Protein AF-A0ABD3M3W9-F1 (afdb_monomer)

InterPro domains:
  IPR023214 HAD superfamily [G3DSA:3.40.50.1000] (293-506)
  IPR036412 HAD-like superfamily [SSF56784] (162-452)
  IPR051540 S-2-haloalkanoic acid dehalogenase [PTHR43316] (157-511)

Secondary structure (DSSP, 8-state):
--S-HHHHHHHHHHHHHHHHHHHHHIIIIISHHHHHHHTTT-HHHHHHHHHHHH-HHHHHHHHHHSSS-HHHHHHHHHH-TT--HHHHHHHHHHHHHHHHHHHHHHHHHHHHHHTT---TTTTTTTTTS-TTSTTSSS----------------PPPPEEEEEEEEE--BTTTB-HHHHHHHHHHHHHHHHHHTT-TT--TTHHHHHHHHHHTT--GGGTT-TT---TTS-SS--HHHHHHHHHHHHHHHHHHHHHHHHHHHHTTS-GGG--HHHHHHHHHHHHHHS-HHHHHHHHHHHHHHHHHHHHHT--TTHHHHHHHHHHHSTT-EEEEEESSS--GGG-TTTTGGG-SEEEETTTSHHHHTTTT----TTT--SGGGTHHHHHHHHHHHHHHHHHHHHHHHHH-TT-----SGGGEEEEEEEEES-IIIIIHHHHTTT-EEEEE---GGG---HHHHHTT---TT----HHHHHHHHHHHHTTGGG-SEEESSGGGHHHHHHHHHHTTSS--

Nearest PDB structures (foldseek):
  2gfh-assembly1_A  TM=6.102E-01  e=1.884E-04  Mus musculus
  4knv-assembly1_A  TM=6.022E-01  e=2.343E-04  Homo sapiens
  5ona-assembly1_A  TM=3.219E-01  e=3.804E+00  Homo sapiens

Solvent-accessible surface area (backbone atoms only — not comparable to full-atom values): 29134 Å² total; per-residue (Å²): 77,99,51,60,63,89,54,35,36,60,54,45,39,50,54,54,54,46,49,43,49,49,48,20,47,45,34,43,70,74,38,35,67,62,52,50,64,73,51,60,91,44,70,65,58,54,57,50,39,56,47,29,68,77,38,41,44,62,49,40,34,53,49,65,72,42,98,61,59,68,67,52,53,29,35,55,60,31,70,32,84,73,49,54,67,69,34,49,53,50,26,49,48,70,56,46,49,62,52,36,48,51,53,33,50,53,36,37,51,56,37,32,58,74,67,70,48,69,82,55,78,80,51,68,84,66,74,83,80,66,83,76,66,76,78,70,80,83,78,86,90,76,92,78,91,81,82,88,79,96,74,91,72,84,72,80,83,59,52,58,41,69,41,31,39,34,28,35,49,72,35,50,41,20,36,43,66,69,16,51,54,52,11,27,44,37,31,24,50,42,36,39,75,76,68,46,68,94,56,52,42,62,50,48,49,56,41,23,30,56,50,53,75,66,61,50,86,79,55,65,80,51,90,79,64,89,54,93,63,60,59,75,58,90,48,65,69,48,35,45,44,37,18,50,42,49,54,54,26,51,53,44,26,55,51,49,44,51,50,54,15,61,76,66,75,47,58,63,90,71,57,53,68,72,58,52,54,50,41,48,53,48,20,61,72,64,64,52,68,70,58,39,49,52,31,47,51,44,20,52,54,36,30,40,54,33,40,61,75,45,44,41,92,43,42,68,60,34,54,51,46,44,43,69,79,32,83,73,48,40,33,35,34,48,32,81,45,91,70,49,49,79,71,20,73,92,65,45,24,86,68,44,79,47,71,46,29,60,69,76,49,44,77,67,43,69,75,58,83,63,88,60,56,80,78,78,52,96,54,75,70,60,54,23,53,65,44,47,51,49,53,48,53,44,49,54,52,50,52,53,50,53,51,52,50,57,67,73,48,81,82,64,92,74,88,73,78,69,90,52,50,41,77,36,41,39,35,38,16,39,41,44,34,64,41,24,36,14,30,36,76,64,68,31,44,22,34,39,40,59,60,46,78,90,63,57,54,54,56,63,35,53,81,71,76,38,81,57,92,82,61,48,75,49,73,67,44,50,52,49,46,48,54,40,25,66,74,12,62,89,44,52,72,40,76,38,49,50,62,72,48,49,60,59,50,53,55,46,67,55,51,69,81,72,78,88,124

pLDDT: mean 82.97, std 19.7, range [27.81, 98.56]

Foldseek 3Di:
DPDDLVVQLVVLCCVQLVVLLVLLCCLQPVCLVVVCVVCPPPPVLVVLLVVCQVPVQVSLLVLLVDPDDSSCNSNVNSNRNSRDVVSNSVSCCVNVNVVSSVVSVVVNVVVCVVVVNDPCVVVVVPPPPPPPPVVPPPDDDDDDDDDDDDDDDPDDAFFAAALEEEEAQDLFFFDQVQLLLQLLVLLQVLCVVVVLPPDHSLQLLVQLLVLLVPDDPVCLPPPPDPQPLSQSANQPLSSSLSSSLVSQLVSQLVVQLVVVCVVVVHDSVPDDPVSSVVSSVVSNVVDDSVSSVVSSVSSLLSSLVSSLVGGDPCNQVLLVVLCVVRVNYAYEYEYAHSDDLCSNVPTRNVSHPYYFYVVPCVVVCVVVVDDDHPLRDPDLPNLQPSLVVSVVVSVVVSVVVVVVVCVVPVDDPPPDDPVSYHHAYAYEYQAQQRGQSHNLVVPHAYEHEPADVVSVRCNVCLLVVHDDSSDSDDSSSSVSSNVSSVVRPVSHNYYDHDSNCVSVSVVCVSVVVPPDD

Sequence (517 aa):
MAFPIHKSIPLSAIGKIGGAFFQYALAKYFFSEYARKKLKDNEWIDKINDSFQTNPYKVALIWRFSPLPEFVKNIGPALVPTLKTRYQVLATLTHGLPFTVLWSCIGNEAAMVARGVTSNAAAAVHRRDSSDLCQALYSTSTKGTEASTSSATTSKKKKKRLGLITFDLDDTLYPIAPVIDEANTAFSTAMSNFGYVDIQPSDIVETGKKIRAQISPKDVDSSSDSDPLKPKTVNHKEIRMAAIRKEMEQFILKTKLKQTAADWATEVESMSSPVLKSAEKWARTTVHSSVVQAVYNAWEMERHHAAERHLFPEAITTIKRIQEDHPNVIIGAVTDGSANPMLMVFSLMPLFDFSVSWEDDVDKVLQMEQFQELSAVDESDALSWIYRLAAERGREMSQLTDEIKKKSSSSDESLSEEDDVEWCWVHVGDDLAYDVGGAATTGAKTVLVELAPEYGQTARLRMEGKKPSWSTETDEQMANHQKMSMNALDKVDAKITHLSQLPEVINELLKGGDEEE

Organism: NCBI:txid259834

Radius of gyration: 30.3 Å; Cα contacts (8 Å, |Δi|>4): 615; chains: 1; bounding box: 72×60×104 Å

Mean predicted aligned error: 15.61 Å

Structure (mmCIF, N/CA/C/O backbone):
data_AF-A0ABD3M3W9-F1
#
_entry.id   AF-A0ABD3M3W9-F1
#
loop_
_atom_site.group_PDB
_atom_site.id
_atom_site.type_symbol
_atom_site.label_atom_id
_atom_site.label_alt_id
_atom_site.label_comp_id
_atom_site.label_asym_id
_atom_site.label_entity_id
_atom_site.label_seq_id
_atom_site.pdbx_PDB_ins_code
_atom_site.Cartn_x
_atom_site.Cartn_y
_atom_site.Cartn_z
_atom_site.occupancy
_atom_site.B_iso_or_equiv
_atom_site.auth_seq_id
_atom_site.auth_comp_id
_atom_site.auth_asym_id
_atom_site.auth_atom_id
_atom_site.pdbx_PDB_model_num
ATOM 1 N N . MET A 1 1 ? -1.552 26.800 -7.238 1.00 57.47 1 MET A N 1
ATOM 2 C CA . MET A 1 1 ? -1.374 27.797 -8.309 1.00 57.47 1 MET A CA 1
ATOM 3 C C . MET A 1 1 ? -0.899 29.134 -7.756 1.00 57.47 1 MET A C 1
ATOM 5 O O . MET A 1 1 ? -1.192 29.465 -6.616 1.00 57.47 1 MET A O 1
ATOM 9 N N . ALA A 1 2 ? -0.183 29.915 -8.570 1.00 65.00 2 ALA A N 1
ATOM 10 C CA . ALA A 1 2 ? 0.296 31.249 -8.195 1.00 65.00 2 ALA A CA 1
ATOM 11 C C . ALA A 1 2 ? -0.825 32.307 -8.091 1.00 65.00 2 ALA A C 1
ATOM 13 O O . ALA A 1 2 ? -0.630 33.329 -7.438 1.00 65.00 2 ALA A O 1
ATOM 14 N N . PHE A 1 3 ? -1.998 32.061 -8.690 1.00 79.94 3 PHE A N 1
ATOM 15 C CA . PHE A 1 3 ? -3.076 33.044 -8.831 1.00 79.94 3 PHE A CA 1
ATOM 16 C C . PHE A 1 3 ? -4.328 32.696 -8.008 1.00 79.94 3 PHE A C 1
ATOM 18 O O . PHE A 1 3 ? -4.649 31.515 -7.890 1.00 79.94 3 PHE A O 1
ATOM 25 N N . PRO A 1 4 ? -5.081 33.705 -7.521 1.00 87.88 4 PRO A N 1
ATOM 26 C CA . PRO A 1 4 ? -6.399 33.513 -6.910 1.00 87.88 4 PRO A CA 1
ATOM 27 C C . PRO A 1 4 ? -7.407 32.832 -7.843 1.00 87.88 4 PRO A C 1
ATOM 29 O O . PRO A 1 4 ? -7.334 33.001 -9.065 1.00 87.88 4 PRO A O 1
ATOM 32 N N . ILE A 1 5 ? -8.412 32.159 -7.269 1.00 90.44 5 ILE A N 1
ATOM 33 C CA . ILE A 1 5 ? -9.387 31.352 -8.022 1.00 90.44 5 ILE A CA 1
ATOM 34 C C . ILE A 1 5 ? -10.060 32.120 -9.174 1.00 90.44 5 ILE A C 1
ATOM 36 O O . ILE A 1 5 ? -10.073 31.636 -10.307 1.00 90.44 5 ILE A O 1
ATOM 40 N N . HIS A 1 6 ? -10.479 33.368 -8.928 1.00 91.12 6 HIS A N 1
ATOM 41 C CA . HIS A 1 6 ? -11.138 34.234 -9.914 1.00 91.12 6 HIS A CA 1
ATOM 42 C C . HIS A 1 6 ? -10.246 34.610 -11.112 1.00 91.12 6 HIS A C 1
ATOM 44 O O . HIS A 1 6 ? -10.764 34.955 -12.170 1.00 91.12 6 HIS A O 1
ATOM 50 N N . LYS A 1 7 ? -8.913 34.526 -10.975 1.00 92.44 7 LYS A N 1
ATOM 51 C CA . LYS A 1 7 ? -7.954 34.698 -12.083 1.00 92.44 7 LYS A CA 1
ATOM 52 C C . LYS A 1 7 ? -7.530 33.361 -12.683 1.00 92.44 7 LYS A C 1
ATOM 54 O O . LYS A 1 7 ? -7.314 33.272 -13.887 1.00 92.44 7 LYS A O 1
ATOM 59 N N . SER A 1 8 ? -7.432 32.320 -11.858 1.00 91.19 8 SER A N 1
ATOM 60 C CA . SER A 1 8 ? -6.981 30.994 -12.286 1.00 91.19 8 SER A CA 1
ATOM 61 C C . SER A 1 8 ? -7.933 30.339 -13.290 1.00 91.19 8 SER A C 1
ATOM 63 O O . SER A 1 8 ? -7.475 29.785 -14.285 1.00 91.19 8 SER A O 1
ATOM 65 N N . ILE A 1 9 ? -9.251 30.465 -13.092 1.00 93.94 9 ILE A N 1
ATOM 66 C CA . ILE A 1 9 ? -10.266 29.900 -13.988 1.00 93.94 9 ILE A CA 1
ATOM 67 C C . ILE A 1 9 ? -10.182 30.516 -15.394 1.00 93.94 9 ILE A C 1
ATOM 69 O O . ILE A 1 9 ? -10.014 29.746 -16.340 1.00 93.94 9 ILE A O 1
ATOM 73 N N . PRO A 1 10 ? -10.232 31.853 -15.586 1.00 95.56 10 PRO A N 1
ATOM 74 C CA . PRO A 1 10 ? -10.141 32.429 -16.926 1.00 95.56 10 PRO A CA 1
ATOM 75 C C . PRO A 1 10 ? -8.775 32.193 -17.584 1.00 95.56 10 PRO A C 1
ATOM 77 O O . PRO A 1 10 ? -8.732 31.886 -18.772 1.00 95.56 10 PRO A O 1
ATOM 80 N N . LEU A 1 11 ? -7.664 32.255 -16.839 1.00 93.44 11 LEU A N 1
ATOM 81 C CA . LEU A 1 11 ? -6.329 31.961 -17.386 1.00 93.44 11 LEU A CA 1
ATOM 82 C C . LEU A 1 11 ? -6.206 30.502 -17.852 1.00 93.44 11 LEU A C 1
ATOM 84 O O . LEU A 1 11 ? -5.743 30.240 -18.963 1.00 93.44 11 LEU A O 1
ATOM 88 N N . SER A 1 12 ? -6.669 29.558 -17.031 1.00 92.69 12 SER A N 1
ATOM 89 C CA . SER A 1 12 ? -6.694 28.129 -17.362 1.00 92.69 12 SER A CA 1
ATOM 90 C C . SER A 1 12 ? -7.622 27.843 -18.545 1.00 92.69 12 SER A C 1
ATOM 92 O O . SER A 1 12 ? -7.262 27.086 -19.448 1.00 92.69 12 SER A O 1
ATOM 94 N N . ALA A 1 13 ? -8.783 28.505 -18.602 1.00 94.94 13 ALA A N 1
ATOM 95 C CA . ALA A 1 13 ? -9.703 28.415 -19.732 1.00 94.94 13 ALA A CA 1
ATOM 96 C C . ALA A 1 13 ? -9.039 28.896 -21.030 1.00 94.94 13 ALA A C 1
ATOM 98 O O . ALA A 1 13 ? -9.065 28.170 -22.022 1.00 94.94 13 ALA A O 1
ATOM 99 N N . ILE A 1 14 ? -8.387 30.065 -21.019 1.00 95.56 14 ILE A N 1
ATOM 100 C CA . ILE A 1 14 ? -7.679 30.608 -22.189 1.00 95.56 14 ILE A CA 1
ATOM 101 C C . ILE A 1 14 ? -6.596 29.636 -22.664 1.00 95.56 14 ILE A C 1
ATOM 103 O O . ILE A 1 14 ? -6.545 29.322 -23.851 1.00 95.56 14 ILE A O 1
ATOM 107 N N . GLY A 1 15 ? -5.767 29.115 -21.755 1.00 94.38 15 GLY A N 1
ATOM 108 C CA . GLY A 1 15 ? -4.701 28.181 -22.117 1.00 94.38 15 GLY A CA 1
ATOM 109 C C . GLY A 1 15 ? -5.238 26.867 -22.687 1.00 94.38 15 GLY A C 1
ATOM 110 O O . GLY A 1 15 ? -4.882 26.469 -23.796 1.00 94.38 15 GLY A O 1
ATOM 111 N N . LYS A 1 16 ? -6.131 26.200 -21.951 1.00 92.88 16 LYS A N 1
ATOM 112 C CA . LYS A 1 16 ? -6.611 24.855 -22.295 1.00 92.88 16 LYS A CA 1
ATOM 113 C C . LYS A 1 16 ? -7.565 24.864 -23.487 1.00 92.88 16 LYS A C 1
ATOM 115 O O . LYS A 1 16 ? -7.362 24.125 -24.449 1.00 92.88 16 LYS A O 1
ATOM 120 N N . ILE A 1 17 ? -8.599 25.702 -23.438 1.00 95.69 17 ILE A N 1
ATOM 121 C CA . ILE A 1 17 ? -9.615 25.773 -24.496 1.00 95.69 17 ILE A CA 1
ATOM 122 C C . ILE A 1 17 ? -9.033 26.483 -25.721 1.00 95.69 17 ILE A C 1
ATOM 124 O O . ILE A 1 17 ? -9.212 26.004 -26.841 1.00 95.69 17 ILE A O 1
ATOM 128 N N . GLY A 1 18 ? -8.278 27.568 -25.521 1.00 96.31 18 GLY A N 1
ATOM 129 C CA . GLY A 1 18 ? -7.601 28.271 -26.613 1.00 96.31 18 GLY A CA 1
ATOM 130 C C . GLY A 1 18 ? -6.572 27.390 -27.320 1.00 96.31 18 GLY A C 1
ATOM 131 O O . GLY A 1 18 ? -6.581 27.323 -28.547 1.00 96.31 18 GLY A O 1
ATOM 132 N N . GLY A 1 19 ? -5.760 26.633 -26.574 1.00 95.62 19 GLY A N 1
ATOM 133 C CA . GLY A 1 19 ? -4.822 25.662 -27.142 1.00 95.62 19 GLY A CA 1
ATOM 134 C C . GLY A 1 19 ? -5.520 24.563 -27.950 1.00 95.62 19 GLY A C 1
ATOM 135 O O . GLY A 1 19 ? -5.117 24.275 -29.078 1.00 95.62 19 GLY A O 1
ATOM 136 N N . ALA A 1 20 ? -6.616 24.004 -27.426 1.00 95.69 20 ALA A N 1
ATOM 137 C CA . ALA A 1 20 ? -7.415 23.003 -28.134 1.00 95.69 20 ALA A CA 1
ATOM 138 C C . ALA A 1 20 ? -8.027 23.552 -29.437 1.00 95.69 20 ALA A C 1
ATOM 140 O O . ALA A 1 20 ? -8.009 22.873 -30.467 1.00 95.69 20 ALA A O 1
ATOM 141 N N . PHE A 1 21 ? -8.538 24.788 -29.420 1.00 96.25 21 PHE A N 1
ATOM 142 C CA . PHE A 1 21 ? -9.063 25.448 -30.619 1.00 96.25 21 PHE A CA 1
ATOM 143 C C . PHE A 1 21 ? -7.982 25.782 -31.629 1.00 96.25 21 PHE A C 1
ATOM 145 O O . PHE A 1 21 ? -8.198 25.571 -32.821 1.00 96.25 21 PHE A O 1
ATOM 152 N N . PHE A 1 22 ? -6.825 26.249 -31.170 1.00 96.31 22 PHE A N 1
ATOM 153 C CA . PHE A 1 22 ? -5.696 26.533 -32.040 1.00 96.31 22 PHE A CA 1
ATOM 154 C C . PHE A 1 22 ? -5.227 25.266 -32.761 1.00 96.31 22 PHE A C 1
ATOM 156 O O . PHE A 1 22 ? -5.143 25.263 -33.986 1.00 96.31 22 PHE A O 1
ATOM 163 N N . GLN A 1 23 ? -5.019 24.164 -32.031 1.00 95.75 23 GLN A N 1
ATOM 164 C CA . GLN A 1 23 ? -4.631 22.878 -32.620 1.00 95.75 23 GLN A CA 1
ATOM 165 C C . GLN A 1 23 ? -5.673 22.359 -33.618 1.00 95.75 23 GLN A C 1
ATOM 167 O O . GLN A 1 23 ? -5.317 21.960 -34.728 1.00 95.75 23 GLN A O 1
ATOM 172 N N . TYR A 1 24 ? -6.959 22.407 -33.254 1.00 96.25 24 TYR A N 1
ATOM 173 C CA . TYR A 1 24 ? -8.040 22.008 -34.153 1.00 96.25 24 TYR A CA 1
ATOM 174 C C . TYR A 1 24 ? -8.074 22.874 -35.420 1.00 96.25 24 TYR A C 1
ATOM 176 O O . TYR A 1 24 ? -8.150 22.338 -36.522 1.00 96.25 24 TYR A O 1
ATOM 184 N N . ALA A 1 25 ? -8.001 24.202 -35.292 1.00 95.94 25 ALA A N 1
ATOM 185 C CA . ALA A 1 25 ? -8.051 25.119 -36.428 1.00 95.94 25 ALA A CA 1
ATOM 186 C C . ALA A 1 25 ? -6.838 24.940 -37.350 1.00 95.94 25 ALA A C 1
ATOM 188 O O . ALA A 1 25 ? -6.991 24.887 -38.572 1.00 95.94 25 ALA A O 1
ATOM 189 N N . LEU A 1 26 ? -5.651 24.773 -36.767 1.00 96.12 26 LEU A N 1
ATOM 190 C CA . LEU A 1 26 ? -4.421 24.508 -37.498 1.00 96.12 26 LEU A CA 1
ATOM 191 C C . LEU A 1 26 ? -4.546 23.216 -38.325 1.00 96.12 26 LEU A C 1
ATOM 193 O O . LEU A 1 26 ? -4.298 23.220 -39.530 1.00 96.12 26 LEU A O 1
ATOM 197 N N . ALA A 1 27 ? -5.035 22.131 -37.721 1.00 94.31 27 ALA A N 1
ATOM 198 C CA . ALA A 1 27 ? -5.264 20.874 -38.429 1.00 94.31 27 ALA A CA 1
ATOM 199 C C . ALA A 1 27 ? -6.392 20.957 -39.476 1.00 94.31 27 ALA A C 1
ATOM 201 O O . ALA A 1 27 ? -6.240 20.451 -40.588 1.00 94.31 27 ALA A O 1
ATOM 202 N N . LYS A 1 28 ? -7.514 21.612 -39.149 1.00 94.81 28 LYS A N 1
ATOM 203 C CA . LYS A 1 28 ? -8.720 21.679 -39.996 1.00 94.81 28 LYS A CA 1
ATOM 204 C C . LYS A 1 28 ? -8.536 22.561 -41.225 1.00 94.81 28 LYS A C 1
ATOM 206 O O . LYS A 1 28 ? -9.100 22.256 -42.275 1.00 94.81 28 LYS A O 1
ATOM 211 N N . TYR A 1 29 ? -7.805 23.663 -41.088 1.00 95.44 29 TYR A N 1
ATOM 212 C CA . TYR A 1 29 ? -7.740 24.696 -42.120 1.00 95.44 29 TYR A CA 1
ATOM 213 C C . TYR A 1 29 ? -6.372 24.790 -42.788 1.00 95.44 29 TYR A C 1
ATOM 215 O O . TYR A 1 29 ? -6.328 24.982 -43.997 1.00 95.44 29 TYR A O 1
ATOM 223 N N . PHE A 1 30 ? -5.274 24.599 -42.051 1.00 95.06 30 PHE A N 1
ATOM 224 C CA . PHE A 1 30 ? -3.926 24.772 -42.605 1.00 95.06 30 PHE A CA 1
ATOM 225 C C . PHE A 1 30 ? -3.285 23.454 -43.052 1.00 95.06 30 PHE A C 1
ATOM 227 O O . PHE A 1 30 ? -2.590 23.430 -44.062 1.00 95.06 30 PHE A O 1
ATOM 234 N N . PHE A 1 31 ? -3.548 22.346 -42.352 1.00 94.44 31 PHE A N 1
ATOM 235 C CA . PHE A 1 31 ? -2.947 21.038 -42.664 1.00 94.44 31 PHE A CA 1
ATOM 236 C C . PHE A 1 31 ? -3.930 19.996 -43.206 1.00 94.44 31 PHE A C 1
ATOM 238 O O . PHE A 1 31 ? -3.583 18.818 -43.322 1.00 94.44 31 PHE A O 1
ATOM 245 N N . SER A 1 32 ? -5.148 20.402 -43.563 1.00 88.88 32 SER A N 1
ATOM 246 C CA . SER A 1 32 ? -6.196 19.458 -43.958 1.00 88.88 32 SER A CA 1
ATOM 247 C C . SER A 1 32 ? -5.860 18.684 -45.228 1.00 88.88 32 SER A C 1
ATOM 249 O O . SER A 1 32 ? -6.134 17.489 -45.293 1.00 88.88 32 SER A O 1
ATOM 251 N N . GLU A 1 33 ? -5.210 19.310 -46.210 1.00 90.81 33 GLU A N 1
ATOM 252 C CA . GLU A 1 33 ? -4.780 18.629 -47.436 1.00 90.81 33 GLU A CA 1
ATOM 253 C C . GLU A 1 33 ? -3.692 17.586 -47.168 1.00 90.81 33 GLU A C 1
ATOM 255 O O . GLU A 1 33 ? -3.791 16.448 -47.633 1.00 90.81 33 GLU A O 1
ATOM 260 N N . TYR A 1 34 ? -2.682 17.941 -46.367 1.00 91.31 34 TYR A N 1
ATOM 261 C CA . TYR A 1 34 ? -1.606 17.024 -45.993 1.00 91.31 34 TYR A CA 1
ATOM 262 C C . TYR A 1 34 ? -2.145 15.811 -45.227 1.00 91.31 34 TYR A C 1
ATOM 264 O O . TYR A 1 34 ? -1.823 14.665 -45.551 1.00 91.31 34 TYR A O 1
ATOM 272 N N . ALA A 1 35 ? -3.012 16.055 -44.245 1.00 85.06 35 ALA A N 1
ATOM 273 C CA . ALA A 1 35 ? -3.598 14.998 -43.437 1.00 85.06 35 ALA A CA 1
ATOM 274 C C . ALA A 1 35 ? -4.545 14.099 -44.249 1.00 85.06 35 ALA A C 1
ATOM 276 O O . ALA A 1 35 ? -4.454 12.878 -44.143 1.00 85.06 35 ALA A O 1
ATOM 277 N N . ARG A 1 36 ? -5.383 14.670 -45.130 1.00 83.00 36 ARG A N 1
ATOM 278 C CA . ARG A 1 36 ? -6.229 13.889 -46.053 1.00 83.00 36 ARG A CA 1
ATOM 279 C C . ARG A 1 36 ? -5.401 13.030 -46.999 1.00 83.00 36 ARG A C 1
ATOM 281 O O . ARG A 1 36 ? -5.766 11.890 -47.249 1.00 83.00 36 ARG A O 1
ATOM 288 N N . LYS A 1 37 ? -4.274 13.544 -47.498 1.00 90.44 37 LYS A N 1
ATOM 289 C CA . LYS A 1 37 ? -3.365 12.770 -48.352 1.00 90.44 37 LYS A CA 1
ATOM 290 C C . LYS A 1 37 ? -2.732 11.598 -47.598 1.00 90.44 37 LYS A C 1
ATOM 292 O O . LYS A 1 37 ? -2.594 10.526 -48.172 1.00 90.44 37 LYS A O 1
ATOM 2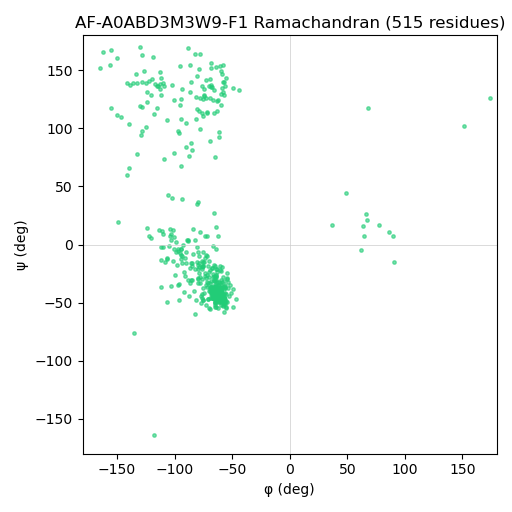97 N N . LYS A 1 38 ? -2.348 11.795 -46.332 1.00 86.50 38 LYS A N 1
ATOM 298 C CA . LYS A 1 38 ? -1.746 10.749 -45.485 1.00 86.50 38 LYS A CA 1
ATOM 299 C C . LYS A 1 38 ? -2.738 9.693 -45.004 1.00 86.50 38 LYS A C 1
ATOM 301 O O . LYS A 1 38 ? -2.319 8.576 -44.733 1.00 86.50 38 LYS A O 1
ATOM 306 N N . LEU A 1 39 ? -4.012 10.053 -44.891 1.00 83.50 39 LEU A N 1
ATOM 307 C CA . LEU A 1 39 ? -5.089 9.165 -44.445 1.00 83.50 39 LEU A CA 1
ATOM 308 C C . LEU A 1 39 ? -5.966 8.658 -45.588 1.00 83.50 39 LEU A C 1
ATOM 310 O O . LEU A 1 39 ? -7.008 8.054 -45.336 1.00 83.50 39 LEU A O 1
ATOM 314 N N . LYS A 1 40 ? -5.560 8.912 -46.834 1.00 81.44 40 LYS A N 1
ATOM 315 C CA . LYS A 1 40 ? -6.211 8.337 -48.002 1.00 81.44 40 LYS A CA 1
ATOM 316 C C . LYS A 1 40 ? -6.160 6.810 -47.857 1.00 81.44 40 LYS A C 1
ATOM 318 O O . LYS A 1 40 ? -5.108 6.275 -47.523 1.00 81.44 40 LYS A O 1
ATOM 323 N N . ASP A 1 41 ? -7.303 6.157 -48.051 1.00 86.25 41 ASP A N 1
ATOM 324 C CA . ASP A 1 41 ? -7.488 4.699 -47.970 1.00 86.25 41 ASP A CA 1
ATOM 325 C C . ASP A 1 41 ? -7.560 4.102 -46.542 1.00 86.25 41 ASP A C 1
ATOM 327 O O . ASP A 1 41 ? -7.448 2.889 -46.365 1.00 86.25 41 ASP A O 1
ATOM 331 N N . ASN A 1 42 ? -7.789 4.921 -45.505 1.00 87.75 42 ASN A N 1
ATOM 332 C CA . ASN A 1 42 ? -8.040 4.423 -44.147 1.00 87.75 42 ASN A CA 1
ATOM 333 C C . ASN A 1 42 ? -9.540 4.186 -43.882 1.00 87.75 42 ASN A C 1
ATOM 335 O O . ASN A 1 42 ? -10.278 5.127 -43.590 1.00 87.75 42 ASN A O 1
ATOM 339 N N . GLU A 1 43 ? -9.956 2.917 -43.880 1.00 90.38 43 GLU A N 1
ATOM 340 C CA . GLU A 1 43 ? -11.345 2.478 -43.648 1.00 90.38 43 GLU A CA 1
ATOM 341 C C . GLU A 1 43 ? -11.953 3.008 -42.331 1.00 90.38 43 GLU A C 1
ATOM 343 O O . GLU A 1 43 ? -13.158 3.253 -42.232 1.00 90.38 43 GLU A O 1
ATOM 348 N N . TRP A 1 44 ? -11.134 3.235 -41.298 1.00 86.88 44 TRP A N 1
ATOM 349 C CA . TRP A 1 44 ? -11.617 3.774 -40.025 1.00 86.88 44 TRP A CA 1
ATOM 350 C C . TRP A 1 44 ? -12.055 5.232 -40.133 1.00 86.88 44 TRP A C 1
ATOM 352 O O . TRP A 1 44 ? -12.999 5.632 -39.452 1.00 86.88 44 TRP A O 1
ATOM 362 N N . ILE A 1 45 ? -11.404 6.027 -40.985 1.00 86.44 45 ILE A N 1
ATOM 363 C CA . ILE A 1 45 ? -11.771 7.434 -41.183 1.00 86.44 45 ILE A CA 1
ATOM 364 C C . ILE A 1 45 ? -13.148 7.544 -41.836 1.00 86.44 45 ILE A C 1
ATO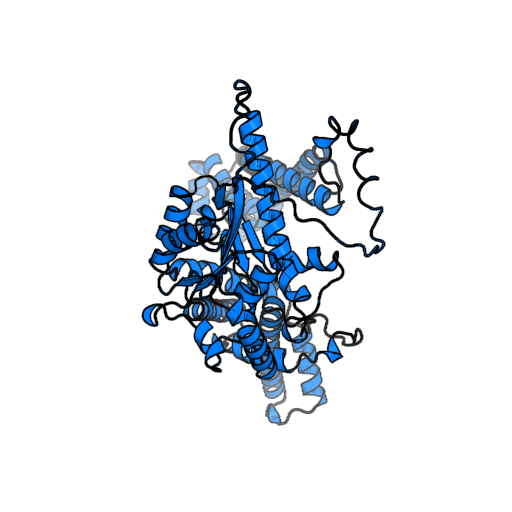M 366 O O . ILE A 1 45 ? -13.921 8.420 -41.447 1.00 86.44 45 ILE A O 1
ATOM 370 N N . ASP A 1 46 ? -13.488 6.623 -42.736 1.00 86.88 46 ASP A N 1
ATOM 371 C CA . ASP A 1 46 ? -14.804 6.583 -43.373 1.00 86.88 46 ASP A CA 1
ATOM 372 C C . ASP A 1 46 ? -15.901 6.224 -42.360 1.00 86.88 46 ASP A C 1
ATOM 374 O O . ASP A 1 46 ? -16.878 6.963 -42.220 1.00 86.88 46 ASP A O 1
ATOM 378 N N . LYS A 1 47 ? -15.683 5.195 -41.526 1.00 90.12 47 LYS A N 1
ATOM 379 C CA . LYS A 1 47 ? -16.613 4.826 -40.434 1.00 90.12 47 LYS A CA 1
ATOM 380 C C . LYS A 1 47 ? -16.819 5.959 -39.423 1.00 90.12 47 LYS A C 1
ATOM 382 O O . LYS A 1 47 ? -17.932 6.204 -38.942 1.00 90.12 47 LYS A O 1
ATOM 387 N N . ILE A 1 48 ? -15.740 6.669 -39.094 1.00 90.19 48 ILE A N 1
ATOM 388 C CA . ILE A 1 48 ? -15.795 7.840 -38.216 1.00 90.19 48 ILE A CA 1
ATOM 389 C C . ILE A 1 48 ? -16.596 8.959 -38.895 1.00 90.19 48 ILE A C 1
ATOM 391 O O . ILE A 1 48 ? -17.461 9.567 -38.261 1.00 90.19 48 ILE A O 1
ATOM 395 N N . ASN A 1 49 ? -16.358 9.214 -40.182 1.00 91.88 49 ASN A N 1
ATOM 396 C CA . ASN A 1 49 ? -17.066 10.237 -40.944 1.00 91.88 49 ASN A CA 1
ATOM 397 C C . ASN A 1 49 ? -18.580 9.979 -40.997 1.00 91.88 49 ASN A C 1
ATOM 399 O O . ASN A 1 49 ? -19.350 10.914 -40.769 1.00 91.88 49 ASN A O 1
ATOM 403 N N . ASP A 1 50 ? -19.011 8.736 -41.202 1.00 93.94 50 ASP A N 1
ATOM 404 C CA . ASP A 1 50 ? -20.434 8.360 -41.208 1.00 93.94 50 ASP A CA 1
ATOM 405 C C . ASP A 1 50 ? -21.103 8.602 -39.846 1.00 93.94 50 ASP A C 1
ATOM 407 O O . ASP A 1 50 ? -22.213 9.144 -39.747 1.00 93.94 50 ASP A O 1
ATOM 411 N N . SER A 1 51 ? -20.379 8.300 -38.765 1.00 94.25 51 SER A N 1
ATOM 412 C CA . SER A 1 51 ? -20.835 8.578 -37.400 1.00 94.25 51 SER A CA 1
ATOM 413 C C . SER A 1 51 ? -21.034 10.084 -37.170 1.00 94.25 51 SER A C 1
ATOM 415 O O . SER A 1 51 ? -22.042 10.512 -36.593 1.00 94.25 51 SER A O 1
ATOM 417 N N . PHE A 1 52 ? -20.109 10.910 -37.672 1.00 94.62 52 PHE A N 1
ATOM 418 C CA . PHE A 1 52 ? -20.197 12.369 -37.585 1.00 94.62 52 PHE A CA 1
ATOM 419 C C . PHE A 1 52 ? -21.297 12.976 -38.466 1.00 94.62 52 PHE A C 1
ATOM 421 O O . PHE A 1 52 ? -21.835 14.018 -38.092 1.00 94.62 52 PHE A O 1
ATOM 428 N N . GLN A 1 53 ? -21.676 12.350 -39.584 1.00 94.00 53 GLN A N 1
ATOM 429 C CA . GLN A 1 53 ? -22.823 12.805 -40.380 1.00 94.00 53 GLN A CA 1
ATOM 430 C C . GLN A 1 53 ? -24.140 12.637 -39.621 1.00 94.00 53 GLN A C 1
ATOM 432 O O . GLN A 1 53 ? -24.981 13.536 -39.634 1.00 94.00 53 GLN A O 1
ATOM 437 N N . THR A 1 54 ? -24.292 11.513 -38.919 1.00 94.69 54 THR A N 1
ATOM 438 C CA . THR A 1 54 ? -25.542 11.178 -38.227 1.00 94.69 54 THR A CA 1
ATOM 439 C C . THR A 1 54 ? -25.700 11.963 -36.922 1.00 94.69 54 THR A C 1
ATOM 441 O O . THR A 1 54 ? -26.774 12.486 -36.633 1.00 94.69 54 THR A O 1
ATOM 444 N N . ASN A 1 55 ? -24.635 12.071 -36.116 1.00 95.94 55 ASN A N 1
ATOM 445 C CA . ASN A 1 55 ? -24.692 12.681 -34.782 1.00 95.94 55 ASN A CA 1
ATOM 446 C C . ASN A 1 55 ? -23.453 13.553 -34.476 1.00 95.94 55 ASN A C 1
ATOM 448 O O . ASN A 1 55 ? -22.698 13.251 -33.546 1.00 95.94 55 ASN A O 1
ATOM 452 N N . PRO A 1 56 ? -23.240 14.676 -35.187 1.00 95.69 56 PRO A N 1
ATOM 453 C CA . PRO A 1 56 ? -21.966 15.400 -35.173 1.00 95.69 56 PRO A CA 1
ATOM 454 C C . PRO A 1 56 ? -21.537 15.896 -33.787 1.00 95.69 56 PRO A C 1
ATOM 456 O O . PRO A 1 56 ? -20.361 15.825 -33.441 1.00 95.69 56 PRO A O 1
ATOM 459 N N . TYR A 1 57 ? -22.479 16.387 -32.976 1.00 97.38 57 TYR A N 1
ATOM 460 C CA . TYR A 1 57 ? -22.176 16.867 -31.625 1.00 97.38 57 TYR A CA 1
ATOM 461 C C . TYR A 1 57 ? -21.927 15.727 -30.633 1.00 97.38 57 TYR A C 1
ATOM 463 O O . TYR A 1 57 ? -20.933 15.764 -29.915 1.00 97.38 57 TYR A O 1
ATOM 471 N N . LYS A 1 58 ? -22.798 14.707 -30.599 1.00 96.88 58 LYS A N 1
ATOM 472 C CA . LYS A 1 58 ? -22.661 13.587 -29.651 1.00 96.88 58 LYS A CA 1
ATOM 473 C C . LYS A 1 58 ? -21.352 12.839 -29.878 1.00 96.88 58 LYS A C 1
ATOM 475 O O . LYS A 1 58 ? -20.646 12.561 -28.919 1.00 96.88 58 LYS A O 1
ATOM 480 N N . VAL A 1 59 ? -20.999 12.583 -31.138 1.00 96.88 59 VAL A N 1
ATOM 481 C CA . VAL A 1 59 ? -19.736 11.917 -31.481 1.00 96.88 59 VAL A CA 1
ATOM 482 C C . VAL A 1 59 ? -18.541 12.802 -31.119 1.00 96.88 59 VAL A C 1
ATOM 484 O O . VAL A 1 59 ? -17.605 12.307 -30.501 1.00 96.88 59 VAL A O 1
ATOM 487 N N . ALA A 1 60 ? -18.590 14.117 -31.385 1.00 96.75 60 ALA A N 1
ATOM 488 C CA . ALA A 1 60 ? -17.535 15.044 -30.950 1.00 96.75 60 ALA A CA 1
ATOM 489 C C . ALA A 1 60 ? -17.368 15.072 -29.419 1.00 96.75 60 ALA A C 1
ATOM 491 O O . ALA A 1 60 ? -16.248 15.172 -28.917 1.00 96.75 60 ALA A O 1
ATOM 492 N N . LEU A 1 61 ? -18.472 14.980 -28.675 1.00 97.31 61 LEU A N 1
ATOM 493 C CA . LEU A 1 61 ? -18.464 14.954 -27.216 1.00 97.31 61 LEU A CA 1
ATOM 494 C C . LEU A 1 61 ? -17.899 13.631 -26.680 1.00 97.31 61 LEU A C 1
ATOM 496 O O . LEU A 1 61 ? -17.001 13.660 -25.845 1.00 97.31 61 LEU A O 1
ATOM 500 N N . ILE A 1 62 ? -18.341 12.484 -27.204 1.00 96.38 62 ILE A N 1
ATOM 501 C CA . ILE A 1 62 ? -17.779 11.165 -26.860 1.00 96.38 62 ILE A CA 1
ATOM 502 C C . ILE A 1 62 ? -16.277 11.134 -27.159 1.00 96.38 62 ILE A C 1
ATOM 504 O O . ILE A 1 62 ? -15.486 10.685 -26.333 1.00 96.38 62 ILE A O 1
ATOM 508 N N . TRP A 1 63 ? -15.861 11.694 -28.298 1.00 96.00 63 TRP A N 1
ATOM 509 C CA . TRP A 1 63 ? -14.450 11.801 -28.659 1.00 96.00 63 TRP A CA 1
ATOM 510 C C . TRP A 1 63 ? -13.639 12.579 -27.614 1.00 96.00 63 TRP A C 1
ATOM 512 O O . TRP A 1 63 ? -12.508 12.203 -27.307 1.00 96.00 63 TRP A O 1
ATOM 522 N N . ARG A 1 64 ? -14.216 13.627 -27.008 1.00 94.94 64 ARG A N 1
ATOM 523 C CA . ARG A 1 64 ? -13.573 14.387 -25.922 1.00 94.94 64 ARG A CA 1
ATOM 524 C C . ARG A 1 64 ? -13.407 13.571 -24.641 1.00 94.94 64 ARG A C 1
ATOM 526 O O . ARG A 1 64 ? -12.347 13.660 -24.025 1.00 94.94 64 ARG A O 1
ATOM 533 N N . PHE A 1 65 ? -14.403 12.756 -24.299 1.00 95.12 65 PHE A N 1
ATOM 534 C CA . PHE A 1 65 ? -14.371 11.872 -23.129 1.00 95.12 65 PHE A CA 1
ATOM 535 C C . PHE A 1 65 ? -13.561 10.582 -23.334 1.00 95.12 65 PHE A C 1
ATOM 537 O O . PHE A 1 65 ? -13.289 9.882 -22.365 1.00 95.12 65 PHE A O 1
ATOM 544 N N . SER A 1 66 ? -13.144 10.266 -24.563 1.00 94.19 66 SER A N 1
ATOM 545 C CA . SER A 1 66 ? -12.334 9.073 -24.840 1.00 94.19 66 SER A CA 1
ATOM 546 C C . SER A 1 66 ? -10.987 9.088 -24.091 1.00 94.19 66 SER A C 1
ATOM 548 O O . SER A 1 66 ? -10.442 10.160 -23.826 1.00 94.19 66 SER A O 1
ATOM 550 N N . PRO A 1 67 ? -10.370 7.935 -23.790 1.00 91.94 67 PRO A N 1
ATOM 551 C CA . PRO A 1 67 ? -9.043 7.867 -23.169 1.00 91.94 67 PRO A CA 1
ATOM 552 C C . PRO A 1 67 ? -7.901 8.058 -24.191 1.00 91.94 67 PRO A C 1
ATOM 554 O O . PRO A 1 67 ? -6.851 7.434 -24.096 1.00 91.94 67 PRO A O 1
ATOM 557 N N . LEU A 1 68 ? -8.100 8.898 -25.212 1.00 90.25 68 LEU A N 1
ATOM 558 C CA . LEU A 1 68 ? -7.091 9.172 -26.239 1.00 90.25 68 LEU A CA 1
ATOM 559 C C . LEU A 1 68 ? -6.130 10.298 -25.813 1.00 90.25 68 LEU A C 1
ATOM 561 O O . LEU A 1 68 ? -6.532 11.198 -25.067 1.00 90.25 68 LEU A O 1
ATOM 565 N N . PRO A 1 69 ? -4.889 10.327 -26.339 1.00 91.19 69 PRO A N 1
ATOM 566 C CA . PRO A 1 69 ? -3.993 11.466 -26.158 1.00 91.19 69 PRO A CA 1
ATOM 567 C C . PRO A 1 69 ? -4.638 12.780 -26.628 1.00 91.19 69 PRO A C 1
ATOM 569 O O . PRO A 1 69 ? -5.326 12.814 -27.651 1.00 91.19 69 PRO A O 1
ATOM 572 N N . GLU A 1 70 ? -4.384 13.890 -25.928 1.00 88.44 70 GLU A N 1
ATOM 573 C CA . GLU A 1 70 ? -5.054 15.179 -26.194 1.00 88.44 70 GLU A CA 1
ATOM 574 C C . GLU A 1 70 ? -4.819 15.691 -27.627 1.00 88.44 70 GLU A C 1
ATOM 576 O O . GLU A 1 70 ? -5.720 16.238 -28.264 1.00 88.44 70 GLU A O 1
ATOM 581 N N . PHE A 1 71 ? -3.637 15.420 -28.185 1.00 88.81 71 PHE A N 1
ATOM 582 C CA . PHE A 1 71 ? -3.324 15.698 -29.588 1.00 88.81 71 PHE A CA 1
ATOM 583 C C . PHE A 1 71 ? -4.293 14.988 -30.548 1.00 88.81 71 PHE A C 1
ATOM 585 O O . PHE A 1 71 ? -4.823 15.607 -31.470 1.00 88.81 71 PHE A O 1
ATOM 592 N N . VAL A 1 72 ? -4.599 13.712 -30.291 1.00 90.50 72 VAL A N 1
ATOM 593 C CA . VAL A 1 72 ? -5.554 12.918 -31.083 1.00 90.50 72 VAL A CA 1
ATOM 594 C C . VAL A 1 72 ? -6.982 13.437 -30.890 1.00 90.50 72 VAL A C 1
ATOM 596 O O . VAL A 1 72 ? -7.749 13.509 -31.851 1.00 90.50 72 VAL A O 1
ATOM 599 N N . LYS A 1 73 ? -7.340 13.875 -29.678 1.00 93.25 73 LYS A N 1
ATOM 600 C CA . LYS A 1 73 ? -8.651 14.485 -29.388 1.00 93.25 73 LYS A CA 1
ATOM 601 C C . LYS A 1 73 ? -8.881 15.798 -30.129 1.00 93.25 73 LYS A C 1
ATOM 603 O O . LYS A 1 73 ? -10.007 16.081 -30.531 1.00 93.25 73 LYS A O 1
ATOM 608 N N . ASN A 1 74 ? -7.830 16.596 -30.306 1.00 92.81 74 ASN A N 1
ATOM 609 C CA . ASN A 1 74 ? -7.903 17.883 -30.994 1.00 92.81 74 ASN A CA 1
ATOM 610 C C . ASN A 1 74 ? -7.825 17.740 -32.516 1.00 92.81 74 ASN A C 1
ATOM 612 O O . ASN A 1 74 ? -8.551 18.431 -33.230 1.00 92.81 74 ASN A O 1
ATOM 616 N N . ILE A 1 75 ? -6.974 16.841 -33.014 1.00 92.38 75 ILE A N 1
ATOM 617 C CA . ILE A 1 75 ? -6.698 16.717 -34.448 1.00 92.38 75 ILE A CA 1
ATOM 618 C C . ILE A 1 75 ? -7.615 15.709 -35.123 1.00 92.38 75 ILE A C 1
ATOM 620 O O . ILE A 1 75 ? -8.108 16.009 -36.201 1.00 92.38 75 ILE A O 1
ATOM 624 N N . GLY A 1 76 ? -7.913 14.566 -34.504 1.00 92.25 76 GLY A N 1
ATOM 625 C CA . GLY A 1 76 ? -8.760 13.525 -35.102 1.00 92.25 76 GLY A CA 1
ATOM 626 C C . GLY A 1 76 ? -10.074 14.071 -35.681 1.00 92.25 76 GLY A C 1
ATOM 627 O O . GLY A 1 76 ? -10.307 13.930 -36.882 1.00 92.25 76 GLY A O 1
ATOM 628 N N . PRO A 1 77 ? -10.886 14.808 -34.898 1.00 93.94 77 PRO A N 1
ATOM 629 C CA . PRO A 1 77 ? -12.125 15.409 -35.391 1.00 93.94 77 PRO A CA 1
ATOM 630 C C . PRO A 1 77 ? -11.897 16.476 -36.476 1.00 93.94 77 PRO A C 1
ATOM 632 O O . PRO A 1 77 ? -12.751 16.683 -37.338 1.00 93.94 77 PRO A O 1
ATOM 635 N N . ALA A 1 78 ? -10.740 17.149 -36.478 1.00 94.19 78 ALA A N 1
ATOM 636 C CA . ALA A 1 78 ? -10.385 18.126 -37.508 1.00 94.19 78 ALA A CA 1
ATOM 637 C C . ALA A 1 78 ? -10.234 17.479 -38.893 1.00 94.19 78 ALA A C 1
ATOM 639 O O . ALA A 1 78 ? -10.497 18.120 -39.911 1.00 94.19 78 ALA A O 1
ATOM 640 N N . LEU A 1 79 ? -9.864 16.200 -38.946 1.00 91.94 79 LEU A N 1
ATOM 641 C CA . LEU A 1 79 ? -9.653 15.483 -40.205 1.00 91.94 79 LEU A CA 1
ATOM 642 C C . LEU A 1 79 ? -10.964 15.038 -40.856 1.00 91.94 79 LEU A C 1
ATOM 644 O O . LEU A 1 79 ? -11.000 14.831 -42.066 1.00 91.94 79 LEU A O 1
ATOM 648 N N . VAL A 1 80 ? -12.052 14.983 -40.085 1.00 93.00 80 VAL A N 1
ATOM 649 C CA . VAL A 1 80 ? -13.378 14.586 -40.565 1.00 93.00 80 VAL A CA 1
ATOM 650 C C . VAL A 1 80 ? -14.004 15.730 -41.369 1.00 93.00 80 VAL A C 1
ATOM 652 O O . VAL A 1 80 ? -14.312 16.778 -40.792 1.00 93.00 80 VAL A O 1
ATOM 655 N N . PRO A 1 81 ? -14.223 15.597 -42.691 1.00 88.81 81 PRO A N 1
ATOM 656 C CA . PRO A 1 81 ? -14.697 16.707 -43.522 1.00 88.81 81 PRO A CA 1
ATOM 657 C C . PRO A 1 81 ? -16.088 17.208 -43.122 1.00 88.81 81 PRO A C 1
ATOM 659 O O . PRO A 1 81 ? -16.339 18.413 -43.143 1.00 88.81 81 PRO A O 1
ATOM 662 N N . THR A 1 82 ? -16.963 16.293 -42.706 1.00 91.81 82 THR A N 1
ATOM 663 C CA . THR A 1 82 ? -18.376 16.558 -42.392 1.00 91.81 82 THR A CA 1
ATOM 664 C C . THR A 1 82 ? -18.582 17.249 -41.043 1.00 91.81 82 THR A C 1
ATOM 666 O O . THR A 1 82 ? -19.604 17.912 -40.836 1.00 91.81 82 THR A O 1
ATOM 669 N N . LEU A 1 83 ? -17.598 17.181 -40.136 1.00 95.06 83 LEU A N 1
ATOM 670 C CA . LEU A 1 83 ? -17.679 17.846 -38.840 1.00 95.06 83 LEU A CA 1
ATOM 671 C C . LEU A 1 83 ? -17.536 19.366 -38.993 1.00 95.06 83 LEU A C 1
ATOM 673 O O . LEU A 1 83 ? -16.467 19.891 -39.326 1.00 95.06 83 LEU A O 1
ATOM 677 N N . LYS A 1 84 ? -18.621 20.085 -38.688 1.00 95.88 84 LYS A N 1
ATOM 678 C CA . LYS A 1 84 ? -18.638 21.552 -38.620 1.00 95.88 84 LYS A CA 1
ATOM 679 C C . LYS A 1 84 ? -17.973 22.037 -37.331 1.00 95.88 84 LYS A C 1
ATOM 681 O O . LYS A 1 84 ? -18.314 21.572 -36.245 1.00 95.88 84 LYS A O 1
ATOM 686 N N . THR A 1 85 ? -17.132 23.065 -37.440 1.00 97.12 85 THR A N 1
ATOM 687 C CA . THR A 1 85 ? -16.366 23.652 -36.322 1.00 97.12 85 THR A CA 1
ATOM 688 C C . THR A 1 85 ? -17.221 24.024 -35.113 1.00 97.12 85 THR A C 1
ATOM 690 O O . THR A 1 85 ? -16.797 23.799 -33.987 1.00 97.12 85 THR A O 1
ATOM 693 N N . ARG A 1 86 ? -18.464 24.487 -35.312 1.00 97.31 86 ARG A N 1
ATOM 694 C CA . ARG A 1 86 ? -19.385 24.801 -34.204 1.00 97.31 86 ARG A CA 1
ATOM 695 C C . ARG A 1 86 ? -19.641 23.621 -33.255 1.00 97.31 86 ARG A C 1
ATOM 697 O O . ARG A 1 86 ? -19.767 23.834 -32.057 1.00 97.31 86 ARG A O 1
ATOM 704 N N . TYR A 1 87 ? -19.694 22.391 -33.771 1.00 97.56 87 TYR A N 1
ATOM 705 C CA . TYR A 1 87 ? -19.932 21.202 -32.948 1.00 97.56 87 TYR A CA 1
ATOM 706 C C . TYR A 1 87 ? -18.693 20.824 -32.146 1.00 97.56 87 TYR A C 1
ATOM 708 O O . TYR A 1 87 ? -18.816 20.463 -30.980 1.00 97.56 87 TYR A O 1
ATOM 716 N N . GLN A 1 88 ? -17.508 20.984 -32.739 1.00 96.56 88 GLN A N 1
ATOM 717 C CA . GLN A 1 88 ? -16.254 20.803 -32.022 1.00 96.56 88 GLN A CA 1
ATOM 718 C C . GLN A 1 88 ? -16.077 21.861 -30.930 1.00 96.56 88 GLN A C 1
ATOM 720 O O . GLN A 1 88 ? -15.692 21.517 -29.818 1.00 96.56 88 GLN A O 1
ATOM 725 N N . VAL A 1 89 ? -16.385 23.128 -31.230 1.00 96.81 89 VAL A N 1
ATOM 726 C CA . VAL A 1 89 ? -16.353 24.226 -30.254 1.00 96.81 89 VAL A CA 1
ATOM 727 C C . VAL A 1 89 ? -17.271 23.915 -29.082 1.00 96.81 89 VAL A C 1
ATOM 729 O O . VAL A 1 89 ? -16.824 23.938 -27.938 1.00 96.81 89 VAL A O 1
ATOM 732 N N . LEU A 1 90 ? -18.521 23.540 -29.363 1.00 97.69 90 LEU A N 1
ATOM 733 C CA . LEU A 1 90 ? -19.484 23.197 -28.325 1.00 97.69 90 LEU A CA 1
ATOM 734 C C . LEU A 1 90 ? -19.017 21.998 -27.488 1.00 97.69 90 LEU A C 1
ATOM 736 O O . LEU A 1 90 ? -19.027 22.082 -26.267 1.00 97.69 90 LEU A O 1
ATOM 740 N N . ALA A 1 91 ? -18.540 20.918 -28.116 1.00 97.50 91 ALA A N 1
ATOM 741 C CA . ALA A 1 91 ? -18.053 19.733 -27.404 1.00 97.50 91 ALA A CA 1
ATOM 742 C C . ALA A 1 91 ? -16.837 20.042 -26.515 1.00 97.50 91 ALA A C 1
ATOM 744 O O . ALA A 1 91 ? -16.774 19.594 -25.370 1.00 97.50 91 ALA A O 1
ATOM 745 N N . THR A 1 92 ? -15.891 20.846 -27.009 1.00 96.69 92 THR A N 1
ATOM 746 C CA . THR A 1 92 ? -14.730 21.291 -26.229 1.00 96.69 92 THR A CA 1
ATOM 747 C C . THR A 1 92 ? -15.141 22.173 -25.054 1.00 96.69 92 THR A C 1
ATOM 749 O O . THR A 1 92 ? -14.527 22.057 -24.002 1.00 96.69 92 THR A O 1
ATOM 752 N N . LEU A 1 93 ? -16.166 23.021 -25.186 1.00 97.12 93 LEU A N 1
ATOM 753 C CA . LEU A 1 93 ? -16.668 23.828 -24.068 1.00 97.12 93 LEU A CA 1
ATOM 754 C C . LEU A 1 93 ? -17.404 22.967 -23.034 1.00 97.12 93 LEU A C 1
ATOM 756 O O . LEU A 1 93 ? -17.101 23.073 -21.849 1.00 97.12 93 LEU A O 1
ATOM 760 N N . THR A 1 94 ? -18.306 22.080 -23.475 1.00 97.12 94 THR A N 1
ATOM 761 C CA . THR A 1 94 ? -19.064 21.171 -22.596 1.00 97.12 94 THR A CA 1
ATOM 762 C C . THR A 1 94 ? -18.139 20.285 -21.763 1.00 97.12 94 THR A C 1
ATOM 764 O O . THR A 1 94 ? -18.372 20.109 -20.574 1.00 97.12 94 THR A O 1
ATOM 767 N N . HIS A 1 95 ? -17.076 19.754 -22.368 1.00 96.19 95 HIS A N 1
ATOM 768 C CA . HIS A 1 95 ? -16.085 18.945 -21.662 1.00 96.19 95 HIS A CA 1
ATOM 769 C C . HIS A 1 95 ? -15.056 19.808 -20.914 1.00 96.19 95 HIS A C 1
ATOM 771 O O . HIS A 1 95 ? -14.746 19.574 -19.752 1.00 96.19 95 HIS A O 1
ATOM 777 N N . GLY A 1 96 ? -14.489 20.815 -21.576 1.00 93.94 96 GLY A N 1
ATOM 778 C CA . GLY A 1 96 ? -13.336 21.564 -21.084 1.00 93.94 96 GLY A CA 1
ATOM 779 C C . GLY A 1 96 ? -13.639 22.454 -19.885 1.00 93.94 96 GLY A C 1
ATOM 780 O O . GLY A 1 96 ? -12.818 22.500 -18.973 1.00 93.94 96 GLY A O 1
ATOM 781 N N . LEU A 1 97 ? -14.797 23.125 -19.856 1.00 94.50 97 LEU A N 1
ATOM 782 C CA . LEU A 1 97 ? -15.128 24.086 -18.798 1.00 94.50 97 LEU A CA 1
ATOM 783 C C . LEU A 1 97 ? -15.266 23.434 -17.410 1.00 94.50 97 LEU A C 1
ATOM 785 O O . LEU A 1 97 ? -14.588 23.917 -16.501 1.00 94.50 97 LEU A O 1
ATOM 789 N N . PRO A 1 98 ? -16.037 22.340 -17.218 1.00 96.06 98 PRO A N 1
ATOM 790 C CA . PRO A 1 98 ? -16.129 21.682 -15.912 1.00 96.06 98 PRO A CA 1
ATOM 791 C C . PRO A 1 98 ? -14.764 21.243 -15.378 1.00 96.06 98 PRO A C 1
ATOM 793 O O . PRO A 1 98 ? -14.425 21.533 -14.234 1.00 96.06 98 PRO A O 1
ATOM 796 N N . PHE A 1 99 ? -13.931 20.632 -16.228 1.00 92.56 99 PHE A N 1
ATOM 797 C CA . PHE A 1 99 ? -12.583 20.231 -15.826 1.00 92.56 99 PHE A CA 1
ATOM 798 C C . PHE A 1 99 ? -11.676 21.430 -15.546 1.00 92.56 99 PHE A C 1
ATOM 800 O O . PHE A 1 99 ? -10.871 21.372 -14.625 1.00 92.56 99 PHE A O 1
ATOM 807 N N . THR A 1 100 ? -11.771 22.518 -16.312 1.00 94.31 100 THR A N 1
ATOM 808 C CA . THR A 1 100 ? -11.014 23.745 -16.026 1.00 94.31 100 THR A CA 1
ATOM 809 C C . THR A 1 100 ? -11.378 24.316 -14.659 1.00 94.31 100 THR A C 1
ATOM 811 O O . THR A 1 100 ? -10.477 24.721 -13.931 1.00 94.31 100 THR A O 1
ATOM 814 N N . VAL A 1 101 ? -12.660 24.322 -14.288 1.00 94.38 101 VAL A N 1
ATOM 815 C CA . VAL A 1 101 ? -13.094 24.755 -12.953 1.00 94.38 101 VAL A CA 1
ATOM 816 C C . VAL A 1 101 ? -12.550 23.806 -11.887 1.00 94.38 101 VAL A C 1
ATOM 818 O O . VAL A 1 101 ? -11.865 24.266 -10.978 1.00 94.38 101 VAL A O 1
ATOM 821 N N . LEU A 1 102 ? -12.766 22.497 -12.045 1.00 92.88 102 LEU A N 1
ATOM 822 C CA . LEU A 1 102 ? -12.320 21.475 -11.095 1.00 92.88 102 LEU A CA 1
ATOM 823 C C . LEU A 1 102 ? -10.810 21.553 -10.824 1.00 92.88 102 LEU A C 1
ATOM 825 O O . LEU A 1 102 ? -10.394 21.702 -9.678 1.00 92.88 102 LEU A O 1
ATOM 829 N N . TRP A 1 103 ? -9.985 21.524 -11.875 1.00 89.62 103 TRP A N 1
ATOM 830 C CA . TRP A 1 103 ? -8.528 21.591 -11.735 1.00 89.62 103 TRP A CA 1
ATOM 831 C C . TRP A 1 103 ? -8.055 22.928 -11.167 1.00 89.62 103 TRP A C 1
ATOM 833 O O . TRP A 1 103 ? -7.053 22.970 -10.453 1.00 89.62 103 TRP A O 1
ATOM 843 N N . SER A 1 104 ? -8.770 24.019 -11.452 1.00 93.06 104 SER A N 1
ATOM 844 C CA . SER A 1 104 ? -8.462 25.313 -10.852 1.00 93.06 104 SER A CA 1
ATOM 845 C C . SER A 1 104 ? -8.765 25.359 -9.357 1.00 93.06 104 SER A C 1
ATOM 847 O O . SER A 1 104 ? -7.963 25.923 -8.612 1.00 93.06 104 SER A O 1
ATOM 849 N N . CYS A 1 105 ? -9.856 24.732 -8.908 1.00 91.00 105 CYS A N 1
ATOM 850 C CA . CYS A 1 105 ? -10.179 24.589 -7.488 1.00 91.00 105 CYS A CA 1
ATOM 851 C C . CYS A 1 105 ? -9.139 23.726 -6.764 1.00 91.00 105 CYS A C 1
ATOM 853 O O . CYS A 1 105 ? -8.503 24.213 -5.830 1.00 91.00 105 CYS A O 1
ATOM 855 N N . ILE A 1 106 ? -8.877 22.512 -7.267 1.00 89.25 106 ILE A N 1
ATOM 856 C CA . ILE A 1 106 ? -7.882 21.587 -6.694 1.00 89.25 106 ILE A CA 1
ATOM 857 C C . ILE A 1 106 ? -6.505 22.260 -6.630 1.00 89.25 106 ILE A C 1
ATOM 859 O O . ILE A 1 106 ? -5.830 22.253 -5.604 1.00 89.25 106 ILE A O 1
ATOM 863 N N . GLY A 1 107 ? -6.088 22.913 -7.718 1.00 88.25 107 GLY A N 1
ATOM 864 C CA . GLY A 1 107 ? -4.809 23.615 -7.771 1.00 88.25 107 GLY A CA 1
ATOM 865 C C . GLY A 1 107 ? -4.733 24.838 -6.850 1.00 88.25 107 GLY A C 1
ATOM 866 O O . GLY A 1 107 ? -3.626 25.241 -6.476 1.00 88.25 107 GLY A O 1
ATOM 867 N N . ASN A 1 108 ? -5.862 25.464 -6.509 1.00 87.06 108 ASN A N 1
ATOM 868 C CA . ASN A 1 108 ? -5.922 26.548 -5.529 1.00 87.06 108 ASN A CA 1
ATOM 869 C C . ASN A 1 108 ? -5.786 25.997 -4.104 1.00 87.06 108 ASN A C 1
ATOM 871 O O . ASN A 1 108 ? -4.939 26.488 -3.361 1.00 87.06 108 ASN A O 1
ATOM 875 N N . GLU A 1 109 ? -6.530 24.944 -3.763 1.00 85.62 109 GLU A N 1
ATOM 876 C CA . GLU A 1 109 ? -6.451 24.274 -2.457 1.00 85.62 109 GLU A CA 1
ATOM 877 C C . GLU A 1 109 ? -5.055 23.715 -2.189 1.00 85.62 109 GLU A C 1
ATOM 879 O O . GLU A 1 109 ? -4.443 24.063 -1.182 1.00 85.62 109 GLU A O 1
ATOM 884 N N . ALA A 1 110 ? -4.483 22.971 -3.140 1.00 82.56 110 ALA A N 1
ATOM 885 C CA . ALA A 1 110 ? -3.128 22.436 -3.017 1.00 82.56 110 ALA A CA 1
ATOM 886 C C . ALA A 1 110 ? -2.081 23.538 -2.761 1.00 82.56 110 ALA A C 1
ATOM 888 O O . ALA A 1 110 ? -1.132 23.338 -2.008 1.00 82.56 110 ALA A O 1
ATOM 889 N N . ALA A 1 111 ? -2.254 24.732 -3.343 1.00 81.06 111 ALA A N 1
ATOM 890 C CA . ALA A 1 111 ? -1.361 25.857 -3.061 1.00 81.06 111 ALA A CA 1
ATOM 891 C C . ALA A 1 111 ? -1.625 26.555 -1.729 1.00 81.06 111 ALA A C 1
ATOM 893 O O . ALA A 1 111 ? -0.693 27.141 -1.185 1.00 81.06 111 ALA A O 1
ATOM 894 N N . MET A 1 112 ? -2.854 26.539 -1.217 1.00 79.56 112 MET A N 1
ATOM 895 C CA . MET A 1 112 ? -3.130 27.026 0.135 1.00 79.56 112 MET A CA 1
ATOM 896 C C . MET A 1 112 ? -2.474 26.114 1.170 1.00 79.56 112 MET A C 1
ATOM 898 O O . MET A 1 112 ? -1.749 26.612 2.030 1.00 79.56 112 MET A O 1
ATOM 902 N N . VAL A 1 113 ? -2.626 24.797 0.995 1.00 78.06 113 VAL A N 1
ATOM 903 C CA . VAL A 1 113 ? -1.962 23.770 1.810 1.00 78.06 113 VAL A CA 1
ATOM 904 C C . VAL A 1 113 ? -0.443 23.943 1.759 1.00 78.06 113 VAL A C 1
ATOM 906 O O . VAL A 1 113 ? 0.190 24.103 2.797 1.00 78.06 113 VAL A O 1
ATOM 909 N N . ALA A 1 114 ? 0.145 24.040 0.562 1.00 73.88 114 ALA A N 1
ATOM 910 C CA . ALA A 1 114 ? 1.593 24.209 0.402 1.00 73.88 114 ALA A CA 1
ATOM 911 C C . ALA A 1 114 ? 2.147 25.523 0.990 1.00 73.88 114 ALA A C 1
ATOM 913 O O . ALA A 1 114 ? 3.332 25.611 1.293 1.00 73.88 114 ALA A O 1
ATOM 914 N N . ARG A 1 115 ? 1.317 26.563 1.140 1.00 80.25 115 ARG A N 1
ATOM 915 C CA . ARG A 1 115 ? 1.712 27.839 1.765 1.00 80.25 115 ARG A CA 1
ATOM 916 C C . ARG A 1 115 ? 1.526 27.845 3.283 1.00 80.25 115 ARG A C 1
ATOM 918 O O . ARG A 1 115 ? 1.716 28.895 3.891 1.00 80.25 115 ARG A O 1
ATOM 925 N N . GLY A 1 116 ? 1.101 26.731 3.883 1.00 75.81 116 GLY A N 1
ATOM 926 C CA . GLY A 1 116 ? 0.766 26.671 5.306 1.00 75.81 116 GLY A CA 1
ATOM 927 C C . GLY A 1 116 ? -0.426 27.556 5.682 1.00 75.81 116 GLY A C 1
ATOM 928 O O . GLY A 1 116 ? -0.631 27.855 6.855 1.00 75.81 116 GLY A O 1
ATOM 929 N N . VAL A 1 117 ? -1.219 28.001 4.699 1.00 68.56 117 VAL A N 1
ATOM 930 C CA . VAL A 1 117 ? -2.441 28.766 4.952 1.00 68.56 117 VAL A CA 1
ATOM 931 C C . VAL A 1 117 ? -3.543 27.749 5.210 1.00 68.56 117 VAL A C 1
ATOM 933 O O . VAL A 1 117 ? -4.318 27.407 4.316 1.00 68.56 117 VAL A O 1
ATOM 936 N N . THR A 1 118 ? -3.600 27.243 6.440 1.00 57.56 118 THR A N 1
ATOM 937 C CA . THR A 1 118 ? -4.813 26.597 6.938 1.00 57.56 118 THR A CA 1
ATOM 938 C C . THR A 1 118 ? -5.939 27.626 6.870 1.00 57.56 118 THR A C 1
ATOM 940 O O . THR A 1 118 ? -5.746 28.805 7.185 1.00 57.56 118 THR A O 1
ATOM 943 N N . SER A 1 119 ? -7.104 27.221 6.365 1.00 47.50 119 SER A N 1
ATOM 944 C CA . SER A 1 119 ? -8.277 28.081 6.186 1.00 47.50 119 SER A CA 1
ATOM 945 C C . SER A 1 119 ? -8.823 28.565 7.539 1.00 47.50 119 SER A C 1
ATOM 947 O O . SER A 1 119 ? -9.873 28.135 7.996 1.00 47.50 119 SER A O 1
ATOM 949 N N . ASN A 1 120 ? -8.140 29.523 8.168 1.00 45.91 120 ASN A N 1
ATOM 950 C CA . ASN A 1 120 ? -8.519 30.182 9.423 1.00 45.91 120 ASN A CA 1
ATOM 951 C C . ASN A 1 120 ? -9.717 31.144 9.267 1.00 45.91 120 ASN A C 1
ATOM 953 O O . ASN A 1 120 ? -10.065 31.862 10.203 1.00 45.91 120 ASN A O 1
ATOM 957 N N . ALA A 1 121 ? -10.377 31.171 8.105 1.00 41.03 121 ALA A N 1
ATOM 958 C CA . ALA A 1 121 ? -11.513 32.056 7.853 1.00 41.03 121 ALA A CA 1
ATOM 959 C C . ALA A 1 121 ? -12.775 31.664 8.649 1.00 41.03 121 ALA A C 1
ATOM 961 O O . ALA A 1 121 ? -13.587 32.535 8.939 1.00 41.03 121 ALA A O 1
ATOM 962 N N . ALA A 1 122 ? -12.913 30.402 9.074 1.00 39.22 122 ALA A N 1
ATOM 963 C CA . ALA A 1 122 ? -13.982 29.994 9.992 1.00 39.22 122 ALA A CA 1
ATOM 964 C C . ALA A 1 122 ? -13.650 30.277 11.475 1.00 39.22 122 ALA A C 1
ATOM 966 O O . ALA A 1 122 ? -14.554 30.422 12.290 1.00 39.22 122 ALA A O 1
ATOM 967 N N . ALA A 1 123 ? -12.367 30.429 11.829 1.00 41.56 123 ALA A N 1
ATOM 968 C CA . ALA A 1 123 ? -11.918 30.634 13.211 1.00 41.56 123 ALA A CA 1
ATOM 969 C C . ALA A 1 123 ? -11.833 32.118 13.629 1.00 41.56 123 ALA A C 1
ATOM 971 O O . ALA A 1 123 ? -11.780 32.435 14.817 1.00 41.56 123 ALA A O 1
ATOM 972 N N . ALA A 1 124 ? -11.841 33.055 12.674 1.00 36.47 124 ALA A N 1
ATOM 973 C CA . ALA A 1 124 ? -11.642 34.482 12.950 1.00 36.47 124 ALA A CA 1
ATOM 974 C C . ALA A 1 124 ? -12.841 35.187 13.623 1.00 36.47 124 ALA A C 1
ATOM 976 O O . ALA A 1 124 ? -12.675 36.297 14.124 1.00 36.47 124 ALA A O 1
ATOM 977 N N . VAL A 1 125 ? -14.018 34.553 13.695 1.00 42.38 125 VAL A N 1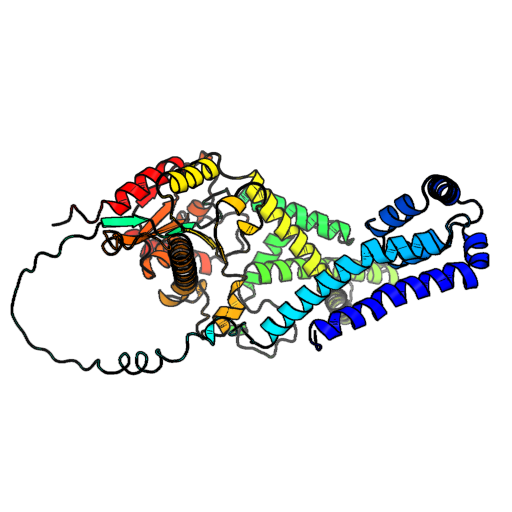
ATOM 978 C CA . VAL A 1 125 ? -15.159 35.065 14.484 1.00 42.38 125 VAL A CA 1
ATOM 979 C C . VAL A 1 125 ? -15.076 34.640 15.959 1.00 42.38 125 VAL A C 1
ATOM 981 O O . VAL A 1 125 ? -15.656 35.303 16.810 1.00 42.38 125 VAL A O 1
ATOM 984 N N . HIS A 1 126 ? -14.283 33.617 16.300 1.00 46.09 126 HIS A N 1
ATOM 985 C CA . HIS A 1 126 ? -14.235 33.060 17.661 1.00 46.09 126 HIS A CA 1
ATOM 986 C C . HIS A 1 126 ? -12.988 33.430 18.480 1.00 46.09 126 HIS A C 1
ATOM 988 O O . HIS A 1 126 ? -12.874 33.065 19.646 1.00 46.09 126 HIS A O 1
ATOM 994 N N . ARG A 1 127 ? -12.048 34.190 17.909 1.00 36.41 127 ARG A N 1
ATOM 995 C CA . ARG A 1 127 ? -10.722 34.443 18.503 1.00 36.41 127 ARG A CA 1
ATOM 996 C C . ARG A 1 127 ? -10.630 35.720 19.353 1.00 36.41 127 ARG A C 1
ATOM 998 O O . ARG A 1 127 ? -9.624 36.423 19.279 1.00 36.41 127 ARG A O 1
ATOM 1005 N N . ARG A 1 128 ? -11.667 36.044 20.137 1.00 34.47 128 ARG A N 1
ATOM 1006 C CA . ARG A 1 128 ? -11.595 37.133 21.136 1.00 34.47 128 ARG A CA 1
ATOM 1007 C C . ARG A 1 128 ? -11.527 36.692 22.601 1.00 34.47 128 ARG A C 1
ATOM 1009 O O . ARG A 1 128 ? -11.096 37.519 23.386 1.00 34.47 128 ARG A O 1
ATOM 1016 N N . ASP A 1 129 ? -11.787 35.425 22.938 1.00 43.47 129 ASP A N 1
ATOM 1017 C CA . ASP A 1 129 ? -11.889 35.011 24.356 1.00 43.47 129 ASP A CA 1
ATOM 1018 C C . ASP A 1 129 ? -10.895 33.929 24.826 1.00 43.47 129 ASP A C 1
ATOM 1020 O O . ASP A 1 129 ? -10.971 33.483 25.964 1.00 43.47 129 ASP A O 1
ATOM 1024 N N . SER A 1 130 ? -9.929 33.493 24.008 1.00 44.75 130 SER A N 1
ATOM 1025 C CA . SER A 1 130 ? -9.055 32.354 24.375 1.00 44.75 130 SER A CA 1
ATOM 1026 C C . SER A 1 130 ? -7.592 32.699 24.686 1.00 44.75 130 SER A C 1
ATOM 1028 O O . SER A 1 130 ? -6.786 31.784 24.836 1.00 44.75 130 SER A O 1
ATOM 1030 N N . SER A 1 131 ? -7.209 33.978 24.800 1.00 38.16 131 SER A N 1
ATOM 1031 C CA . SER A 1 131 ? -5.816 34.337 25.133 1.00 38.16 131 SER A CA 1
ATOM 1032 C C . SER A 1 131 ? -5.440 34.121 26.600 1.00 38.16 131 SER A C 1
ATOM 1034 O O . SER A 1 131 ? -4.251 34.057 26.899 1.00 38.16 131 SER A O 1
ATOM 1036 N N . ASP A 1 132 ? -6.413 33.945 27.496 1.00 36.25 132 ASP A N 1
ATOM 1037 C CA . ASP A 1 132 ? -6.146 33.900 28.941 1.00 36.25 132 ASP A CA 1
ATOM 1038 C C . ASP A 1 132 ? -5.969 32.471 29.490 1.00 36.25 132 ASP A C 1
ATOM 1040 O O . ASP A 1 132 ? -5.522 32.293 30.621 1.00 36.25 132 ASP A O 1
ATOM 1044 N N . LEU A 1 133 ? -6.245 31.429 28.692 1.00 41.62 133 LEU A N 1
ATOM 1045 C CA . LEU A 1 133 ? -6.216 30.039 29.172 1.00 41.62 133 LEU A CA 1
ATOM 1046 C C . LEU A 1 133 ? -4.855 29.336 28.992 1.00 41.62 133 LEU A C 1
ATOM 1048 O O . LEU A 1 133 ? -4.532 28.413 29.736 1.00 41.62 133 LEU A O 1
ATOM 1052 N N . CYS A 1 134 ? -4.017 29.778 28.047 1.00 34.12 134 CYS A N 1
ATOM 1053 C CA . CYS A 1 134 ? -2.743 29.103 27.748 1.00 34.12 134 CYS A CA 1
ATOM 1054 C C . CYS A 1 134 ? -1.568 29.510 28.654 1.00 34.12 134 CYS A C 1
ATOM 1056 O O . CYS A 1 134 ? -0.527 28.859 28.608 1.00 34.12 134 CYS A O 1
ATOM 1058 N N . GLN A 1 135 ? -1.712 30.531 29.504 1.00 33.09 135 GLN A N 1
ATOM 1059 C CA . GLN A 1 135 ? -0.635 30.962 30.409 1.00 33.09 135 GLN A CA 1
ATOM 1060 C C . GLN A 1 135 ? -0.720 30.333 31.816 1.00 33.09 135 GLN A C 1
ATOM 1062 O O . GLN A 1 135 ? 0.194 30.508 32.619 1.00 33.09 135 GLN A O 1
ATOM 1067 N N . ALA A 1 136 ? -1.767 29.546 32.103 1.00 33.28 136 ALA A N 1
ATOM 1068 C CA . ALA A 1 136 ? -1.986 28.917 33.410 1.00 33.28 136 ALA A CA 1
ATOM 1069 C C . ALA A 1 136 ? -1.436 27.478 33.544 1.00 33.28 136 ALA A C 1
ATOM 1071 O O . ALA A 1 136 ? -1.391 26.958 34.654 1.00 33.28 136 ALA A O 1
ATOM 1072 N N . LEU A 1 137 ? -0.987 26.829 32.460 1.00 37.59 137 LEU A N 1
ATOM 1073 C CA . LEU A 1 137 ? -0.621 25.397 32.477 1.00 37.59 137 LEU A CA 1
ATOM 1074 C C . LEU A 1 137 ? 0.889 25.093 32.505 1.00 37.59 137 LEU A C 1
ATOM 1076 O O . LEU A 1 137 ? 1.264 23.926 32.505 1.00 37.59 137 LEU A O 1
ATOM 1080 N N . TYR A 1 138 ? 1.762 26.105 32.594 1.00 33.00 138 TYR A N 1
ATOM 1081 C CA . TYR A 1 138 ? 3.225 25.905 32.597 1.00 33.00 138 TYR A CA 1
ATOM 1082 C C . TYR A 1 138 ? 3.960 26.262 33.900 1.00 33.00 138 TYR A C 1
ATOM 1084 O O . TYR A 1 138 ? 5.189 26.273 33.921 1.00 33.00 138 TYR A O 1
ATOM 1092 N N . SER A 1 139 ? 3.257 26.473 35.015 1.00 30.05 139 SER A N 1
ATOM 1093 C CA . SER A 1 139 ? 3.904 26.719 36.313 1.00 30.05 139 SER A CA 1
ATOM 1094 C C . SER A 1 139 ? 3.364 25.792 37.391 1.00 30.05 139 SER A C 1
ATOM 1096 O O . SER A 1 139 ? 2.329 26.079 37.978 1.00 30.05 139 SER A O 1
ATOM 1098 N N . THR A 1 140 ? 4.087 24.701 37.658 1.00 31.50 140 THR A N 1
ATOM 1099 C CA . THR A 1 140 ? 4.605 24.269 38.979 1.00 31.50 140 THR A CA 1
ATOM 1100 C C . THR A 1 140 ? 4.753 22.744 39.049 1.00 31.50 140 THR A C 1
ATOM 1102 O O . THR A 1 140 ? 3.806 22.008 39.289 1.00 31.50 140 THR A O 1
ATOM 1105 N N . SER A 1 141 ? 5.990 22.265 38.900 1.00 29.69 141 SER A N 1
ATOM 1106 C CA . SER A 1 141 ? 6.427 20.996 39.486 1.00 29.69 141 SER A CA 1
ATOM 1107 C C . SER A 1 141 ? 7.717 21.257 40.252 1.00 29.69 141 SER A C 1
ATOM 1109 O O . SER A 1 141 ? 8.812 21.285 39.694 1.00 29.69 141 SER A O 1
ATOM 1111 N N . THR A 1 142 ? 7.573 21.511 41.549 1.00 29.47 142 THR A N 1
ATOM 1112 C CA . THR A 1 142 ? 8.667 21.429 42.518 1.00 29.47 142 THR A CA 1
ATOM 1113 C C . THR A 1 142 ? 8.193 20.585 43.687 1.00 29.47 142 THR A C 1
ATOM 1115 O O . THR A 1 142 ? 7.209 20.909 44.346 1.00 29.47 142 THR A O 1
ATOM 1118 N N . LYS A 1 143 ? 8.917 19.481 43.886 1.00 38.69 143 LYS A N 1
ATOM 1119 C CA . LYS A 1 143 ? 8.796 18.487 44.954 1.00 38.69 143 LYS A CA 1
ATOM 1120 C C . LYS A 1 143 ? 8.610 19.120 46.337 1.00 38.69 143 LYS A C 1
ATOM 1122 O O . LYS A 1 143 ? 9.417 19.950 46.745 1.00 38.69 143 LYS A O 1
ATOM 1127 N N . GLY A 1 144 ? 7.636 18.608 47.082 1.00 27.81 144 GLY A N 1
ATOM 1128 C CA . GLY A 1 144 ? 7.491 18.802 48.520 1.00 27.81 144 GLY A CA 1
ATOM 1129 C C . GLY A 1 144 ? 6.883 17.550 49.142 1.00 27.81 144 GLY A C 1
ATOM 1130 O O . GLY A 1 144 ? 5.730 17.225 48.891 1.00 27.81 144 GLY A O 1
ATOM 1131 N N . THR A 1 145 ? 7.703 16.826 49.895 1.00 38.09 145 THR A N 1
ATOM 1132 C CA . THR A 1 145 ? 7.333 15.699 50.753 1.00 38.09 145 THR A CA 1
ATOM 1133 C C . THR A 1 145 ? 6.514 16.213 51.931 1.00 38.09 145 THR A C 1
ATOM 1135 O O . THR A 1 145 ? 7.031 17.057 52.650 1.00 38.09 145 THR A O 1
ATOM 1138 N N . GLU A 1 146 ? 5.316 15.679 52.184 1.00 29.62 146 GLU A N 1
ATOM 1139 C CA . GLU A 1 146 ? 4.741 15.606 53.535 1.00 29.62 146 GLU A CA 1
ATOM 1140 C C . GLU A 1 146 ? 3.548 14.639 53.605 1.00 29.62 146 GLU A C 1
ATOM 1142 O O . GLU A 1 146 ? 2.895 14.330 52.611 1.00 29.62 146 GLU A O 1
ATOM 1147 N N . ALA A 1 147 ? 3.363 14.083 54.797 1.00 31.12 147 ALA A N 1
ATOM 1148 C CA . ALA A 1 147 ? 2.557 12.914 55.099 1.00 31.12 147 ALA A CA 1
ATOM 1149 C C . ALA A 1 147 ? 1.082 13.231 55.409 1.00 31.12 147 ALA A C 1
ATOM 1151 O O . ALA A 1 147 ? 0.721 14.353 55.753 1.00 31.12 147 ALA A O 1
ATOM 1152 N N . SER A 1 148 ? 0.290 12.150 55.452 1.00 28.98 148 SER A N 1
ATOM 1153 C CA . SER A 1 148 ? -1.018 11.984 56.112 1.00 28.98 148 SER A CA 1
ATOM 1154 C C . SER A 1 148 ? -2.211 12.766 55.547 1.00 28.98 148 SER A C 1
ATOM 1156 O O . SER A 1 148 ? -2.313 13.976 55.687 1.00 28.98 148 SER A O 1
ATOM 1158 N N . THR A 1 149 ? -3.241 12.063 55.067 1.00 28.91 149 THR A N 1
ATOM 1159 C CA . THR A 1 149 ? -4.399 11.616 55.877 1.00 28.91 149 THR A CA 1
ATOM 1160 C C . THR A 1 149 ? -5.420 10.973 54.933 1.00 28.91 149 THR A C 1
ATOM 1162 O O . THR A 1 149 ? -5.836 11.570 53.945 1.00 28.91 149 THR A O 1
ATOM 1165 N N . SER A 1 150 ? -5.815 9.739 55.233 1.00 40.34 150 SER A N 1
ATOM 1166 C CA . SER A 1 150 ? -6.847 8.990 54.521 1.00 40.34 150 SER A CA 1
ATOM 1167 C C . SER A 1 150 ? -8.209 9.677 54.648 1.00 40.34 150 SER A C 1
ATOM 1169 O O . SER A 1 150 ? -8.780 9.720 55.739 1.00 40.34 150 SER A O 1
ATOM 1171 N N . SER A 1 151 ? -8.751 10.157 53.533 1.00 32.78 151 SER A N 1
ATOM 1172 C CA . SER A 1 151 ? -10.168 10.486 53.395 1.00 32.78 151 SER A CA 1
ATOM 1173 C C . SER A 1 151 ? -10.697 9.710 52.199 1.00 32.78 151 SER A C 1
ATOM 1175 O O . SER A 1 151 ? -10.430 10.060 51.052 1.00 32.78 151 SER A O 1
ATOM 1177 N N . ALA A 1 152 ? -11.386 8.607 52.484 1.00 39.94 152 ALA A N 1
ATOM 1178 C CA . ALA A 1 152 ? -12.071 7.795 51.494 1.00 39.94 152 ALA A CA 1
ATOM 1179 C C . ALA A 1 152 ? -13.278 8.577 50.956 1.00 39.94 152 ALA A C 1
ATOM 1181 O O . ALA A 1 152 ? -14.381 8.507 51.495 1.00 39.94 152 ALA A O 1
ATOM 1182 N N . THR A 1 153 ? -13.060 9.365 49.909 1.00 35.41 153 THR A N 1
ATOM 1183 C CA . THR A 1 153 ? -14.133 9.828 49.028 1.00 35.41 153 THR A CA 1
ATOM 1184 C C . THR A 1 153 ? -14.429 8.716 48.038 1.00 35.41 153 THR A C 1
ATOM 1186 O O . THR A 1 153 ? -13.622 8.450 47.152 1.00 35.41 153 THR A O 1
ATOM 1189 N N . THR A 1 154 ? -15.576 8.066 48.203 1.00 39.97 154 THR A N 1
ATOM 1190 C CA . THR A 1 154 ? -16.136 7.124 47.236 1.00 39.97 154 THR A CA 1
ATOM 1191 C C . THR A 1 154 ? -16.413 7.859 45.921 1.00 39.97 154 THR A C 1
ATOM 1193 O O . THR A 1 154 ? -17.423 8.551 45.771 1.00 39.97 154 THR A O 1
ATOM 1196 N N . SER A 1 155 ? -15.484 7.765 44.970 1.00 48.84 155 SER A N 1
ATOM 1197 C CA . SER A 1 155 ? -15.686 8.233 43.602 1.00 48.84 155 SER A CA 1
ATOM 1198 C C . SER A 1 155 ? -16.757 7.360 42.948 1.00 48.84 155 SER A C 1
ATOM 1200 O O . SER A 1 155 ? -16.653 6.137 42.910 1.00 48.84 155 SER A O 1
ATOM 1202 N N . LYS A 1 156 ? -17.829 7.974 42.439 1.00 58.81 156 LYS A N 1
ATOM 1203 C CA . LYS A 1 156 ? -18.771 7.260 41.569 1.00 58.81 156 LYS A CA 1
ATOM 1204 C C . LYS A 1 156 ? -17.995 6.768 40.342 1.00 58.81 156 LYS A C 1
ATOM 1206 O O . LYS A 1 156 ? -17.414 7.591 39.635 1.00 58.81 156 LYS A O 1
ATOM 1211 N N . LYS A 1 157 ? -17.963 5.450 40.111 1.00 63.34 157 LYS A N 1
ATOM 1212 C CA . LYS A 1 157 ? -17.342 4.853 38.920 1.00 63.34 157 LYS A CA 1
ATOM 1213 C C . LYS A 1 157 ? -18.078 5.356 37.674 1.00 63.34 157 LYS A C 1
ATOM 1215 O O . LYS A 1 157 ? -19.303 5.256 37.586 1.00 63.34 157 LYS A O 1
ATOM 1220 N N . LYS A 1 158 ? -17.328 5.952 36.749 1.00 73.94 158 LYS A N 1
ATOM 1221 C CA . LYS A 1 158 ? -17.844 6.443 35.468 1.00 73.94 158 LYS A CA 1
ATOM 1222 C C . LYS A 1 158 ? -18.147 5.263 34.554 1.00 73.94 158 LYS A C 1
ATOM 1224 O O . LYS A 1 158 ? -17.407 4.284 34.530 1.00 73.94 158 LYS A O 1
ATOM 1229 N N . LYS A 1 159 ? -19.237 5.348 33.794 1.00 81.81 159 LYS A N 1
ATOM 1230 C CA . LYS A 1 159 ? -19.612 4.300 32.838 1.00 81.81 159 LYS A CA 1
ATOM 1231 C C . LYS A 1 159 ? -18.648 4.354 31.651 1.00 81.81 159 LYS A C 1
ATOM 1233 O O . LYS A 1 159 ? -18.510 5.411 31.049 1.00 81.81 159 LYS A O 1
ATOM 1238 N N . LYS A 1 160 ? -17.994 3.253 31.281 1.00 88.00 160 LYS A N 1
ATOM 1239 C CA . LYS A 1 160 ? -17.103 3.226 30.105 1.00 88.00 160 LYS A CA 1
ATOM 1240 C C . LYS A 1 160 ? -17.896 3.059 28.805 1.00 88.00 160 LYS A C 1
ATOM 1242 O O . LYS A 1 160 ? -18.900 2.346 28.768 1.00 88.00 160 LYS A O 1
ATOM 1247 N N . ARG A 1 161 ? -17.435 3.695 27.725 1.00 91.50 161 ARG A N 1
ATOM 1248 C CA . ARG A 1 161 ? -17.946 3.528 26.350 1.00 91.50 161 ARG A CA 1
ATOM 1249 C C . ARG A 1 161 ? -16.776 3.344 25.394 1.00 91.50 161 ARG A C 1
ATOM 1251 O O . ARG A 1 161 ? -15.793 4.073 25.492 1.00 91.50 161 ARG A O 1
ATOM 1258 N N . LEU A 1 162 ? -16.913 2.430 24.433 1.00 94.94 162 LEU A N 1
ATOM 1259 C CA . LEU A 1 162 ? -15.964 2.327 23.328 1.00 94.94 162 LEU A CA 1
ATOM 1260 C C . LEU A 1 162 ? -16.042 3.592 22.468 1.00 94.94 162 LEU A C 1
ATOM 1262 O O . LEU A 1 162 ? -17.071 3.876 21.853 1.00 94.94 162 LEU A O 1
ATOM 1266 N N . GLY A 1 163 ? -14.969 4.373 22.485 1.00 94.31 163 GLY A N 1
ATOM 1267 C CA . GLY A 1 163 ? -14.855 5.625 21.747 1.00 94.31 163 GLY A CA 1
ATOM 1268 C C . GLY A 1 163 ? -14.006 5.504 20.486 1.00 94.31 163 GLY A C 1
ATOM 1269 O O . GLY A 1 163 ? -14.330 6.113 19.470 1.00 94.31 163 GLY A O 1
ATOM 1270 N N . LEU A 1 164 ? -12.956 4.685 20.539 1.00 97.19 164 LEU A N 1
ATOM 1271 C CA . LEU A 1 164 ? -12.078 4.386 19.413 1.00 97.19 164 LEU A CA 1
ATOM 1272 C C . LEU A 1 164 ? -11.754 2.899 19.410 1.00 97.19 164 LEU A C 1
ATOM 1274 O O . LEU A 1 164 ? -11.423 2.325 20.448 1.00 97.19 164 LEU A O 1
ATOM 1278 N N . ILE A 1 165 ? -11.787 2.300 18.231 1.00 98.31 165 ILE A N 1
ATOM 1279 C CA . ILE A 1 165 ? -11.144 1.024 17.968 1.00 98.31 165 ILE A CA 1
ATOM 1280 C C . ILE A 1 165 ? -10.185 1.183 16.795 1.00 98.31 165 ILE A C 1
ATOM 1282 O O . ILE A 1 165 ? -10.538 1.765 15.771 1.00 98.31 165 ILE A O 1
ATOM 1286 N N . THR A 1 166 ? -8.956 0.706 16.955 1.00 98.19 166 THR A N 1
ATOM 1287 C CA . THR A 1 166 ? -7.963 0.697 15.880 1.00 98.19 166 THR A CA 1
ATOM 1288 C C . THR A 1 166 ? -7.520 -0.716 15.562 1.00 98.19 166 THR A C 1
ATOM 1290 O O . THR A 1 166 ? -7.328 -1.517 16.472 1.00 98.19 166 THR A O 1
ATOM 1293 N N . PHE A 1 167 ? -7.304 -1.002 14.287 1.00 98.38 167 PHE A N 1
ATOM 1294 C CA . PHE A 1 167 ? -6.857 -2.304 13.805 1.00 98.38 167 PHE A CA 1
ATOM 1295 C C . PHE A 1 167 ? -5.474 -2.192 13.169 1.00 98.38 167 PHE A C 1
ATOM 1297 O O . PHE A 1 167 ? -5.261 -1.273 12.374 1.00 98.38 167 PHE A O 1
ATOM 1304 N N . ASP A 1 168 ? -4.576 -3.128 13.471 1.00 96.31 168 ASP A N 1
ATOM 1305 C CA . ASP A 1 168 ? -3.615 -3.536 12.448 1.00 96.31 168 ASP A CA 1
ATOM 1306 C C . ASP A 1 168 ? -4.358 -4.292 11.331 1.00 96.31 168 ASP A C 1
ATOM 1308 O O . ASP A 1 168 ? -5.487 -4.767 11.511 1.00 96.31 168 ASP A O 1
ATOM 1312 N N . LEU A 1 169 ? -3.788 -4.319 10.129 1.00 96.38 169 LEU A N 1
ATOM 1313 C CA . LEU A 1 169 ? -4.429 -4.922 8.966 1.00 96.38 169 LEU A CA 1
ATOM 1314 C C . LEU A 1 169 ? -3.810 -6.260 8.562 1.00 96.38 169 LEU A C 1
ATOM 1316 O O . LEU A 1 169 ? -4.553 -7.218 8.321 1.00 96.38 169 LEU A O 1
ATOM 1320 N N . ASP A 1 170 ? -2.486 -6.314 8.441 1.00 94.50 170 ASP A N 1
ATOM 1321 C CA . ASP A 1 170 ? -1.786 -7.459 7.864 1.00 94.50 170 ASP A CA 1
ATOM 1322 C C . ASP A 1 170 ? -1.805 -8.607 8.878 1.00 94.50 170 ASP A C 1
ATOM 1324 O O . ASP A 1 170 ? -1.471 -8.409 10.023 1.00 94.50 170 ASP A O 1
ATOM 1328 N N . ASP A 1 171 ? -2.227 -9.817 8.504 1.00 95.25 171 ASP A N 1
ATOM 1329 C CA . ASP A 1 171 ? -2.408 -10.943 9.444 1.00 95.25 171 ASP A CA 1
ATOM 1330 C C . ASP A 1 171 ? -3.461 -10.725 10.562 1.00 95.25 171 ASP A C 1
ATOM 1332 O O . ASP A 1 171 ? -3.820 -11.687 11.248 1.00 95.25 171 ASP A O 1
ATOM 1336 N N . THR A 1 172 ? -4.061 -9.537 10.674 1.00 96.81 172 THR A N 1
ATOM 1337 C CA . THR A 1 172 ? -5.193 -9.243 11.571 1.00 96.81 172 THR A CA 1
ATOM 1338 C C . THR A 1 172 ? -6.553 -9.347 10.871 1.00 96.81 172 THR A C 1
ATOM 1340 O O . THR A 1 172 ? -7.462 -10.012 11.377 1.00 96.81 172 THR A O 1
ATOM 1343 N N . LEU A 1 173 ? -6.719 -8.739 9.687 1.00 97.75 173 LEU A N 1
ATOM 1344 C CA . LEU A 1 173 ? -7.983 -8.770 8.921 1.00 97.75 173 LEU A CA 1
ATOM 1345 C C . LEU A 1 173 ? -7.924 -9.636 7.655 1.00 97.75 173 LEU A C 1
ATOM 1347 O O . LEU A 1 173 ? -8.970 -9.980 7.096 1.00 97.75 173 LEU A O 1
ATOM 1351 N N . TYR A 1 174 ? -6.724 -9.998 7.212 1.00 97.38 174 TYR A N 1
ATOM 1352 C CA . TYR A 1 174 ? -6.463 -10.890 6.082 1.00 97.38 174 TYR A CA 1
ATOM 1353 C C . TYR A 1 174 ? -5.078 -11.535 6.239 1.00 97.38 174 TYR A C 1
ATOM 1355 O O . TYR A 1 174 ? -4.201 -10.937 6.858 1.00 97.38 174 TYR A O 1
ATOM 1363 N N . PRO A 1 175 ? -4.820 -12.716 5.653 1.00 96.25 175 PRO A N 1
ATOM 1364 C CA . PRO A 1 175 ? -3.504 -13.334 5.709 1.00 96.25 175 PRO A CA 1
ATOM 1365 C C . PRO A 1 175 ? -2.554 -12.611 4.749 1.00 96.25 175 PRO A C 1
ATOM 1367 O O . PRO A 1 175 ? -2.825 -12.497 3.549 1.00 96.25 175 PRO A O 1
ATOM 1370 N N . ILE A 1 176 ? -1.415 -12.135 5.249 1.00 95.25 176 ILE A N 1
ATOM 1371 C CA . ILE A 1 176 ? -0.506 -11.294 4.449 1.00 95.25 176 ILE A CA 1
ATOM 1372 C C . ILE A 1 176 ? 0.247 -12.078 3.365 1.00 95.25 176 ILE A C 1
ATOM 1374 O O . ILE A 1 176 ? 0.579 -11.531 2.314 1.00 95.25 176 ILE A O 1
ATOM 1378 N N . ALA A 1 177 ? 0.496 -13.372 3.579 1.00 95.12 177 ALA A N 1
ATOM 1379 C CA . ALA A 1 177 ? 1.257 -14.199 2.642 1.00 95.12 177 ALA A CA 1
ATOM 1380 C C . ALA A 1 177 ? 0.655 -14.238 1.216 1.00 95.12 177 ALA A C 1
ATOM 1382 O O . ALA A 1 177 ? 1.345 -13.808 0.288 1.00 95.12 177 ALA A O 1
ATOM 1383 N N . PRO A 1 178 ? -0.611 -14.662 1.003 1.00 97.06 178 PRO A N 1
ATOM 1384 C CA . PRO A 1 178 ? -1.202 -14.668 -0.340 1.00 97.06 178 PRO A CA 1
ATOM 1385 C C . PRO A 1 178 ? -1.339 -13.259 -0.938 1.00 97.06 178 PRO A C 1
ATOM 1387 O O . PRO A 1 178 ? -1.213 -13.084 -2.150 1.00 97.06 178 PRO A O 1
ATOM 1390 N N . VAL A 1 179 ? -1.537 -12.242 -0.096 1.00 97.31 179 VAL A N 1
ATOM 1391 C CA . VAL A 1 179 ? -1.613 -10.837 -0.514 1.00 97.31 179 VAL A CA 1
ATOM 1392 C C . VAL A 1 179 ? -0.290 -10.364 -1.126 1.00 97.31 179 VAL A C 1
ATOM 1394 O O . VAL A 1 179 ? -0.275 -9.759 -2.201 1.00 97.31 179 VAL A O 1
ATOM 1397 N N . ILE A 1 180 ? 0.835 -10.667 -0.474 1.00 96.56 180 ILE A N 1
ATOM 1398 C CA . ILE A 1 180 ? 2.167 -10.317 -0.979 1.00 96.56 180 ILE A CA 1
ATOM 1399 C C . ILE A 1 180 ? 2.528 -11.138 -2.220 1.00 96.56 180 ILE A C 1
ATOM 1401 O O . ILE A 1 180 ? 3.139 -10.590 -3.138 1.00 96.56 180 ILE A O 1
ATOM 1405 N N . ASP A 1 181 ? 2.135 -12.409 -2.297 1.00 97.44 181 ASP A N 1
ATOM 1406 C CA . ASP A 1 181 ? 2.400 -13.253 -3.469 1.00 97.44 181 ASP A CA 1
ATOM 1407 C C . ASP A 1 181 ? 1.716 -12.713 -4.742 1.00 97.44 181 ASP A C 1
ATOM 1409 O O . ASP A 1 181 ? 2.336 -12.634 -5.813 1.00 97.44 181 ASP A O 1
ATOM 1413 N N . GLU A 1 182 ? 0.465 -12.260 -4.632 1.00 98.44 182 GLU A N 1
ATOM 1414 C CA . GLU A 1 182 ? -0.258 -11.625 -5.742 1.00 98.44 182 GLU A CA 1
ATOM 1415 C C . GLU A 1 182 ? 0.344 -10.260 -6.109 1.00 98.44 182 GLU A C 1
ATOM 1417 O O . GLU A 1 182 ? 0.587 -9.987 -7.290 1.00 98.44 182 GLU A O 1
ATOM 1422 N N . ALA A 1 183 ? 0.702 -9.439 -5.116 1.00 98.06 183 ALA A N 1
ATOM 1423 C CA . ALA A 1 183 ? 1.383 -8.167 -5.357 1.00 98.06 183 ALA A CA 1
ATOM 1424 C C . ALA A 1 183 ? 2.734 -8.365 -6.073 1.00 98.06 183 ALA A C 1
ATOM 1426 O O . ALA A 1 183 ? 3.042 -7.687 -7.058 1.00 98.06 183 ALA A O 1
ATOM 1427 N N . ASN A 1 184 ? 3.526 -9.353 -5.650 1.00 98.19 184 ASN A N 1
ATOM 1428 C CA . ASN A 1 184 ? 4.792 -9.726 -6.287 1.00 98.19 184 ASN A CA 1
ATOM 1429 C C . ASN A 1 184 ? 4.588 -10.206 -7.734 1.00 98.19 184 ASN A C 1
ATOM 1431 O O . ASN A 1 184 ? 5.396 -9.913 -8.622 1.00 98.19 184 ASN A O 1
ATOM 1435 N N . THR A 1 185 ? 3.473 -10.886 -8.005 1.00 98.50 185 THR A N 1
ATOM 1436 C CA . THR A 1 185 ? 3.078 -11.256 -9.370 1.00 98.50 185 THR A CA 1
ATOM 1437 C C . THR A 1 185 ? 2.784 -10.014 -10.217 1.00 98.50 185 THR A C 1
ATOM 1439 O O . THR A 1 185 ? 3.286 -9.909 -11.344 1.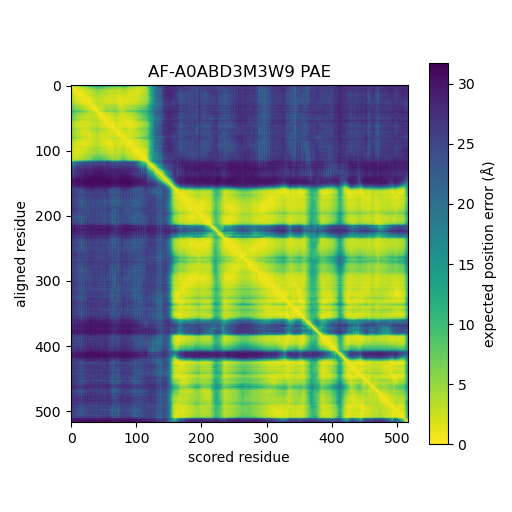00 98.50 185 THR A O 1
ATOM 1442 N N . ALA A 1 186 ? 2.069 -9.021 -9.676 1.00 98.56 186 ALA A N 1
ATOM 1443 C CA . ALA A 1 186 ? 1.853 -7.741 -10.355 1.00 98.56 186 ALA A CA 1
ATOM 1444 C C . ALA A 1 186 ? 3.155 -6.962 -10.595 1.00 98.56 186 ALA A C 1
ATOM 1446 O O . ALA A 1 186 ? 3.319 -6.394 -11.676 1.00 98.56 186 ALA A O 1
ATOM 1447 N N . PHE A 1 187 ? 4.113 -7.000 -9.662 1.00 98.50 187 PHE A N 1
ATOM 1448 C CA . PHE A 1 187 ? 5.462 -6.458 -9.872 1.00 98.50 187 PHE A CA 1
ATOM 1449 C C . PHE A 1 187 ? 6.128 -7.070 -11.112 1.00 98.50 187 PHE A C 1
ATOM 1451 O O . PHE A 1 187 ? 6.523 -6.333 -12.019 1.00 98.50 187 PHE A O 1
ATOM 1458 N N . SER A 1 188 ? 6.215 -8.402 -11.187 1.00 98.38 188 SER A N 1
ATOM 1459 C CA . SER A 1 188 ? 6.869 -9.084 -12.316 1.00 98.38 188 SER A CA 1
ATOM 1460 C C . SER A 1 188 ? 6.161 -8.796 -13.648 1.00 98.38 188 SER A C 1
ATOM 1462 O O . SER A 1 188 ? 6.801 -8.528 -14.668 1.00 98.38 188 SER A O 1
ATOM 1464 N N . THR A 1 189 ? 4.827 -8.726 -13.623 1.00 98.50 189 THR A N 1
ATOM 1465 C CA . THR A 1 189 ? 4.003 -8.374 -14.786 1.00 98.50 189 THR A CA 1
ATOM 1466 C C . THR A 1 189 ? 4.269 -6.937 -15.242 1.00 98.50 189 THR A C 1
ATOM 1468 O O . THR A 1 189 ? 4.465 -6.682 -16.432 1.00 98.50 189 THR A O 1
ATOM 1471 N N . ALA A 1 190 ? 4.321 -5.984 -14.308 1.00 98.38 190 ALA A N 1
ATOM 1472 C CA . ALA A 1 190 ? 4.613 -4.587 -14.605 1.00 98.38 190 ALA A CA 1
ATOM 1473 C C . ALA A 1 190 ? 6.033 -4.412 -15.169 1.00 98.38 190 ALA A C 1
ATOM 1475 O O . ALA A 1 190 ? 6.205 -3.706 -16.163 1.00 98.38 190 ALA A O 1
ATOM 1476 N N . MET A 1 191 ? 7.029 -5.104 -14.607 1.00 98.31 191 MET A N 1
ATOM 1477 C CA . MET A 1 191 ? 8.398 -5.154 -15.139 1.00 98.31 191 MET A CA 1
ATOM 1478 C C . MET A 1 191 ? 8.412 -5.639 -16.597 1.00 98.31 191 MET A C 1
ATOM 1480 O O . MET A 1 191 ? 8.956 -4.954 -17.470 1.00 98.31 191 MET A O 1
ATOM 1484 N N . SER A 1 192 ? 7.725 -6.748 -16.889 1.00 98.00 192 SER A N 1
ATOM 1485 C CA . SER A 1 192 ? 7.611 -7.284 -18.251 1.00 98.00 192 SER A CA 1
ATOM 1486 C C . SER A 1 192 ? 6.939 -6.299 -19.215 1.00 98.00 192 SER A C 1
ATOM 1488 O O . SER A 1 192 ? 7.386 -6.154 -20.354 1.00 98.00 192 SER A O 1
ATOM 1490 N N . ASN A 1 193 ? 5.911 -5.567 -18.773 1.00 97.31 193 ASN A N 1
ATOM 1491 C CA . ASN A 1 193 ? 5.232 -4.552 -19.592 1.00 97.31 193 ASN A CA 1
ATOM 1492 C C . ASN A 1 193 ? 6.144 -3.371 -19.973 1.00 97.31 193 ASN A C 1
ATOM 1494 O O . ASN A 1 193 ? 5.940 -2.750 -21.016 1.00 97.31 193 ASN A O 1
ATOM 1498 N N . PHE A 1 194 ? 7.168 -3.082 -19.166 1.00 96.94 194 PHE A N 1
ATOM 1499 C CA . PHE A 1 194 ? 8.213 -2.104 -19.487 1.00 96.94 194 PHE A CA 1
ATOM 1500 C C . PHE A 1 194 ? 9.397 -2.702 -20.271 1.00 96.94 194 PHE A C 1
ATOM 1502 O O . PHE A 1 194 ? 10.354 -1.988 -20.571 1.00 96.94 194 PHE A O 1
ATOM 1509 N N . GLY A 1 195 ? 9.332 -3.983 -20.646 1.00 96.88 195 GLY A N 1
ATOM 1510 C CA . GLY A 1 195 ? 10.362 -4.674 -21.426 1.00 96.88 195 GLY A CA 1
ATOM 1511 C C . GLY A 1 195 ? 11.460 -5.341 -20.592 1.00 96.88 195 GLY A C 1
ATOM 1512 O O . GLY A 1 195 ? 12.424 -5.847 -21.168 1.00 96.88 195 GLY A O 1
ATOM 1513 N N . TYR A 1 196 ? 11.326 -5.372 -19.263 1.00 96.62 196 TYR A N 1
ATOM 1514 C CA . TYR A 1 196 ? 12.210 -6.127 -18.373 1.00 96.62 196 TYR A CA 1
ATOM 1515 C C . TYR A 1 196 ? 11.704 -7.571 -18.271 1.00 96.62 196 TYR A C 1
ATOM 1517 O O . TYR A 1 196 ? 10.876 -7.896 -17.422 1.00 96.62 196 TYR A O 1
ATOM 1525 N N . VAL A 1 197 ? 12.152 -8.420 -19.197 1.00 95.50 197 VAL A N 1
ATOM 1526 C CA . VAL A 1 197 ? 11.742 -9.833 -19.275 1.00 95.50 197 VAL A CA 1
ATOM 1527 C C . VAL A 1 197 ? 12.535 -10.717 -18.307 1.00 95.50 197 VAL A C 1
ATOM 1529 O O . VAL A 1 197 ? 13.586 -10.319 -17.810 1.00 95.50 197 VAL A O 1
ATOM 1532 N N . ASP A 1 198 ? 12.029 -11.927 -18.065 1.00 95.31 198 ASP A N 1
ATOM 1533 C CA . ASP A 1 198 ? 12.614 -12.957 -17.190 1.00 95.31 198 ASP A CA 1
ATOM 1534 C C . ASP A 1 198 ? 12.704 -12.598 -15.690 1.00 95.31 198 ASP A C 1
ATOM 1536 O O . ASP A 1 198 ? 13.256 -13.381 -14.919 1.00 95.31 198 ASP A O 1
ATOM 1540 N N . ILE A 1 199 ? 12.122 -11.473 -15.260 1.00 96.75 199 ILE A N 1
ATOM 1541 C CA . ILE A 1 199 ? 11.989 -11.100 -13.843 1.00 96.75 199 ILE A CA 1
ATOM 1542 C C . ILE A 1 199 ? 10.903 -11.956 -13.185 1.00 96.75 199 ILE A C 1
ATOM 1544 O O . ILE A 1 199 ? 9.776 -12.027 -13.681 1.00 96.75 199 ILE A O 1
ATOM 1548 N N . GLN A 1 200 ? 11.232 -12.596 -12.067 1.00 98.00 200 GLN A N 1
ATOM 1549 C CA . GLN A 1 200 ? 10.329 -13.447 -11.301 1.00 98.00 200 GLN A CA 1
ATOM 1550 C C . GLN A 1 200 ? 9.670 -12.677 -10.146 1.00 98.00 200 GLN A C 1
ATOM 1552 O O . GLN A 1 200 ? 10.257 -11.735 -9.609 1.00 98.00 200 GLN A O 1
ATOM 1557 N N . PRO A 1 201 ? 8.475 -13.099 -9.690 1.00 97.62 201 PRO A N 1
ATOM 1558 C CA . PRO A 1 201 ? 7.827 -12.509 -8.518 1.00 97.62 201 PRO A CA 1
ATOM 1559 C C . PRO A 1 201 ? 8.715 -12.482 -7.263 1.00 97.62 201 PRO A C 1
ATOM 1561 O O . PRO A 1 201 ? 8.687 -11.512 -6.513 1.00 97.62 201 PRO A O 1
ATOM 1564 N N . SER A 1 202 ? 9.535 -13.513 -7.037 1.00 96.88 202 SER A N 1
ATOM 1565 C CA . SER A 1 202 ? 10.413 -13.618 -5.862 1.00 96.88 202 SER A CA 1
ATOM 1566 C C . SER A 1 202 ? 11.566 -12.611 -5.848 1.00 96.88 202 SER A C 1
ATOM 1568 O O . SER A 1 202 ? 12.084 -12.303 -4.771 1.00 96.88 202 SER A O 1
ATOM 1570 N N . ASP A 1 203 ? 11.956 -12.070 -7.006 1.00 97.50 203 ASP A N 1
ATOM 1571 C CA . ASP A 1 203 ? 13.163 -11.246 -7.144 1.00 97.50 203 ASP A CA 1
ATOM 1572 C C . ASP A 1 203 ? 13.082 -9.967 -6.299 1.00 97.50 203 ASP A C 1
ATOM 1574 O O . ASP A 1 203 ? 14.063 -9.579 -5.662 1.00 97.50 203 ASP A O 1
ATOM 1578 N N . ILE A 1 204 ? 11.898 -9.348 -6.193 1.00 96.56 204 ILE A N 1
ATOM 1579 C CA . ILE A 1 204 ? 11.700 -8.150 -5.359 1.00 96.56 204 ILE A CA 1
ATOM 1580 C C . ILE A 1 204 ? 11.975 -8.430 -3.874 1.00 96.56 204 ILE A C 1
ATOM 1582 O O . ILE A 1 204 ? 12.571 -7.599 -3.184 1.00 96.56 204 ILE A O 1
ATOM 1586 N N . VAL A 1 205 ? 11.600 -9.614 -3.380 1.00 95.19 205 VAL A N 1
ATOM 1587 C CA . VAL A 1 205 ? 11.801 -10.013 -1.980 1.00 95.19 205 VAL A CA 1
ATOM 1588 C C . VAL A 1 205 ? 13.261 -10.380 -1.735 1.00 95.19 205 VAL A C 1
ATOM 1590 O O . VAL A 1 205 ? 13.854 -9.940 -0.748 1.00 95.19 205 VAL A O 1
ATOM 1593 N N . GLU A 1 206 ? 13.868 -11.166 -2.624 1.00 96.06 206 GLU A N 1
ATOM 1594 C CA . GLU A 1 206 ? 15.273 -11.567 -2.503 1.00 96.06 206 GLU A CA 1
ATOM 1595 C C . GLU A 1 206 ? 16.220 -10.372 -2.569 1.00 96.06 206 GLU A C 1
ATOM 1597 O O . GLU A 1 206 ? 17.152 -10.257 -1.766 1.00 96.06 206 GLU A O 1
ATOM 1602 N N . THR A 1 207 ? 15.970 -9.457 -3.497 1.00 95.56 207 THR A N 1
ATOM 1603 C CA . THR A 1 207 ? 16.765 -8.240 -3.621 1.00 95.56 207 THR A CA 1
ATOM 1604 C C . THR A 1 207 ? 16.474 -7.267 -2.489 1.00 95.56 207 THR A C 1
ATOM 1606 O O . THR A 1 207 ? 17.417 -6.680 -1.960 1.00 95.56 207 THR A O 1
ATOM 1609 N N . GLY A 1 208 ? 15.233 -7.194 -2.001 1.00 93.88 208 GLY A N 1
ATOM 1610 C CA . GLY A 1 208 ? 14.901 -6.479 -0.767 1.00 93.88 208 GLY A CA 1
ATOM 1611 C C . GLY A 1 208 ? 15.693 -6.984 0.446 1.00 93.88 208 GLY A C 1
ATOM 1612 O O . GLY A 1 208 ? 16.281 -6.179 1.166 1.00 93.88 208 GLY A O 1
ATOM 1613 N N . LYS A 1 209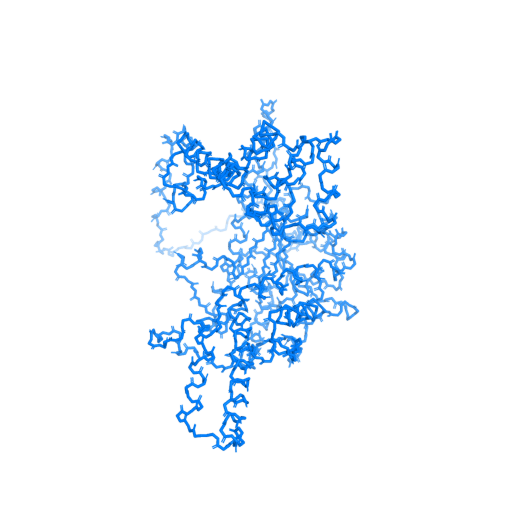 ? 15.804 -8.310 0.631 1.00 92.00 209 LYS A N 1
ATOM 1614 C CA . LYS A 1 209 ? 16.631 -8.933 1.688 1.00 92.00 209 LYS A CA 1
ATOM 1615 C C . LYS A 1 209 ? 18.107 -8.541 1.558 1.00 92.00 209 LYS A C 1
ATOM 1617 O O . LYS A 1 209 ? 18.730 -8.160 2.546 1.00 92.00 209 LYS A O 1
ATOM 1622 N N . LYS A 1 210 ? 18.662 -8.595 0.339 1.00 91.94 210 LYS A N 1
ATOM 1623 C CA . LYS A 1 210 ? 20.061 -8.204 0.067 1.00 91.94 210 LYS A CA 1
ATOM 1624 C C . LYS A 1 210 ? 20.309 -6.728 0.374 1.00 91.94 210 LYS A C 1
ATOM 1626 O O . LYS A 1 210 ? 21.337 -6.406 0.957 1.00 91.94 210 LYS A O 1
ATOM 1631 N N . ILE A 1 211 ? 19.383 -5.853 -0.018 1.00 89.50 211 ILE A N 1
ATOM 1632 C CA . ILE A 1 211 ? 19.468 -4.412 0.240 1.00 89.50 211 ILE A CA 1
ATOM 1633 C C . ILE A 1 211 ? 19.407 -4.149 1.742 1.00 89.50 211 ILE A C 1
ATOM 1635 O O . ILE A 1 211 ? 20.291 -3.480 2.262 1.00 89.50 211 ILE A O 1
ATOM 1639 N N . ARG A 1 212 ? 18.431 -4.728 2.452 1.00 86.25 212 ARG A N 1
ATOM 1640 C CA . ARG A 1 212 ? 18.272 -4.526 3.898 1.00 86.2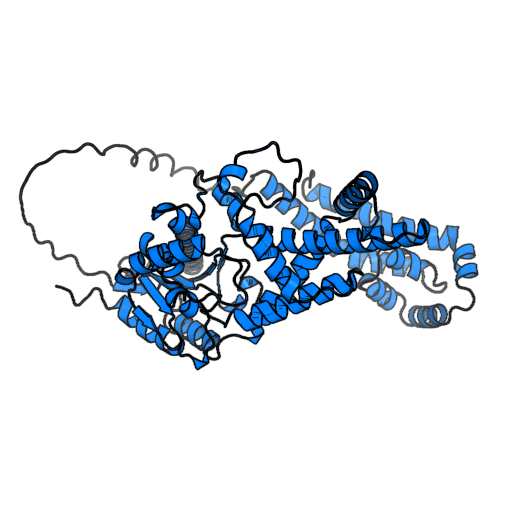5 212 ARG A CA 1
ATOM 1641 C C . ARG A 1 212 ? 19.504 -4.982 4.685 1.00 86.25 212 ARG A C 1
ATOM 1643 O O . ARG A 1 212 ? 19.948 -4.261 5.564 1.00 86.25 212 ARG A O 1
ATOM 1650 N N . ALA A 1 213 ? 20.125 -6.101 4.303 1.00 84.69 213 ALA A N 1
ATOM 1651 C CA . ALA A 1 213 ? 21.371 -6.575 4.917 1.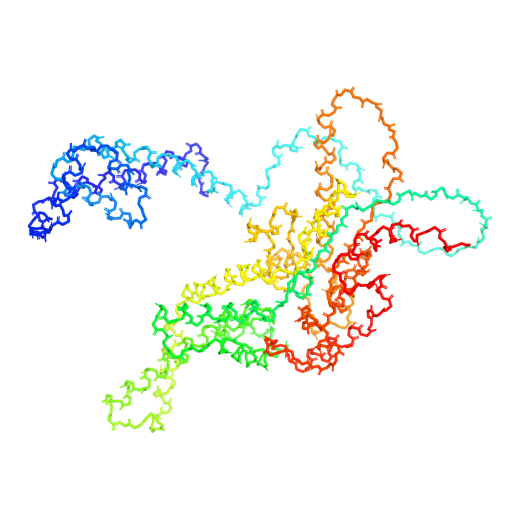00 84.69 213 ALA A CA 1
ATOM 1652 C C . ALA A 1 213 ? 22.592 -5.659 4.673 1.00 84.69 213 ALA A C 1
ATOM 1654 O O . ALA A 1 213 ? 23.602 -5.791 5.361 1.00 84.69 213 ALA A O 1
ATOM 1655 N N . GLN A 1 214 ? 22.532 -4.765 3.682 1.00 82.75 214 GLN A N 1
ATOM 1656 C CA . GLN A 1 214 ? 23.596 -3.803 3.368 1.00 82.75 214 GLN A CA 1
ATOM 1657 C C . GLN A 1 214 ? 23.383 -2.439 4.033 1.00 82.75 214 GLN A C 1
ATOM 1659 O O . GLN A 1 214 ? 24.304 -1.623 4.030 1.00 82.75 214 GLN A O 1
ATOM 1664 N N . ILE A 1 215 ? 22.198 -2.178 4.589 1.00 76.62 215 ILE A N 1
ATOM 1665 C CA . ILE A 1 215 ? 21.921 -0.958 5.347 1.00 76.62 215 ILE A CA 1
ATOM 1666 C C . ILE A 1 215 ? 22.551 -1.142 6.730 1.00 76.62 215 ILE A C 1
ATOM 1668 O O . ILE A 1 215 ? 22.012 -1.839 7.584 1.00 76.62 215 ILE A O 1
ATOM 1672 N N . SER A 1 216 ? 23.734 -0.563 6.936 1.00 59.69 216 SER A N 1
ATOM 1673 C CA . SER A 1 216 ? 24.346 -0.480 8.264 1.00 59.69 216 SER A CA 1
ATOM 1674 C C . SER A 1 216 ? 23.819 0.761 8.992 1.00 59.69 216 SER A C 1
ATOM 1676 O O . SER A 1 216 ? 23.774 1.825 8.370 1.00 59.69 216 SER A O 1
ATOM 1678 N N . PRO A 1 217 ? 23.523 0.705 10.306 1.00 55.62 217 PRO A N 1
ATOM 1679 C CA . PRO A 1 217 ? 23.128 1.885 11.087 1.00 55.62 217 PRO A CA 1
ATOM 1680 C C . PRO A 1 217 ? 24.143 3.038 11.000 1.00 55.62 217 PRO A C 1
ATOM 1682 O O . PRO A 1 217 ? 23.795 4.205 11.143 1.00 55.62 217 PRO A O 1
ATOM 1685 N N . LYS A 1 218 ? 25.415 2.722 10.713 1.00 49.22 218 LYS A N 1
ATOM 1686 C CA . LYS A 1 218 ? 26.498 3.707 10.554 1.00 49.22 218 LYS A CA 1
ATOM 1687 C C . LYS A 1 218 ? 26.471 4.470 9.225 1.00 49.22 218 LYS A C 1
ATOM 1689 O O . LYS A 1 218 ? 27.158 5.482 9.114 1.00 49.22 218 LYS A O 1
ATOM 1694 N N . ASP A 1 219 ? 25.704 4.009 8.237 1.00 51.22 219 ASP A N 1
ATOM 1695 C CA . ASP A 1 219 ? 25.627 4.641 6.915 1.00 51.22 219 ASP A CA 1
ATOM 1696 C C . ASP A 1 219 ? 24.597 5.785 6.864 1.00 51.22 219 ASP A C 1
ATOM 1698 O O . ASP A 1 219 ? 24.674 6.617 5.957 1.00 51.22 219 ASP A O 1
ATOM 1702 N N . VAL A 1 220 ? 23.683 5.871 7.844 1.00 52.16 220 VAL A N 1
ATOM 1703 C CA . VAL A 1 220 ? 22.576 6.851 7.890 1.00 52.16 220 VAL A CA 1
ATOM 1704 C C . VAL A 1 220 ? 23.080 8.299 8.043 1.00 52.16 220 VAL A C 1
ATOM 1706 O O . VAL A 1 220 ? 22.495 9.215 7.468 1.00 52.16 220 VAL A O 1
ATOM 1709 N N . ASP A 1 221 ? 24.225 8.506 8.707 1.00 47.06 221 ASP A N 1
ATOM 1710 C CA . ASP A 1 221 ? 24.842 9.832 8.913 1.00 47.06 221 ASP A CA 1
ATOM 1711 C C . ASP A 1 221 ? 25.833 10.252 7.807 1.00 47.06 221 ASP A C 1
ATOM 1713 O O . ASP A 1 221 ? 26.322 11.389 7.775 1.00 47.06 221 ASP A O 1
ATOM 1717 N N . SER A 1 222 ? 26.150 9.364 6.859 1.00 46.31 222 SER A N 1
ATOM 1718 C CA . SER A 1 222 ? 27.129 9.652 5.806 1.00 46.31 222 SER A CA 1
ATOM 1719 C C . SER A 1 222 ? 26.469 10.282 4.572 1.00 46.31 222 SER A C 1
ATOM 1721 O O . SER A 1 222 ? 26.176 9.642 3.568 1.00 46.31 222 SER A O 1
ATOM 1723 N N . SER A 1 223 ? 26.284 11.602 4.614 1.00 47.88 223 SER A N 1
ATOM 1724 C CA . SER A 1 223 ? 25.800 12.423 3.481 1.00 47.88 223 SER A CA 1
ATOM 1725 C C . SER A 1 223 ? 26.710 12.434 2.232 1.00 47.88 223 SER A C 1
ATOM 1727 O O . SER A 1 223 ? 26.473 13.203 1.300 1.00 47.88 223 SER A O 1
ATOM 1729 N N . SER A 1 224 ? 27.762 11.611 2.195 1.00 43.91 224 SER A N 1
ATOM 1730 C CA . SER A 1 224 ? 28.761 11.575 1.123 1.00 43.91 224 SER A CA 1
ATOM 1731 C C . SER A 1 224 ? 28.545 10.469 0.085 1.00 43.91 224 SER A C 1
ATOM 1733 O O . SER A 1 224 ? 29.256 10.468 -0.924 1.00 43.91 224 SER A O 1
ATOM 1735 N N . ASP A 1 225 ? 27.586 9.554 0.279 1.00 47.47 225 ASP A N 1
ATOM 1736 C CA . ASP A 1 225 ? 27.327 8.496 -0.701 1.00 47.47 225 ASP A CA 1
ATOM 1737 C C . ASP A 1 225 ? 26.472 9.034 -1.864 1.00 47.47 225 ASP A C 1
ATOM 1739 O O . ASP A 1 225 ? 25.348 9.505 -1.701 1.00 47.47 225 ASP A O 1
ATOM 1743 N N . SER A 1 226 ? 27.050 9.022 -3.066 1.00 50.06 226 SER A N 1
ATOM 1744 C CA . SER A 1 226 ? 26.534 9.697 -4.272 1.00 50.06 226 SER A CA 1
ATOM 1745 C C . SER A 1 226 ? 25.314 9.035 -4.928 1.00 50.06 226 SER A C 1
ATOM 1747 O O . SER A 1 226 ? 24.931 9.430 -6.031 1.00 50.06 226 SER A O 1
ATOM 1749 N N . ASP A 1 227 ? 24.733 8.014 -4.295 1.00 56.47 227 ASP A N 1
ATOM 1750 C CA . ASP A 1 227 ? 23.558 7.313 -4.803 1.00 56.47 227 ASP A CA 1
ATOM 1751 C C . ASP A 1 227 ? 22.284 7.868 -4.140 1.00 56.47 227 ASP A C 1
ATOM 1753 O O . ASP A 1 227 ? 21.947 7.469 -3.023 1.00 56.47 227 ASP A O 1
ATOM 1757 N N . PRO A 1 228 ? 21.552 8.793 -4.794 1.00 51.38 228 PRO A N 1
ATOM 1758 C CA . PRO A 1 228 ? 20.367 9.432 -4.220 1.00 51.38 228 PRO A CA 1
ATOM 1759 C C . PRO A 1 228 ? 19.206 8.461 -3.951 1.00 51.38 228 PRO A C 1
ATOM 1761 O O . PRO A 1 228 ? 18.174 8.894 -3.443 1.00 51.38 228 PRO A O 1
ATOM 1764 N N . LEU A 1 229 ? 19.347 7.185 -4.327 1.00 51.81 229 LEU A N 1
ATOM 1765 C CA . LEU A 1 229 ? 18.321 6.151 -4.221 1.00 51.81 229 LEU A CA 1
ATOM 1766 C C . LEU A 1 229 ? 18.776 4.942 -3.390 1.00 51.81 229 LEU A C 1
ATOM 1768 O O . LEU A 1 229 ? 18.035 3.960 -3.310 1.00 51.81 229 LEU A O 1
ATOM 1772 N N . LYS A 1 230 ? 19.952 5.004 -2.744 1.00 62.91 230 LYS A N 1
ATOM 1773 C CA . LYS A 1 230 ? 20.268 4.087 -1.642 1.00 62.91 230 LYS A CA 1
ATOM 1774 C C . LYS A 1 230 ? 19.251 4.371 -0.525 1.00 62.91 230 LYS A C 1
ATOM 1776 O O . LYS A 1 230 ? 19.134 5.534 -0.127 1.00 62.91 230 LYS A O 1
ATOM 1781 N N . PRO A 1 231 ? 18.482 3.368 -0.064 1.00 58.16 231 PRO A N 1
ATOM 1782 C CA . PRO A 1 231 ? 17.502 3.583 0.992 1.00 58.16 231 PRO A CA 1
ATOM 1783 C C . PRO A 1 231 ? 18.216 4.150 2.216 1.00 58.16 231 PRO A C 1
ATOM 1785 O O . PRO A 1 231 ? 19.264 3.645 2.627 1.00 58.16 231 PRO A O 1
ATOM 1788 N N . LYS A 1 232 ? 17.676 5.252 2.734 1.00 59.97 232 LYS A N 1
ATOM 1789 C CA . LYS A 1 232 ? 18.234 5.958 3.893 1.00 59.97 232 LYS A CA 1
ATOM 1790 C C . LYS A 1 232 ? 17.714 5.370 5.194 1.00 59.97 232 LYS A C 1
ATOM 1792 O O . LYS A 1 232 ? 18.324 5.564 6.239 1.00 59.97 232 LYS A O 1
ATOM 1797 N N . THR A 1 233 ? 16.593 4.661 5.112 1.00 63.31 233 THR A N 1
ATOM 1798 C CA . THR A 1 233 ? 15.938 4.006 6.234 1.00 63.31 233 THR A CA 1
ATOM 1799 C C . THR A 1 233 ? 15.632 2.547 5.892 1.00 63.31 233 THR A C 1
ATOM 1801 O O . THR A 1 233 ? 15.737 2.112 4.744 1.00 63.31 233 THR A O 1
ATOM 1804 N N . VAL A 1 234 ? 15.221 1.775 6.895 1.00 67.19 234 VAL A N 1
ATOM 1805 C CA . VAL A 1 234 ? 14.748 0.391 6.725 1.00 67.19 234 VAL A CA 1
ATOM 1806 C C . VAL A 1 234 ? 13.258 0.295 6.341 1.00 67.19 234 VAL A C 1
ATOM 1808 O O . VAL A 1 234 ? 12.692 -0.800 6.383 1.00 67.19 234 VAL A O 1
ATOM 1811 N N . ASN A 1 235 ? 12.628 1.406 5.940 1.00 78.50 235 ASN A N 1
ATOM 1812 C CA . ASN A 1 235 ? 11.223 1.493 5.516 1.00 78.50 235 ASN A CA 1
ATOM 1813 C C . ASN A 1 235 ? 10.909 0.515 4.355 1.00 78.50 235 ASN A C 1
ATOM 1815 O O . ASN A 1 235 ? 11.700 0.385 3.411 1.00 78.50 235 ASN A O 1
ATOM 1819 N N . HIS A 1 236 ? 9.770 -0.195 4.411 1.00 85.56 236 HIS A N 1
ATOM 1820 C CA . HIS A 1 236 ? 9.444 -1.229 3.422 1.00 85.56 236 HIS A CA 1
ATOM 1821 C C . HIS A 1 236 ? 9.249 -0.651 2.016 1.00 85.56 236 HIS A C 1
ATOM 1823 O O . HIS A 1 236 ? 9.740 -1.245 1.053 1.00 85.56 236 HIS A O 1
ATOM 1829 N N . LYS A 1 237 ? 8.611 0.512 1.878 1.00 88.75 237 LYS A N 1
ATOM 1830 C CA . LYS A 1 237 ? 8.446 1.240 0.613 1.00 88.75 237 LYS A CA 1
ATOM 1831 C C . LYS A 1 237 ? 9.781 1.613 -0.013 1.00 88.75 237 LYS A C 1
ATOM 1833 O O . LYS A 1 237 ? 10.003 1.305 -1.185 1.00 88.75 237 LYS A O 1
ATOM 1838 N N . GLU A 1 238 ? 10.697 2.199 0.760 1.00 86.81 238 GLU A N 1
ATOM 1839 C CA . GLU A 1 238 ? 12.033 2.560 0.260 1.00 86.81 238 GLU A CA 1
ATOM 1840 C C . GLU A 1 238 ? 12.805 1.321 -0.210 1.00 86.81 238 GLU A C 1
ATOM 1842 O O . GLU A 1 238 ? 13.366 1.313 -1.309 1.00 86.81 238 GLU A O 1
ATOM 1847 N N . ILE A 1 239 ? 12.774 0.243 0.580 1.00 89.75 239 ILE A N 1
ATOM 1848 C CA . ILE A 1 239 ? 13.428 -1.023 0.230 1.00 89.75 239 ILE A CA 1
ATOM 1849 C C . ILE A 1 239 ? 12.810 -1.633 -1.030 1.00 89.75 239 ILE A C 1
ATOM 1851 O O . ILE A 1 239 ? 13.550 -2.086 -1.903 1.00 89.75 239 ILE A O 1
ATOM 1855 N N . ARG A 1 240 ? 11.478 -1.634 -1.165 1.00 93.69 240 ARG A N 1
ATOM 1856 C CA . ARG A 1 240 ? 10.789 -2.160 -2.356 1.00 93.69 240 ARG A CA 1
ATOM 1857 C C . ARG A 1 240 ? 11.130 -1.347 -3.599 1.00 93.69 240 ARG A C 1
ATOM 1859 O O . ARG A 1 240 ? 11.481 -1.929 -4.623 1.00 93.69 240 ARG A O 1
ATOM 1866 N N . MET A 1 241 ? 11.094 -0.017 -3.520 1.00 93.81 241 MET A N 1
ATOM 1867 C CA . MET A 1 241 ? 11.484 0.848 -4.638 1.00 93.81 241 MET A CA 1
ATOM 1868 C C . MET A 1 241 ? 12.954 0.648 -5.030 1.00 93.81 241 MET A C 1
ATOM 1870 O O . MET A 1 241 ? 13.269 0.555 -6.221 1.00 93.81 241 MET A O 1
ATOM 1874 N N . ALA A 1 242 ? 13.849 0.526 -4.046 1.00 92.50 242 ALA A N 1
ATOM 1875 C CA . ALA A 1 242 ? 15.257 0.231 -4.281 1.00 92.50 242 ALA A CA 1
ATOM 1876 C C . ALA A 1 242 ? 15.451 -1.160 -4.911 1.00 92.50 242 ALA A C 1
ATOM 1878 O O . ALA A 1 242 ? 16.249 -1.299 -5.839 1.00 92.50 242 ALA A O 1
ATOM 1879 N N . ALA A 1 243 ? 14.688 -2.169 -4.478 1.00 95.81 243 ALA A N 1
ATOM 1880 C CA . ALA A 1 243 ? 14.720 -3.511 -5.053 1.00 95.81 243 ALA A CA 1
ATOM 1881 C C . ALA A 1 243 ? 14.261 -3.514 -6.516 1.00 95.81 243 ALA A C 1
ATOM 1883 O O . ALA A 1 243 ? 14.992 -4.000 -7.377 1.00 95.81 243 ALA A O 1
ATOM 1884 N N . ILE A 1 244 ? 13.126 -2.877 -6.822 1.00 97.62 244 ILE A N 1
ATOM 1885 C CA . ILE A 1 244 ? 12.621 -2.712 -8.196 1.00 97.62 244 ILE A CA 1
ATOM 1886 C C . ILE A 1 244 ? 13.685 -2.061 -9.084 1.00 97.62 244 ILE A C 1
ATOM 1888 O O . ILE A 1 244 ? 13.999 -2.559 -10.168 1.00 97.62 244 ILE A O 1
ATOM 1892 N N . ARG A 1 245 ? 14.279 -0.955 -8.620 1.00 96.31 245 ARG A N 1
ATOM 1893 C CA . ARG A 1 245 ? 15.345 -0.267 -9.353 1.00 96.31 245 ARG A CA 1
ATOM 1894 C C . ARG A 1 245 ? 16.537 -1.188 -9.592 1.00 96.31 245 ARG A C 1
ATOM 1896 O O . ARG A 1 245 ? 17.053 -1.235 -10.707 1.00 96.31 245 ARG A O 1
ATOM 1903 N N . LYS A 1 246 ? 16.974 -1.905 -8.559 1.00 96.06 246 LYS A N 1
ATOM 1904 C CA . LYS A 1 246 ? 18.132 -2.792 -8.628 1.00 96.06 246 LYS A CA 1
ATOM 1905 C C . LYS A 1 246 ? 17.922 -3.916 -9.642 1.00 96.06 246 LYS A C 1
ATOM 1907 O O . LYS A 1 246 ? 18.851 -4.202 -10.396 1.00 96.06 246 LYS A O 1
ATOM 1912 N N . GLU A 1 247 ? 16.721 -4.482 -9.722 1.00 98.12 247 GLU A N 1
ATOM 1913 C CA . GLU A 1 247 ? 16.364 -5.470 -10.747 1.00 98.12 247 GLU A CA 1
ATOM 1914 C C . GLU A 1 247 ? 16.427 -4.880 -12.163 1.00 98.12 247 GLU A C 1
ATOM 1916 O O . GLU A 1 247 ? 17.045 -5.461 -13.059 1.00 98.12 247 GLU A O 1
ATOM 1921 N N . MET A 1 248 ? 15.890 -3.669 -12.364 1.00 98.00 248 MET A N 1
ATOM 1922 C CA . MET A 1 248 ? 16.001 -2.970 -13.653 1.00 98.00 248 MET A CA 1
ATOM 1923 C C . MET A 1 248 ? 17.467 -2.713 -14.038 1.00 98.00 248 MET A C 1
ATOM 1925 O O . MET A 1 248 ? 17.858 -2.926 -15.187 1.00 98.00 248 MET A O 1
ATOM 1929 N N . GLU A 1 249 ? 18.299 -2.273 -13.090 1.00 96.62 249 GLU A N 1
ATOM 1930 C CA . GLU A 1 249 ? 19.727 -2.026 -13.318 1.00 96.62 249 GLU A CA 1
ATOM 1931 C C . GLU A 1 249 ? 20.477 -3.313 -13.683 1.00 96.62 249 GLU A C 1
ATOM 1933 O O . GLU A 1 249 ? 21.271 -3.308 -14.626 1.00 96.62 249 GLU A O 1
ATOM 1938 N N . GLN A 1 250 ? 20.211 -4.421 -12.983 1.00 97.19 250 GLN A N 1
ATOM 1939 C CA . GLN A 1 250 ? 20.825 -5.719 -13.275 1.00 97.19 250 GLN A CA 1
ATOM 1940 C C . GLN A 1 250 ? 20.435 -6.232 -14.664 1.00 97.19 250 GLN A C 1
ATOM 1942 O O . GLN A 1 250 ? 21.302 -6.681 -15.421 1.00 97.19 250 GLN A O 1
ATOM 1947 N N . PHE A 1 251 ? 19.159 -6.104 -15.037 1.00 97.69 251 PHE A N 1
ATOM 1948 C CA . PHE A 1 251 ? 18.681 -6.472 -16.367 1.00 97.69 251 PHE A CA 1
ATOM 1949 C C . PHE A 1 251 ? 19.383 -5.662 -17.468 1.00 97.69 251 PHE A C 1
ATOM 1951 O O . PHE A 1 251 ? 19.903 -6.226 -18.440 1.00 97.69 251 PHE A O 1
ATOM 1958 N N . ILE A 1 252 ? 19.444 -4.337 -17.303 1.00 97.25 252 ILE A N 1
ATOM 1959 C CA . ILE A 1 252 ? 20.081 -3.426 -18.262 1.00 97.25 252 ILE A CA 1
ATOM 1960 C C . ILE A 1 252 ? 21.582 -3.716 -18.371 1.00 97.25 252 ILE A C 1
ATOM 1962 O O . ILE A 1 252 ? 22.111 -3.787 -19.482 1.00 97.25 252 ILE A O 1
ATOM 1966 N N . LEU A 1 253 ? 22.260 -3.941 -17.242 1.00 97.06 253 LEU A N 1
ATOM 1967 C CA . LEU A 1 253 ? 23.676 -4.298 -17.202 1.00 97.06 253 LEU A CA 1
ATOM 1968 C C . LEU A 1 253 ? 23.944 -5.604 -17.956 1.00 97.06 253 LEU A C 1
ATOM 1970 O O . LEU A 1 253 ? 24.777 -5.628 -18.863 1.00 97.06 253 LEU A O 1
ATOM 1974 N N . LYS A 1 254 ? 23.206 -6.673 -17.635 1.00 97.00 254 LYS A N 1
ATOM 1975 C CA . LYS A 1 254 ? 23.337 -7.982 -18.291 1.00 97.00 254 LYS A CA 1
ATOM 1976 C C . LYS A 1 254 ? 23.108 -7.870 -19.797 1.00 97.00 254 LYS A C 1
ATOM 1978 O O . LYS A 1 254 ? 23.871 -8.434 -20.581 1.00 97.00 254 LYS A O 1
ATOM 1983 N N . THR A 1 255 ? 22.094 -7.110 -20.205 1.00 96.56 255 THR A N 1
ATOM 1984 C CA . THR A 1 255 ? 21.786 -6.863 -21.619 1.00 96.56 255 THR A CA 1
ATOM 1985 C C . THR A 1 255 ? 22.918 -6.108 -22.309 1.00 96.56 255 THR A C 1
ATOM 1987 O O . THR A 1 255 ? 23.367 -6.519 -23.380 1.00 96.56 255 THR A O 1
ATOM 1990 N N . LYS A 1 256 ? 23.440 -5.050 -21.678 1.00 96.88 256 LYS A N 1
ATOM 1991 C CA . LYS A 1 256 ? 24.530 -4.248 -22.238 1.00 96.88 256 LYS A CA 1
ATOM 1992 C C . LYS A 1 256 ? 25.811 -5.052 -22.401 1.00 96.88 256 LYS A C 1
ATOM 1994 O O . LYS A 1 256 ? 26.441 -4.970 -23.451 1.00 96.88 256 LYS A O 1
ATOM 1999 N N . LEU A 1 257 ? 26.175 -5.838 -21.389 1.00 97.31 257 LEU A N 1
ATOM 2000 C CA . LEU A 1 257 ? 27.368 -6.678 -21.429 1.00 97.31 257 LEU A CA 1
ATOM 2001 C C . LEU A 1 257 ? 27.270 -7.739 -22.522 1.00 97.31 257 LEU A C 1
ATOM 2003 O O . LEU A 1 257 ? 28.219 -7.891 -23.283 1.00 97.31 257 LEU A O 1
ATOM 2007 N N . LYS A 1 258 ? 26.114 -8.399 -22.669 1.00 97.06 258 LYS A N 1
ATOM 2008 C CA . LYS A 1 258 ? 25.875 -9.347 -23.770 1.00 97.06 258 LYS A CA 1
ATOM 2009 C C . LYS A 1 258 ? 26.005 -8.689 -25.145 1.00 97.06 258 LYS A C 1
ATOM 2011 O O . LYS A 1 258 ? 26.634 -9.260 -26.028 1.00 97.06 258 LYS A O 1
ATOM 2016 N N . GLN A 1 259 ? 25.444 -7.492 -25.322 1.00 96.19 259 GLN A N 1
ATOM 2017 C CA . GLN A 1 259 ? 25.568 -6.744 -26.577 1.00 96.19 259 GLN A CA 1
ATOM 2018 C C . GLN A 1 259 ? 27.027 -6.378 -26.872 1.00 96.19 259 GLN A C 1
ATOM 2020 O O . GLN A 1 259 ? 27.517 -6.648 -27.959 1.00 96.19 259 GLN A O 1
ATOM 2025 N N . THR A 1 260 ? 27.751 -5.831 -25.891 1.00 95.81 260 THR A N 1
ATOM 2026 C CA . THR A 1 260 ? 29.169 -5.469 -26.059 1.00 95.81 260 THR A CA 1
ATOM 2027 C C . THR A 1 260 ? 30.056 -6.692 -26.313 1.00 95.81 260 THR A C 1
ATOM 2029 O O . THR A 1 260 ? 30.976 -6.613 -27.119 1.00 95.81 260 THR A O 1
ATOM 2032 N N . ALA A 1 261 ? 29.763 -7.826 -25.675 1.00 96.56 261 ALA A N 1
ATOM 2033 C CA . ALA A 1 261 ? 30.435 -9.104 -25.909 1.00 96.56 261 ALA A CA 1
ATOM 2034 C C . ALA A 1 261 ? 30.253 -9.589 -27.346 1.00 96.56 261 ALA A C 1
ATOM 2036 O O . ALA A 1 261 ? 31.237 -9.895 -28.021 1.00 96.56 261 ALA A O 1
ATOM 2037 N N . ALA A 1 262 ? 29.017 -9.543 -27.848 1.00 96.38 262 ALA A N 1
ATOM 2038 C CA . ALA A 1 262 ? 28.716 -9.871 -29.234 1.00 96.38 262 ALA A CA 1
ATOM 2039 C C . ALA A 1 262 ? 29.422 -8.926 -30.222 1.00 96.38 262 ALA A C 1
ATOM 2041 O O . ALA A 1 262 ? 30.055 -9.399 -31.165 1.00 96.38 262 ALA A O 1
ATOM 2042 N N . ASP A 1 263 ? 29.379 -7.611 -29.979 1.00 96.06 263 ASP A N 1
ATOM 2043 C CA . ASP A 1 263 ? 30.012 -6.606 -30.845 1.00 96.06 263 ASP A CA 1
ATOM 2044 C C . ASP A 1 263 ? 31.536 -6.791 -30.939 1.00 96.06 263 ASP A C 1
ATOM 2046 O O . ASP A 1 263 ? 32.145 -6.480 -31.963 1.00 96.06 263 ASP A O 1
ATOM 2050 N N . TRP A 1 264 ? 32.166 -7.271 -29.863 1.00 95.56 264 TRP A N 1
ATOM 2051 C CA . TRP A 1 264 ? 33.618 -7.457 -29.771 1.00 95.56 264 TRP A CA 1
ATOM 2052 C C . TRP A 1 264 ? 34.057 -8.901 -30.038 1.00 95.56 264 TRP A C 1
ATOM 2054 O O . TRP A 1 264 ? 35.250 -9.189 -29.954 1.00 95.56 264 TRP A O 1
ATOM 2064 N N . ALA A 1 265 ? 33.113 -9.797 -30.355 1.00 95.81 265 ALA A N 1
ATOM 2065 C CA . ALA A 1 265 ? 33.344 -11.230 -30.526 1.00 95.81 265 ALA A CA 1
ATOM 2066 C C . ALA A 1 265 ? 34.138 -11.859 -29.358 1.00 95.81 265 ALA A C 1
ATOM 2068 O O . ALA A 1 265 ? 35.079 -12.625 -29.568 1.00 95.81 265 ALA A O 1
ATOM 2069 N N . THR A 1 266 ? 33.768 -11.510 -28.124 1.00 95.38 266 THR A N 1
ATOM 2070 C CA . THR A 1 266 ? 34.373 -12.025 -26.886 1.00 95.38 266 THR A CA 1
ATOM 2071 C C . THR A 1 266 ? 33.291 -12.543 -25.939 1.00 95.38 266 THR A C 1
ATOM 2073 O O . THR A 1 266 ? 32.122 -12.199 -26.092 1.00 95.38 266 THR A O 1
ATOM 2076 N N . GLU A 1 267 ? 33.666 -13.340 -24.941 1.00 95.19 267 GLU A N 1
ATOM 2077 C CA . GLU A 1 267 ? 32.751 -13.784 -23.882 1.00 95.19 267 GLU A CA 1
ATOM 2078 C C . GLU A 1 267 ? 32.542 -12.681 -22.832 1.00 95.19 267 GLU A C 1
ATOM 2080 O O . GLU A 1 267 ? 33.440 -11.869 -22.575 1.00 95.19 267 GLU A O 1
ATOM 2085 N N . VAL A 1 268 ? 31.372 -12.656 -22.182 1.00 93.50 268 VAL A N 1
ATOM 2086 C CA . VAL A 1 268 ? 31.039 -11.645 -21.155 1.00 93.50 268 VAL A CA 1
ATOM 2087 C C . VAL A 1 268 ? 32.025 -11.702 -19.985 1.00 93.50 268 VAL A C 1
ATOM 2089 O O . VAL A 1 268 ? 32.462 -10.666 -19.486 1.00 93.50 268 VAL A O 1
ATOM 2092 N N . GLU A 1 269 ? 32.431 -12.905 -19.589 1.00 95.19 269 GLU A N 1
ATOM 2093 C CA . GLU A 1 269 ? 33.372 -13.174 -18.499 1.00 95.19 269 GLU A CA 1
ATOM 2094 C C . GLU A 1 269 ? 34.795 -12.698 -18.824 1.00 95.19 269 GLU A C 1
ATOM 2096 O O . GLU A 1 269 ? 35.595 -12.472 -17.919 1.00 95.19 269 GLU A O 1
ATOM 2101 N N . SER A 1 270 ? 35.109 -12.509 -20.110 1.00 95.62 270 SER A N 1
ATOM 2102 C CA . SER A 1 270 ? 36.414 -12.023 -20.577 1.00 95.62 270 SER A CA 1
ATOM 2103 C C . SER A 1 270 ? 36.483 -10.493 -20.676 1.00 95.62 270 SER A C 1
ATOM 2105 O O . SER A 1 270 ? 37.489 -9.939 -21.128 1.00 95.62 270 SER A O 1
ATOM 2107 N N . MET A 1 271 ? 35.426 -9.783 -20.271 1.00 94.31 271 MET A N 1
ATOM 2108 C CA . MET A 1 271 ? 35.389 -8.324 -20.316 1.00 94.31 271 MET A CA 1
ATOM 2109 C C . MET A 1 271 ? 36.354 -7.684 -19.323 1.00 94.31 271 MET A C 1
ATOM 2111 O O . MET A 1 271 ? 36.413 -8.026 -18.144 1.00 94.31 271 MET A O 1
ATOM 2115 N N . SER A 1 272 ? 37.078 -6.670 -19.796 1.00 94.81 272 SER A N 1
ATOM 2116 C CA . SER A 1 272 ? 37.973 -5.892 -18.941 1.00 94.81 272 SER A CA 1
ATOM 2117 C C . SER A 1 272 ? 37.204 -5.039 -17.923 1.00 94.81 272 SER A C 1
ATOM 2119 O O . SER A 1 272 ? 36.095 -4.559 -18.177 1.00 94.81 272 SER A O 1
ATOM 2121 N N . SER A 1 273 ? 37.829 -4.767 -16.776 1.00 95.50 273 SER A N 1
ATOM 2122 C CA . SER A 1 273 ? 37.221 -3.970 -15.703 1.00 95.50 273 SER A CA 1
ATOM 2123 C C . SER A 1 273 ? 36.753 -2.567 -16.128 1.00 95.50 273 SER A C 1
ATOM 2125 O O . SER A 1 273 ? 35.702 -2.143 -15.647 1.00 95.50 273 SER A O 1
ATOM 2127 N N . PRO A 1 274 ? 37.454 -1.820 -17.011 1.00 96.06 274 PRO A N 1
ATOM 2128 C CA . PRO A 1 274 ? 36.945 -0.541 -17.513 1.00 96.06 274 PRO A CA 1
ATOM 2129 C C . PRO A 1 274 ? 35.605 -0.662 -18.254 1.00 96.06 274 PRO A C 1
ATOM 2131 O O . PRO A 1 274 ? 34.741 0.199 -18.088 1.00 96.06 274 PRO A O 1
ATOM 2134 N N . VAL A 1 275 ? 35.407 -1.738 -19.025 1.00 92.94 275 VAL A N 1
ATOM 2135 C CA . VAL A 1 275 ? 34.155 -1.993 -19.756 1.00 92.94 275 VAL A CA 1
ATOM 2136 C C . VAL A 1 275 ? 33.030 -2.331 -18.784 1.00 92.94 275 VAL A C 1
ATOM 2138 O O . VAL A 1 275 ? 31.963 -1.724 -18.864 1.00 92.94 275 VAL A O 1
ATOM 2141 N N . LEU A 1 276 ? 33.293 -3.218 -17.817 1.00 93.44 276 LEU A N 1
ATOM 2142 C CA . LEU A 1 276 ? 32.335 -3.576 -16.766 1.00 93.44 276 LEU A CA 1
ATOM 2143 C C . LEU A 1 276 ? 31.863 -2.332 -15.995 1.00 93.44 276 LEU A C 1
ATOM 2145 O O . LEU A 1 276 ? 30.666 -2.056 -15.941 1.00 93.44 276 LEU A O 1
ATOM 2149 N N . LYS A 1 277 ? 32.798 -1.502 -15.512 1.00 94.25 277 LYS A N 1
ATOM 2150 C CA . LYS A 1 277 ? 32.482 -0.251 -14.795 1.00 94.25 277 LYS A CA 1
ATOM 2151 C C . LYS A 1 277 ? 31.702 0.747 -15.654 1.00 94.25 277 LYS A C 1
ATOM 2153 O O . LYS A 1 277 ? 30.828 1.454 -15.152 1.00 94.25 277 LYS A O 1
ATOM 2158 N N . SER A 1 278 ? 32.016 0.833 -16.948 1.00 95.06 278 SER A N 1
ATOM 2159 C CA . SER A 1 278 ? 31.286 1.704 -17.873 1.00 95.06 278 SER A CA 1
ATOM 2160 C C . SER A 1 278 ? 29.848 1.224 -18.086 1.00 95.06 278 SER A C 1
ATOM 2162 O O . SER A 1 278 ? 28.935 2.052 -18.067 1.00 95.06 278 SER A O 1
ATOM 2164 N N . ALA A 1 279 ? 29.638 -0.088 -18.230 1.00 94.56 279 ALA A N 1
ATOM 2165 C CA . ALA A 1 279 ? 28.314 -0.687 -18.367 1.00 94.56 279 ALA A CA 1
ATOM 2166 C C . ALA A 1 279 ? 27.480 -0.546 -17.083 1.00 94.56 279 ALA A C 1
ATOM 2168 O O . ALA A 1 279 ? 26.307 -0.190 -17.163 1.00 94.56 279 ALA A O 1
ATOM 2169 N N . GLU A 1 280 ? 28.085 -0.733 -15.905 1.00 94.00 280 GLU A N 1
ATOM 2170 C CA . GLU A 1 280 ? 27.436 -0.501 -14.606 1.00 94.00 280 GLU A CA 1
ATOM 2171 C C . GLU A 1 280 ? 26.973 0.949 -14.460 1.00 94.00 280 GLU A C 1
ATOM 2173 O O . GLU A 1 280 ? 25.817 1.207 -14.121 1.00 94.00 280 GLU A O 1
ATOM 2178 N N . LYS A 1 281 ? 27.856 1.910 -14.766 1.00 93.56 281 LYS A N 1
ATOM 2179 C CA . LYS A 1 281 ? 27.508 3.335 -14.739 1.00 93.56 281 LYS A CA 1
ATOM 2180 C C . LYS A 1 281 ? 26.356 3.636 -15.697 1.00 93.56 281 LYS A C 1
ATOM 2182 O O . LYS A 1 281 ? 25.429 4.350 -15.325 1.00 93.56 281 LYS A O 1
ATOM 2187 N N . TRP A 1 282 ? 26.406 3.080 -16.907 1.00 93.19 282 TRP A N 1
ATOM 2188 C CA . TRP A 1 282 ? 25.349 3.250 -17.899 1.00 93.19 282 TRP A CA 1
ATOM 2189 C C . TRP A 1 282 ? 24.009 2.695 -17.405 1.00 93.19 282 TRP A C 1
ATOM 2191 O O . TRP A 1 282 ? 23.003 3.404 -17.476 1.00 93.19 282 TRP A O 1
ATOM 2201 N N . ALA A 1 283 ? 24.000 1.483 -16.841 1.00 94.06 283 ALA A N 1
ATOM 2202 C CA . ALA A 1 283 ? 22.798 0.856 -16.301 1.00 94.06 283 ALA A CA 1
ATOM 2203 C C . ALA A 1 283 ? 22.140 1.722 -15.217 1.00 94.06 283 ALA A C 1
ATOM 2205 O O . ALA A 1 283 ? 20.955 2.040 -15.331 1.00 94.06 283 ALA A O 1
ATOM 2206 N N . ARG A 1 284 ? 22.928 2.217 -14.250 1.00 91.38 284 ARG A N 1
ATOM 2207 C CA . ARG A 1 284 ? 22.442 3.129 -13.197 1.00 91.38 284 ARG A CA 1
ATOM 2208 C C . ARG A 1 284 ? 21.821 4.405 -13.765 1.00 91.38 284 ARG A C 1
ATOM 2210 O O . ARG A 1 284 ? 20.765 4.831 -13.313 1.00 91.38 284 ARG A O 1
ATOM 2217 N N . THR A 1 285 ? 22.440 5.019 -14.773 1.00 92.31 285 THR A N 1
ATOM 2218 C CA . THR A 1 285 ? 21.915 6.265 -15.368 1.00 92.31 285 THR A CA 1
ATOM 2219 C C . THR A 1 285 ? 20.707 6.060 -16.283 1.00 92.31 285 THR A C 1
ATOM 2221 O O . THR A 1 285 ? 19.999 7.020 -16.571 1.00 92.31 285 THR A O 1
ATOM 2224 N N . THR A 1 286 ? 20.474 4.833 -16.753 1.00 94.31 286 THR A N 1
ATOM 2225 C CA . THR A 1 286 ? 19.403 4.530 -17.715 1.00 94.31 286 THR A CA 1
ATOM 2226 C C . THR A 1 286 ? 18.060 4.294 -17.023 1.00 94.31 286 THR A C 1
ATOM 2228 O O . THR A 1 286 ? 17.017 4.615 -17.592 1.00 94.31 286 THR A O 1
ATOM 2231 N N . VAL A 1 287 ? 18.055 3.769 -15.791 1.00 93.12 287 VAL A N 1
ATOM 2232 C CA . VAL A 1 287 ? 16.809 3.521 -15.047 1.00 93.12 287 VAL A CA 1
ATOM 2233 C C . VAL A 1 287 ? 16.182 4.834 -14.578 1.00 93.12 287 VAL A C 1
ATOM 2235 O O . VAL A 1 287 ? 16.707 5.523 -13.696 1.00 93.12 287 VAL A O 1
ATOM 2238 N N . HIS A 1 288 ? 15.018 5.155 -15.142 1.00 93.12 288 HIS A N 1
ATOM 2239 C CA . HIS A 1 288 ? 14.276 6.370 -14.825 1.00 93.12 288 HIS A CA 1
ATOM 2240 C C . HIS A 1 288 ? 13.360 6.176 -13.607 1.00 93.12 288 HIS A C 1
ATOM 2242 O O . HIS A 1 288 ? 12.570 5.231 -13.559 1.00 93.12 288 HIS A O 1
ATOM 2248 N N . SER A 1 289 ? 13.400 7.103 -12.643 1.00 91.31 289 SER A N 1
ATOM 2249 C CA . SER A 1 289 ? 12.649 6.986 -11.380 1.00 91.31 289 SER A CA 1
ATOM 2250 C C . SER A 1 289 ? 11.133 6.890 -11.570 1.00 91.31 289 SER A C 1
ATOM 2252 O O . SER A 1 289 ? 10.466 6.209 -10.801 1.00 91.31 289 SER A O 1
ATOM 2254 N N . SER A 1 290 ? 10.573 7.503 -12.619 1.00 92.44 290 SER A N 1
ATOM 2255 C CA . SER A 1 290 ? 9.134 7.385 -12.900 1.00 92.44 290 SER A CA 1
ATOM 2256 C C . SER A 1 290 ? 8.707 5.969 -13.297 1.00 92.44 290 SER A C 1
ATOM 2258 O O . SER A 1 290 ? 7.558 5.609 -13.075 1.00 92.44 290 SER A O 1
ATOM 2260 N N . VAL A 1 291 ? 9.604 5.174 -13.895 1.00 94.75 291 VAL A N 1
ATOM 2261 C CA . VAL A 1 291 ? 9.316 3.779 -14.267 1.00 94.75 291 VAL A CA 1
ATOM 2262 C C . VAL A 1 291 ? 9.346 2.905 -13.018 1.00 94.75 291 VAL A C 1
ATOM 2264 O O . VAL A 1 291 ? 8.426 2.123 -12.807 1.00 94.75 291 VAL A O 1
ATOM 2267 N N . VAL A 1 292 ? 10.334 3.117 -12.142 1.00 96.38 292 VAL A N 1
ATOM 2268 C CA . VAL A 1 292 ? 10.392 2.479 -10.815 1.00 96.38 292 VAL A CA 1
ATOM 2269 C C . VAL A 1 292 ? 9.116 2.772 -10.024 1.00 96.38 292 VAL A C 1
ATOM 2271 O O . VAL A 1 292 ? 8.478 1.846 -9.534 1.00 96.38 292 VAL A O 1
ATOM 2274 N N . GLN A 1 293 ? 8.695 4.041 -9.970 1.00 94.50 293 GLN A N 1
ATOM 2275 C CA . GLN A 1 293 ? 7.454 4.438 -9.301 1.00 94.50 293 GLN A CA 1
ATOM 2276 C C . GLN A 1 293 ? 6.221 3.785 -9.932 1.00 94.50 293 GLN A C 1
ATOM 2278 O O . GLN A 1 293 ? 5.341 3.335 -9.213 1.00 94.50 293 GLN A O 1
ATOM 2283 N N . ALA A 1 294 ? 6.137 3.711 -11.264 1.00 95.62 294 ALA A N 1
ATOM 2284 C CA . ALA A 1 294 ? 5.000 3.084 -11.934 1.00 95.62 294 ALA A CA 1
ATOM 2285 C C . ALA A 1 294 ? 4.890 1.583 -11.616 1.00 95.62 294 ALA A C 1
ATOM 2287 O O . ALA A 1 294 ? 3.786 1.092 -11.387 1.00 95.62 294 ALA A O 1
ATOM 2288 N N . VAL A 1 295 ? 6.020 0.868 -11.567 1.00 98.00 295 VAL A N 1
ATOM 2289 C CA . VAL A 1 295 ? 6.059 -0.547 -11.164 1.00 98.00 295 VAL A CA 1
ATOM 2290 C C . VAL A 1 295 ? 5.696 -0.708 -9.687 1.00 98.00 295 VAL A C 1
ATOM 2292 O O . VAL A 1 295 ? 4.897 -1.581 -9.358 1.00 98.00 295 VAL A O 1
ATOM 2295 N N . TYR A 1 296 ? 6.214 0.158 -8.810 1.00 96.94 296 TYR A N 1
ATOM 2296 C CA . TYR A 1 296 ? 5.845 0.158 -7.392 1.00 96.94 296 TYR A CA 1
ATOM 2297 C C . TYR A 1 296 ? 4.343 0.401 -7.199 1.00 96.94 296 TYR A C 1
ATOM 2299 O O . TYR A 1 296 ? 3.698 -0.358 -6.491 1.00 96.94 296 TYR A O 1
ATOM 2307 N N . ASN A 1 297 ? 3.762 1.387 -7.887 1.00 95.62 297 ASN A N 1
ATOM 2308 C CA . ASN A 1 297 ? 2.328 1.670 -7.801 1.00 95.62 297 ASN A CA 1
ATOM 2309 C C . ASN A 1 297 ? 1.482 0.475 -8.263 1.00 95.62 297 ASN A C 1
ATOM 2311 O O . ASN A 1 297 ? 0.427 0.222 -7.695 1.00 95.62 297 ASN A O 1
ATOM 2315 N N . ALA A 1 298 ? 1.925 -0.265 -9.287 1.00 97.62 298 ALA A N 1
ATOM 2316 C CA . ALA A 1 298 ? 1.232 -1.476 -9.722 1.00 97.62 298 ALA A CA 1
ATOM 2317 C C . ALA A 1 298 ? 1.259 -2.567 -8.638 1.00 97.62 298 ALA A C 1
ATOM 2319 O O . ALA A 1 298 ? 0.234 -3.190 -8.382 1.00 97.62 298 ALA A O 1
ATOM 2320 N N . TRP A 1 299 ? 2.408 -2.758 -7.984 1.00 98.00 299 TRP A N 1
ATOM 2321 C CA . TRP A 1 299 ? 2.552 -3.670 -6.847 1.00 98.00 299 TRP A CA 1
ATOM 2322 C C . TRP A 1 299 ? 1.680 -3.238 -5.656 1.00 98.00 299 TRP A C 1
ATOM 2324 O O . TRP A 1 299 ? 0.958 -4.055 -5.093 1.00 98.00 299 TRP A O 1
ATOM 2334 N N . GLU A 1 300 ? 1.705 -1.951 -5.303 1.00 95.62 300 GLU A N 1
ATOM 2335 C CA . GLU A 1 300 ? 0.973 -1.388 -4.164 1.00 95.62 300 GLU A CA 1
ATOM 2336 C C . GLU A 1 300 ? -0.540 -1.494 -4.365 1.00 95.62 300 GLU A C 1
ATOM 2338 O O . GLU A 1 300 ? -1.220 -2.049 -3.510 1.00 95.62 300 GLU A O 1
ATOM 2343 N N . MET A 1 301 ? -1.062 -1.077 -5.525 1.00 95.12 301 MET A N 1
ATOM 2344 C CA . MET A 1 301 ? -2.492 -1.226 -5.815 1.00 95.12 301 MET A CA 1
ATOM 2345 C C . MET A 1 301 ? -2.935 -2.690 -5.799 1.00 95.12 301 MET A C 1
ATOM 2347 O O . MET A 1 301 ? -4.011 -2.998 -5.287 1.00 95.12 301 MET A O 1
ATOM 2351 N N . GLU A 1 302 ? -2.127 -3.599 -6.356 1.00 97.75 302 GLU A N 1
ATOM 2352 C CA . GLU A 1 302 ? -2.476 -5.018 -6.335 1.00 97.75 302 GLU A CA 1
ATOM 2353 C C . GLU A 1 302 ? -2.488 -5.572 -4.914 1.00 97.75 302 GLU A C 1
ATOM 2355 O O . GLU A 1 302 ? -3.372 -6.356 -4.586 1.00 97.75 302 GLU A O 1
ATOM 2360 N N . ARG A 1 303 ? -1.578 -5.119 -4.045 1.00 96.38 303 ARG A N 1
ATOM 2361 C CA . ARG A 1 303 ? -1.602 -5.475 -2.626 1.00 96.38 303 ARG A CA 1
ATOM 2362 C C . ARG A 1 303 ? -2.932 -5.098 -1.970 1.00 96.38 303 ARG A C 1
ATOM 2364 O O . ARG A 1 303 ? -3.503 -5.933 -1.273 1.00 96.38 303 ARG A O 1
ATOM 2371 N N . HIS A 1 304 ? -3.456 -3.889 -2.197 1.00 96.12 304 HIS A N 1
ATOM 2372 C CA . HIS A 1 304 ? -4.766 -3.498 -1.649 1.00 96.12 304 HIS A CA 1
ATOM 2373 C C . HIS A 1 304 ? -5.903 -4.344 -2.228 1.00 96.12 304 HIS A C 1
ATOM 2375 O O . HIS A 1 304 ? -6.751 -4.812 -1.474 1.00 96.12 304 HIS A O 1
ATOM 2381 N N . HIS A 1 305 ? -5.906 -4.605 -3.539 1.00 96.88 305 HIS A N 1
ATOM 2382 C CA . HIS A 1 305 ? -6.930 -5.456 -4.150 1.00 96.88 305 HIS A CA 1
ATOM 2383 C C . HIS A 1 305 ? -6.858 -6.916 -3.673 1.00 96.88 305 HIS A C 1
ATOM 2385 O O . HIS A 1 305 ? -7.892 -7.563 -3.512 1.00 96.88 305 HIS A O 1
ATOM 2391 N N . ALA A 1 306 ? -5.656 -7.454 -3.469 1.00 97.94 306 ALA A N 1
ATOM 2392 C CA . ALA A 1 306 ? -5.457 -8.803 -2.957 1.00 97.94 306 ALA A CA 1
ATOM 2393 C C . ALA A 1 306 ? -5.919 -8.902 -1.502 1.00 97.94 306 ALA A C 1
ATOM 2395 O O . ALA A 1 306 ? -6.610 -9.857 -1.154 1.00 97.94 306 ALA A O 1
ATOM 2396 N N . ALA A 1 307 ? -5.631 -7.890 -0.680 1.00 97.31 307 ALA A N 1
ATOM 2397 C CA . ALA A 1 307 ? -6.153 -7.805 0.680 1.00 97.31 307 ALA A CA 1
ATOM 2398 C C . ALA A 1 307 ? -7.690 -7.852 0.708 1.00 97.31 307 ALA A C 1
ATOM 2400 O O . ALA A 1 307 ? -8.250 -8.603 1.500 1.00 97.31 307 ALA A O 1
ATOM 2401 N N . GLU A 1 308 ? -8.382 -7.157 -0.208 1.00 95.75 308 GLU A N 1
ATOM 2402 C CA . GLU A 1 308 ? -9.847 -7.265 -0.314 1.00 95.75 308 GLU A CA 1
ATOM 2403 C C . GLU A 1 308 ? -10.323 -8.687 -0.630 1.00 95.75 308 GLU A C 1
ATOM 2405 O O . GLU A 1 308 ? -11.318 -9.146 -0.068 1.00 95.75 308 GLU A O 1
ATOM 2410 N N . ARG A 1 309 ? -9.635 -9.378 -1.548 1.00 97.12 309 ARG A N 1
ATOM 2411 C CA . ARG A 1 309 ? -9.991 -10.746 -1.956 1.00 97.12 309 ARG A CA 1
ATOM 2412 C C . ARG A 1 309 ? -9.758 -11.765 -0.848 1.00 97.12 309 ARG A C 1
ATOM 2414 O O . ARG A 1 309 ? -10.482 -12.756 -0.794 1.00 97.12 309 ARG A O 1
ATOM 2421 N N . HIS A 1 310 ? -8.761 -11.519 -0.001 1.00 97.75 310 HIS A N 1
ATOM 2422 C CA . HIS A 1 310 ? -8.314 -12.433 1.050 1.00 97.75 310 HIS A CA 1
ATOM 2423 C C . HIS A 1 310 ? -8.772 -12.030 2.451 1.00 97.75 310 HIS A C 1
ATOM 2425 O O . HIS A 1 310 ? -8.281 -12.596 3.425 1.00 97.75 310 HIS A O 1
ATOM 2431 N N . LEU A 1 311 ? -9.722 -11.096 2.579 1.00 98.00 311 LEU A N 1
ATOM 2432 C CA . LEU A 1 311 ? -10.336 -10.791 3.870 1.00 98.00 311 LEU A CA 1
ATOM 2433 C C . LEU A 1 311 ? -10.786 -12.066 4.573 1.00 98.00 311 LEU A C 1
ATOM 2435 O O . LEU A 1 311 ? -11.430 -12.937 3.977 1.00 98.00 311 LEU A O 1
ATOM 2439 N N . PHE A 1 312 ? -10.484 -12.147 5.865 1.00 97.31 312 PHE A N 1
ATOM 2440 C CA . PHE A 1 312 ? -10.983 -13.237 6.679 1.00 97.31 312 PHE A CA 1
ATOM 2441 C C . PHE A 1 312 ? -12.518 -13.253 6.636 1.00 97.31 312 PHE A C 1
ATOM 2443 O O . PHE A 1 312 ? -13.135 -12.183 6.698 1.00 97.31 312 PHE A O 1
ATOM 2450 N N . PRO A 1 313 ? -13.158 -14.438 6.552 1.00 94.75 313 PRO A N 1
ATOM 2451 C CA . PRO A 1 313 ? -14.601 -14.537 6.314 1.00 94.75 313 PRO A CA 1
ATOM 2452 C C . PRO A 1 313 ? -15.456 -13.725 7.294 1.00 94.75 313 PRO A C 1
ATOM 2454 O O . PRO A 1 313 ? -16.510 -13.210 6.924 1.00 94.75 313 PRO A O 1
ATOM 2457 N N . GLU A 1 314 ? -14.987 -13.593 8.535 1.00 95.94 314 GLU A N 1
ATOM 2458 C CA . GLU A 1 314 ? -15.695 -12.928 9.628 1.00 95.94 314 GLU A CA 1
ATOM 2459 C C . GLU A 1 314 ? -15.377 -11.425 9.750 1.00 95.94 314 GLU A C 1
ATOM 2461 O O . GLU A 1 314 ? -16.098 -10.716 10.450 1.00 95.94 314 GLU A O 1
ATOM 2466 N N . ALA A 1 315 ? -14.351 -10.903 9.063 1.00 97.12 315 ALA A N 1
ATOM 2467 C CA . ALA A 1 315 ? -13.831 -9.548 9.288 1.00 97.12 315 ALA A CA 1
ATOM 2468 C C . ALA A 1 315 ? -14.902 -8.458 9.106 1.00 97.12 315 ALA A C 1
ATOM 2470 O O . ALA A 1 315 ? -15.157 -7.660 10.010 1.00 97.12 315 ALA A O 1
ATOM 2471 N N . ILE A 1 316 ? -15.594 -8.463 7.961 1.00 98.00 316 ILE A N 1
ATOM 2472 C CA . ILE A 1 316 ? -16.636 -7.470 7.650 1.00 98.00 316 ILE A CA 1
ATOM 2473 C C . ILE A 1 316 ? -17.812 -7.584 8.625 1.00 98.00 316 ILE A C 1
ATOM 2475 O O . ILE A 1 316 ? -18.337 -6.571 9.087 1.00 98.00 316 ILE A O 1
ATOM 2479 N N . THR A 1 317 ? -18.256 -8.809 8.920 1.00 98.12 317 THR A N 1
ATOM 2480 C CA . THR A 1 317 ? -19.401 -9.041 9.810 1.00 98.12 317 THR A CA 1
ATOM 2481 C C . THR A 1 317 ? -19.097 -8.625 11.243 1.00 98.12 317 THR A C 1
ATOM 2483 O O . THR A 1 317 ? -19.940 -7.991 11.872 1.00 98.12 317 THR A O 1
ATOM 2486 N N . THR A 1 318 ? -17.885 -8.899 11.730 1.00 98.19 318 THR A N 1
ATOM 2487 C CA . THR A 1 318 ? -17.423 -8.482 13.055 1.00 98.19 318 THR A CA 1
ATOM 2488 C C . THR A 1 318 ? -17.368 -6.964 13.171 1.00 98.19 318 THR A C 1
ATOM 2490 O O . THR A 1 318 ? -17.926 -6.410 14.115 1.00 98.19 318 THR A O 1
ATOM 2493 N N . ILE A 1 319 ? -16.756 -6.269 12.206 1.00 98.25 319 ILE A N 1
ATOM 2494 C CA . ILE A 1 319 ? -16.636 -4.804 12.264 1.00 98.25 319 ILE A CA 1
ATOM 2495 C C . ILE A 1 319 ? -18.020 -4.140 12.236 1.00 98.25 319 ILE A C 1
ATOM 2497 O O . ILE A 1 319 ? -18.301 -3.258 13.047 1.00 98.25 319 ILE A O 1
ATOM 2501 N N . LYS A 1 320 ? -18.928 -4.612 11.371 1.00 98.19 320 LYS A N 1
ATOM 2502 C CA . LYS A 1 320 ? -20.316 -4.124 11.353 1.00 98.19 320 LYS A CA 1
ATOM 2503 C C . LYS A 1 320 ? -21.025 -4.360 12.679 1.00 98.19 320 LYS A C 1
ATOM 2505 O O . LYS A 1 320 ? -21.731 -3.476 13.151 1.00 98.19 320 LYS A O 1
ATOM 2510 N N . ARG A 1 321 ? -20.810 -5.522 13.300 1.00 98.06 321 ARG A N 1
ATOM 2511 C CA . ARG A 1 321 ? -21.396 -5.823 14.605 1.00 98.06 321 ARG A CA 1
ATOM 2512 C C . ARG A 1 321 ? -20.911 -4.854 15.684 1.00 98.06 321 ARG A C 1
ATOM 2514 O O . ARG A 1 321 ? -21.718 -4.386 16.478 1.00 98.06 321 ARG A O 1
ATOM 2521 N N . ILE A 1 322 ? -19.629 -4.495 15.666 1.00 97.88 322 ILE A N 1
ATOM 2522 C CA . ILE A 1 322 ? -19.058 -3.488 16.572 1.00 97.88 322 ILE A CA 1
ATOM 2523 C C . ILE A 1 322 ? -19.718 -2.120 16.352 1.00 97.88 322 ILE A C 1
ATOM 2525 O O . ILE A 1 322 ? -20.066 -1.460 17.326 1.00 97.88 322 ILE A O 1
ATOM 2529 N N . GLN A 1 323 ? -19.948 -1.707 15.100 1.00 96.94 323 GLN A N 1
ATOM 2530 C CA . GLN A 1 323 ? -20.663 -0.458 14.794 1.00 96.94 323 GLN A CA 1
ATOM 2531 C C . GLN A 1 323 ? -22.125 -0.485 15.272 1.00 96.94 323 GLN A C 1
ATOM 2533 O O . GLN A 1 323 ? -22.630 0.526 15.753 1.00 96.94 323 GLN A O 1
ATOM 2538 N N . GLU A 1 324 ? -22.806 -1.629 15.158 1.00 97.06 324 GLU A N 1
ATOM 2539 C CA . GLU A 1 324 ? -24.176 -1.811 15.659 1.00 97.06 324 GLU A CA 1
ATOM 2540 C C . GLU A 1 324 ? -24.243 -1.730 17.190 1.00 97.06 324 GLU A C 1
ATOM 2542 O O . GLU A 1 324 ? -25.097 -1.027 17.735 1.00 97.06 324 GLU A O 1
ATOM 2547 N N . ASP A 1 325 ? -23.337 -2.427 17.880 1.00 95.94 325 ASP A N 1
ATOM 2548 C CA . ASP A 1 325 ? -23.284 -2.475 19.345 1.00 95.94 325 ASP A CA 1
ATOM 2549 C C . ASP A 1 325 ? -22.751 -1.151 19.944 1.00 95.94 325 ASP A C 1
ATOM 2551 O O . ASP A 1 325 ? -23.093 -0.785 21.075 1.00 95.94 325 ASP A O 1
ATOM 2555 N N . HIS A 1 326 ? -21.969 -0.385 19.172 1.00 94.62 326 HIS A N 1
ATOM 2556 C CA . HIS A 1 326 ? -21.376 0.896 19.564 1.00 94.62 326 HIS A CA 1
ATOM 2557 C C . HIS A 1 326 ? -21.571 1.980 18.477 1.00 94.62 326 HIS A C 1
ATOM 2559 O O . HIS A 1 326 ? -20.620 2.351 17.794 1.00 94.62 326 HIS A O 1
ATOM 2565 N N . PRO A 1 327 ? -22.763 2.595 18.351 1.00 90.56 327 PRO A N 1
ATOM 2566 C CA . PRO A 1 327 ? -23.136 3.465 17.218 1.00 90.56 327 PRO A CA 1
ATOM 2567 C C . PRO A 1 327 ? -22.372 4.798 17.088 1.00 90.56 327 PRO A C 1
ATOM 2569 O O . PRO A 1 327 ? -22.636 5.566 16.168 1.00 90.56 327 PRO A O 1
ATOM 2572 N N . ASN A 1 328 ? -21.451 5.102 18.005 1.00 89.94 328 ASN A N 1
ATOM 2573 C CA . ASN A 1 328 ? -20.586 6.289 17.961 1.00 89.94 328 ASN A CA 1
ATOM 2574 C C . ASN A 1 328 ? -19.096 5.920 18.025 1.00 89.94 328 ASN A C 1
ATOM 2576 O O . ASN A 1 328 ? -18.274 6.779 18.344 1.00 89.94 328 ASN A O 1
ATOM 2580 N N . VAL A 1 329 ? -18.760 4.643 17.822 1.00 95.44 329 VAL A N 1
ATOM 2581 C CA . VAL A 1 329 ? -17.367 4.208 17.779 1.00 95.44 329 VAL A CA 1
ATOM 2582 C C . VAL A 1 329 ? -16.695 4.765 16.533 1.00 95.44 329 VAL A C 1
ATOM 2584 O O . VAL A 1 329 ? -17.270 4.736 15.448 1.00 95.44 329 VAL A O 1
ATOM 2587 N N . ILE A 1 330 ? -15.473 5.250 16.708 1.00 97.50 330 ILE A N 1
ATOM 2588 C CA . ILE A 1 330 ? -14.590 5.614 15.605 1.00 97.50 330 ILE A CA 1
ATOM 2589 C C . ILE A 1 330 ? -13.706 4.413 15.304 1.00 97.50 330 ILE A C 1
ATOM 2591 O O . ILE A 1 330 ? -13.148 3.812 16.225 1.00 97.50 330 ILE A O 1
ATOM 2595 N N . ILE A 1 331 ? -13.568 4.069 14.031 1.00 98.25 331 ILE A N 1
ATOM 2596 C CA . ILE A 1 331 ? -12.809 2.911 13.568 1.00 98.25 331 ILE A CA 1
ATOM 2597 C C . ILE A 1 331 ? -11.615 3.396 12.752 1.00 98.25 331 ILE A C 1
ATOM 2599 O O . ILE A 1 331 ? -11.768 4.028 11.709 1.00 98.25 331 ILE A O 1
ATOM 2603 N N . GLY A 1 332 ? -10.410 3.103 13.229 1.00 97.94 332 GLY A N 1
ATOM 2604 C CA . GLY A 1 332 ? -9.163 3.460 12.559 1.00 97.94 332 GLY A CA 1
ATOM 2605 C C . GLY A 1 332 ? -8.323 2.248 12.179 1.00 97.94 332 GLY A C 1
ATOM 2606 O O . GLY A 1 332 ? -8.482 1.167 12.740 1.00 97.94 332 GLY A O 1
ATOM 2607 N N . ALA A 1 333 ? -7.385 2.441 11.259 1.00 97.31 333 ALA A N 1
ATOM 2608 C CA . ALA A 1 333 ? -6.286 1.508 11.025 1.00 97.31 333 ALA A CA 1
ATOM 2609 C C . ALA A 1 333 ? -4.950 2.129 11.444 1.00 97.31 333 ALA A C 1
ATOM 2611 O O . ALA A 1 333 ? -4.737 3.331 11.256 1.00 97.31 333 ALA A O 1
ATOM 2612 N N . VAL A 1 334 ? -4.064 1.306 11.996 1.00 94.81 334 VAL A N 1
ATOM 2613 C CA . VAL A 1 334 ? -2.677 1.648 12.325 1.00 94.81 334 VAL A CA 1
ATOM 2614 C C . VAL A 1 334 ? -1.804 0.571 11.709 1.00 94.81 334 VAL A C 1
ATOM 2616 O O . VAL A 1 334 ? -1.973 -0.582 12.065 1.00 94.81 334 VAL A O 1
ATOM 2619 N N . THR A 1 335 ? -0.919 0.928 10.777 1.00 91.12 335 THR A N 1
ATOM 2620 C CA . THR A 1 335 ? -0.100 -0.059 10.055 1.00 91.12 335 THR A CA 1
ATOM 2621 C C . THR A 1 335 ? 1.365 0.352 9.993 1.00 91.12 335 THR A C 1
ATOM 2623 O O . THR A 1 335 ? 1.693 1.535 9.847 1.00 91.12 335 THR A O 1
ATOM 2626 N N . ASP A 1 336 ? 2.264 -0.629 10.011 1.00 84.00 336 ASP A N 1
ATOM 2627 C CA . ASP A 1 336 ? 3.705 -0.418 9.824 1.00 84.00 336 ASP A CA 1
ATOM 2628 C C . ASP A 1 336 ? 4.145 -0.372 8.346 1.00 84.00 336 ASP A C 1
ATOM 2630 O O . ASP A 1 336 ? 5.222 0.134 8.022 1.00 84.00 336 ASP A O 1
ATOM 2634 N N . GLY A 1 337 ? 3.286 -0.843 7.438 1.00 84.44 337 GLY A N 1
ATOM 2635 C CA . GLY A 1 337 ? 3.491 -0.828 5.991 1.00 84.44 337 GLY A CA 1
ATOM 2636 C C . GLY A 1 337 ? 2.461 -0.000 5.215 1.00 84.44 337 GLY A C 1
ATOM 2637 O O . GLY A 1 337 ? 1.692 0.790 5.765 1.00 84.44 337 GLY A O 1
ATOM 2638 N N . SER A 1 338 ? 2.410 -0.231 3.901 1.00 85.56 338 SER A N 1
ATOM 2639 C CA . SER A 1 338 ? 1.573 0.505 2.936 1.00 85.56 338 SER A CA 1
ATOM 2640 C C . SER A 1 338 ? 0.090 0.089 2.943 1.00 85.56 338 SER A C 1
ATOM 2642 O O . SER A 1 338 ? -0.652 0.387 2.006 1.00 85.56 338 SER A O 1
ATOM 2644 N N . ALA A 1 339 ? -0.365 -0.702 3.924 1.00 90.81 339 ALA A N 1
ATOM 2645 C CA . ALA A 1 339 ? -1.772 -1.108 4.008 1.00 90.81 339 ALA A CA 1
ATOM 2646 C C . ALA A 1 339 ? -2.649 0.096 4.314 1.00 90.81 339 ALA A C 1
ATOM 2648 O O . ALA A 1 339 ? -2.310 0.943 5.126 1.00 90.81 339 ALA A O 1
ATOM 2649 N N . ASN A 1 340 ? -3.765 0.189 3.597 1.00 93.69 340 ASN A N 1
ATOM 2650 C CA . ASN A 1 340 ? -4.681 1.299 3.760 1.00 93.69 340 ASN A CA 1
ATOM 2651 C C . ASN A 1 340 ? -6.106 0.826 3.445 1.00 93.69 340 ASN A C 1
ATOM 2653 O O . ASN A 1 340 ? -6.404 0.542 2.278 1.00 93.69 340 ASN A O 1
ATOM 2657 N N . PRO A 1 341 ? -6.999 0.747 4.446 1.00 95.44 341 PRO A N 1
ATOM 2658 C CA . PRO A 1 341 ? -8.371 0.308 4.226 1.00 95.44 341 PRO A CA 1
ATOM 2659 C C . PRO A 1 341 ? -9.151 1.330 3.389 1.00 95.44 341 PRO A C 1
ATOM 2661 O O . PRO A 1 341 ? -10.115 0.968 2.722 1.00 95.44 341 PRO A O 1
ATOM 2664 N N . MET A 1 342 ? -8.702 2.591 3.324 1.00 94.06 342 MET A N 1
ATOM 2665 C CA . MET A 1 342 ? -9.328 3.638 2.509 1.00 94.06 342 MET A CA 1
ATOM 2666 C C . MET A 1 342 ? -9.128 3.423 1.002 1.00 94.06 342 MET A C 1
ATOM 2668 O O . MET A 1 342 ? -9.804 4.064 0.199 1.00 94.06 342 MET A O 1
ATOM 2672 N N . LEU A 1 343 ? -8.210 2.534 0.607 1.00 93.31 343 LEU A N 1
ATOM 2673 C CA . LEU A 1 343 ? -8.016 2.106 -0.784 1.00 93.31 343 LEU A CA 1
ATOM 2674 C C . LEU A 1 343 ? -8.745 0.791 -1.101 1.00 93.31 343 LEU A C 1
ATOM 2676 O O . LEU A 1 343 ? -8.773 0.368 -2.254 1.00 93.31 343 LEU A O 1
ATOM 2680 N N . MET A 1 344 ? -9.380 0.179 -0.098 1.00 94.81 344 MET A N 1
ATOM 2681 C CA . MET A 1 344 ? -10.187 -1.033 -0.218 1.00 94.81 344 MET A CA 1
ATOM 2682 C C . MET A 1 344 ? -11.669 -0.666 -0.404 1.00 94.81 344 MET A C 1
ATOM 2684 O O . MET A 1 344 ? -12.516 -0.861 0.474 1.00 94.81 344 MET A O 1
ATOM 2688 N N . VAL A 1 345 ? -11.961 -0.061 -1.560 1.00 90.75 345 VAL A N 1
ATOM 2689 C CA . VAL A 1 345 ? -13.234 0.595 -1.908 1.00 90.75 345 VAL A CA 1
ATOM 2690 C C . VAL A 1 345 ? -14.451 -0.331 -1.806 1.00 90.75 345 VAL A C 1
ATOM 2692 O O . VAL A 1 345 ? -15.550 0.145 -1.505 1.00 90.75 345 VAL A O 1
ATOM 2695 N N . PHE A 1 346 ? -14.292 -1.631 -2.061 1.00 90.88 346 PHE A N 1
ATOM 2696 C CA . PHE A 1 346 ? -15.423 -2.563 -2.131 1.00 90.88 346 PHE A CA 1
ATOM 2697 C C . PHE A 1 346 ? -15.686 -3.309 -0.820 1.00 90.88 346 PHE A C 1
ATOM 2699 O O . PHE A 1 346 ? -16.704 -3.999 -0.719 1.00 90.88 346 PHE A O 1
ATOM 2706 N N . SER A 1 347 ? -14.812 -3.166 0.181 1.00 95.56 347 SER A N 1
ATOM 2707 C CA . SER A 1 347 ? -14.897 -3.921 1.433 1.00 95.56 347 SER A CA 1
ATOM 2708 C C . SER A 1 347 ? -14.678 -3.071 2.689 1.00 95.56 347 SER A C 1
ATOM 2710 O O . SER A 1 347 ? -15.656 -2.779 3.378 1.00 95.56 347 SER A O 1
ATOM 2712 N N . LEU A 1 348 ? -13.436 -2.688 3.008 1.00 96.50 348 LEU A N 1
ATOM 2713 C CA . LEU A 1 348 ? -13.088 -2.042 4.279 1.00 96.50 348 LEU A CA 1
ATOM 2714 C C . LEU A 1 348 ? -13.290 -0.524 4.269 1.00 96.50 348 LEU A C 1
ATOM 2716 O O . LEU A 1 348 ? -13.648 0.022 5.307 1.00 96.50 348 LEU A O 1
ATOM 2720 N N . MET A 1 349 ? -13.134 0.162 3.132 1.00 96.50 349 MET A N 1
ATOM 2721 C CA . MET A 1 349 ? -13.248 1.630 3.063 1.00 96.50 349 MET A CA 1
ATOM 2722 C C . MET A 1 349 ? -14.539 2.179 3.707 1.00 96.50 349 MET A C 1
ATOM 2724 O O . MET A 1 349 ? -14.451 3.174 4.417 1.00 96.50 349 MET A O 1
ATOM 2728 N N . PRO A 1 350 ? -15.734 1.574 3.532 1.00 96.56 350 PRO A N 1
ATOM 2729 C CA . PRO A 1 350 ? -16.959 2.071 4.167 1.00 96.56 350 PRO A CA 1
ATOM 2730 C C . PRO A 1 350 ? -17.041 1.849 5.686 1.00 96.56 350 PRO A C 1
ATOM 2732 O O . PRO A 1 350 ? -17.992 2.320 6.306 1.00 96.56 350 PRO A O 1
ATOM 2735 N N . LEU A 1 351 ? -16.123 1.070 6.264 1.00 97.56 351 LEU A N 1
ATOM 2736 C CA . LEU A 1 351 ? -16.136 0.656 7.670 1.00 97.56 351 LEU A CA 1
ATOM 2737 C C . LEU A 1 351 ? -15.079 1.378 8.517 1.00 97.56 351 LEU A C 1
ATOM 2739 O O . LEU A 1 351 ? -15.124 1.266 9.737 1.00 97.56 351 LEU A O 1
ATOM 2743 N N . PHE A 1 352 ? -14.140 2.084 7.883 1.00 97.62 352 PHE A N 1
ATOM 2744 C CA . PHE A 1 352 ? -13.039 2.785 8.537 1.00 97.62 352 PHE A CA 1
ATOM 2745 C C . PHE A 1 352 ? -13.180 4.297 8.352 1.00 97.62 352 PHE A C 1
ATOM 2747 O O . PHE A 1 352 ? -13.437 4.783 7.251 1.00 97.62 352 PHE A O 1
ATOM 2754 N N . ASP A 1 353 ? -12.954 5.042 9.428 1.00 96.75 353 ASP A N 1
ATOM 2755 C CA . ASP A 1 353 ? -12.983 6.503 9.437 1.00 96.75 353 ASP A CA 1
ATOM 2756 C C . ASP A 1 353 ? -11.613 7.099 9.080 1.00 96.75 353 ASP A C 1
ATOM 2758 O O . ASP A 1 353 ? -11.526 8.187 8.505 1.00 96.75 353 ASP A O 1
ATOM 2762 N N . PHE A 1 354 ? -10.524 6.402 9.423 1.00 95.50 354 PHE A N 1
ATOM 2763 C CA . PHE A 1 354 ? -9.164 6.840 9.114 1.00 95.50 354 PHE A CA 1
ATOM 2764 C C . PHE A 1 354 ? -8.155 5.692 9.033 1.00 95.50 354 PHE A C 1
ATOM 2766 O O . PHE A 1 354 ? -8.397 4.573 9.479 1.00 95.50 354 PHE A O 1
ATOM 2773 N N . SER A 1 355 ? -6.978 6.013 8.501 1.00 94.44 355 SER A N 1
ATOM 2774 C CA . SER A 1 355 ? -5.794 5.159 8.513 1.00 94.44 355 SER A CA 1
ATOM 2775 C C . SER A 1 355 ? -4.583 6.004 8.880 1.00 94.44 355 SER A C 1
ATOM 2777 O O . SER A 1 355 ? -4.458 7.134 8.400 1.00 94.44 355 SER A O 1
ATOM 2779 N N . VAL A 1 356 ? -3.700 5.455 9.705 1.00 91.62 356 VAL A N 1
ATOM 2780 C CA . VAL A 1 356 ? -2.367 5.990 9.987 1.00 91.62 356 VAL A CA 1
ATOM 2781 C C . VAL A 1 356 ? -1.360 4.926 9.578 1.00 91.62 356 VAL A C 1
ATOM 2783 O O . VAL A 1 356 ? -1.497 3.770 9.970 1.00 91.62 356 VAL A O 1
ATOM 2786 N N . SER A 1 357 ? -0.369 5.311 8.779 1.00 87.88 357 SER A N 1
ATOM 2787 C CA . SER A 1 357 ? 0.687 4.404 8.329 1.00 87.88 357 SER A CA 1
ATOM 2788 C C . SER A 1 357 ? 2.054 4.972 8.673 1.00 87.88 357 SER A C 1
ATOM 2790 O O . SER A 1 357 ? 2.323 6.164 8.478 1.00 87.88 357 SER A O 1
ATOM 2792 N N . TRP A 1 358 ? 2.942 4.089 9.125 1.00 79.38 358 TRP A N 1
ATOM 2793 C CA . TRP A 1 358 ? 4.347 4.404 9.370 1.00 79.38 358 TRP A CA 1
ATOM 2794 C C . TRP A 1 358 ? 5.063 4.882 8.108 1.00 79.38 358 TRP A C 1
ATOM 2796 O O . TRP A 1 358 ? 6.066 5.571 8.224 1.00 79.38 358 TRP A O 1
ATOM 2806 N N . GLU A 1 359 ? 4.573 4.545 6.912 1.00 77.44 359 GLU A N 1
ATOM 2807 C CA . GLU A 1 359 ? 5.222 4.908 5.649 1.00 77.44 359 GLU A CA 1
ATOM 2808 C C . GLU A 1 359 ? 4.735 6.238 5.064 1.00 77.44 359 GLU A C 1
ATOM 2810 O O . GLU A 1 359 ? 5.493 6.892 4.345 1.00 77.44 359 GLU A O 1
ATOM 2815 N N . ASP A 1 360 ? 3.500 6.646 5.369 1.00 69.81 360 ASP A N 1
ATOM 2816 C CA . ASP A 1 360 ? 2.861 7.818 4.756 1.00 69.81 360 ASP A CA 1
ATOM 2817 C C . ASP A 1 360 ? 2.921 9.077 5.638 1.00 69.81 360 ASP A C 1
ATOM 2819 O O . ASP A 1 360 ? 2.913 10.195 5.117 1.00 69.81 360 ASP A O 1
ATOM 2823 N N . ASP A 1 361 ? 3.011 8.932 6.965 1.00 62.44 361 ASP A N 1
ATOM 2824 C CA . ASP A 1 361 ? 3.001 10.068 7.899 1.00 62.44 361 ASP A CA 1
ATOM 2825 C C . ASP A 1 361 ? 4.405 10.472 8.409 1.00 62.44 361 ASP A C 1
ATOM 2827 O O . ASP A 1 361 ? 4.526 11.404 9.209 1.00 62.44 361 ASP A O 1
ATOM 2831 N N . VAL A 1 362 ? 5.481 9.864 7.880 1.00 55.25 362 VAL A N 1
ATOM 2832 C CA . VAL A 1 362 ? 6.887 10.158 8.253 1.00 55.25 362 VAL A CA 1
ATOM 2833 C C . VAL A 1 362 ? 7.231 11.638 8.096 1.00 55.25 362 VAL A C 1
ATOM 2835 O O . VAL A 1 362 ? 7.845 12.222 8.984 1.00 55.25 362 VAL A O 1
ATOM 2838 N N . ASP A 1 363 ? 6.796 12.283 7.011 1.00 51.56 363 ASP A N 1
ATOM 2839 C CA . ASP A 1 363 ? 7.109 13.696 6.753 1.00 51.56 363 ASP A CA 1
ATOM 2840 C C . ASP A 1 363 ? 6.471 14.646 7.784 1.00 51.56 363 ASP A C 1
ATOM 2842 O O . ASP A 1 363 ? 7.009 15.724 8.052 1.00 51.56 363 ASP A O 1
ATOM 2846 N N . LYS A 1 364 ? 5.344 14.254 8.398 1.00 51.66 364 LYS A N 1
ATOM 2847 C CA . LYS A 1 364 ? 4.733 15.013 9.504 1.00 51.66 364 LYS A CA 1
ATOM 2848 C C . LYS A 1 364 ? 5.468 14.772 10.822 1.00 51.66 364 LYS A C 1
ATOM 2850 O O . LYS A 1 364 ? 5.584 15.694 11.623 1.00 51.66 364 LYS A O 1
ATOM 2855 N N . VAL A 1 365 ? 6.007 13.571 11.017 1.00 47.47 365 VAL A N 1
ATOM 2856 C CA . VAL A 1 365 ? 6.743 13.167 12.227 1.00 47.47 365 VAL A CA 1
ATOM 2857 C C . VAL A 1 365 ? 8.188 13.669 12.222 1.00 47.47 365 VAL A C 1
ATOM 2859 O O . VAL A 1 365 ? 8.718 13.991 13.278 1.00 47.47 365 VAL A O 1
ATOM 2862 N N . LEU A 1 366 ? 8.817 13.852 11.057 1.00 45.75 366 LEU A N 1
ATOM 2863 C CA . LEU A 1 366 ? 10.128 14.506 10.941 1.00 45.75 366 LEU A CA 1
ATOM 2864 C C . LEU A 1 366 ? 10.094 15.976 11.400 1.00 45.75 366 LEU A C 1
ATOM 2866 O O . LEU A 1 366 ? 11.129 16.522 11.775 1.00 45.75 366 LEU A O 1
ATOM 2870 N N . GLN A 1 367 ? 8.916 16.614 11.423 1.00 46.69 367 GLN A N 1
ATOM 2871 C CA . GLN A 1 367 ? 8.726 17.916 12.080 1.00 46.69 367 GLN A CA 1
ATOM 2872 C C . GLN A 1 367 ? 8.596 17.804 13.611 1.00 46.69 367 GLN A C 1
ATOM 2874 O O . GLN A 1 367 ? 8.747 18.804 14.307 1.00 46.69 367 GLN A O 1
ATOM 2879 N N . MET A 1 368 ? 8.349 16.601 14.134 1.00 44.06 368 MET A N 1
ATOM 2880 C CA . MET A 1 368 ? 8.223 16.260 15.553 1.00 44.06 368 MET A CA 1
ATOM 2881 C C . MET A 1 368 ? 9.469 15.502 16.062 1.00 44.06 368 MET A C 1
ATOM 2883 O O . MET A 1 368 ? 9.325 14.506 16.749 1.00 44.06 368 MET A O 1
ATOM 2887 N N . GLU A 1 369 ? 10.684 15.930 15.692 1.00 41.25 369 GLU A N 1
ATOM 2888 C CA . GLU A 1 369 ? 12.014 15.632 16.297 1.00 41.25 369 GLU A CA 1
ATOM 2889 C C . GLU A 1 369 ? 12.344 14.219 16.875 1.00 41.25 369 GLU A C 1
ATOM 2891 O O . GLU A 1 369 ? 13.328 14.080 17.599 1.00 41.25 369 GLU A O 1
ATOM 2896 N N . GLN A 1 370 ? 11.609 13.144 16.577 1.00 42.56 370 GLN A N 1
ATOM 2897 C CA . GLN A 1 370 ? 11.796 11.831 17.221 1.00 42.56 370 GLN A CA 1
ATOM 2898 C C . GLN A 1 370 ? 11.625 10.666 16.242 1.00 42.56 370 GLN A C 1
ATOM 2900 O O . GLN A 1 370 ? 10.783 9.792 16.436 1.00 42.56 370 GLN A O 1
ATOM 2905 N N . PHE A 1 371 ? 12.444 10.616 15.190 1.00 40.19 371 PHE A N 1
ATOM 2906 C CA . PHE A 1 371 ? 12.595 9.373 14.434 1.00 40.19 371 PHE A CA 1
ATOM 2907 C C . PHE A 1 371 ? 13.803 8.593 14.960 1.00 40.19 371 PHE A C 1
ATOM 2909 O O . PHE A 1 371 ? 14.949 8.976 14.727 1.00 40.19 371 PHE A O 1
ATOM 2916 N N . GLN A 1 372 ? 13.538 7.495 15.665 1.00 43.31 372 GLN A N 1
ATOM 2917 C CA . GLN A 1 372 ? 14.508 6.431 15.907 1.00 43.31 372 GLN A CA 1
ATOM 2918 C C . GLN A 1 372 ? 13.942 5.116 15.367 1.00 43.31 372 GLN A C 1
ATOM 2920 O O . GLN A 1 372 ? 12.743 4.854 15.431 1.00 43.31 372 GLN A O 1
ATOM 2925 N N . GLU A 1 373 ? 14.822 4.322 14.773 1.00 46.31 373 GLU A N 1
ATOM 2926 C CA . GLU A 1 373 ? 14.520 3.073 14.081 1.00 46.31 373 GLU A CA 1
ATOM 2927 C C . GLU A 1 373 ? 13.996 1.987 15.039 1.00 46.31 373 GLU A C 1
ATOM 2929 O O . GLU A 1 373 ? 14.629 1.709 16.049 1.00 46.31 373 GLU A O 1
ATOM 2934 N N . LEU A 1 374 ? 12.905 1.296 14.685 1.00 43.94 374 LEU A N 1
ATOM 2935 C CA . LEU A 1 374 ? 12.318 0.185 15.461 1.00 43.94 374 LEU A CA 1
ATOM 2936 C C . LEU A 1 374 ? 13.320 -0.890 15.897 1.00 43.94 374 LEU A C 1
ATOM 2938 O O . LEU A 1 374 ? 13.216 -1.430 16.992 1.00 43.94 374 LEU A O 1
ATOM 2942 N N . SER A 1 375 ? 14.286 -1.211 15.035 1.00 40.41 375 SER A N 1
ATOM 2943 C CA . SER A 1 375 ? 15.331 -2.194 15.318 1.00 40.41 375 SER A CA 1
ATOM 2944 C C . SER A 1 375 ? 16.486 -1.668 16.162 1.00 40.41 375 SER A C 1
ATOM 2946 O O . SER A 1 375 ? 17.252 -2.478 16.679 1.00 40.41 375 SER A O 1
ATOM 2948 N N . ALA A 1 376 ? 16.615 -0.349 16.307 1.00 37.91 376 ALA A N 1
ATOM 2949 C CA . ALA A 1 376 ? 17.661 0.303 17.094 1.00 37.91 376 ALA A CA 1
ATOM 2950 C C . ALA A 1 376 ? 17.174 0.754 18.480 1.00 37.91 376 ALA A C 1
ATOM 2952 O O . ALA A 1 376 ? 17.963 1.283 19.265 1.00 37.91 376 ALA A O 1
ATOM 2953 N N . VAL A 1 377 ? 15.884 0.585 18.774 1.00 46.03 377 VAL A N 1
ATOM 2954 C CA . VAL A 1 377 ? 15.247 1.179 19.943 1.00 46.03 377 VAL A CA 1
ATOM 2955 C C . VAL A 1 377 ? 14.965 0.104 20.992 1.00 46.03 377 VAL A C 1
ATOM 2957 O O . VAL A 1 377 ? 14.052 -0.702 20.866 1.00 46.03 377 VAL A O 1
ATOM 2960 N N . ASP A 1 378 ? 15.749 0.136 22.069 1.00 45.91 378 ASP A N 1
ATOM 2961 C CA . ASP A 1 378 ? 15.496 -0.618 23.304 1.00 45.91 378 ASP A CA 1
ATOM 2962 C C . ASP A 1 378 ? 14.444 0.075 24.214 1.00 45.91 378 ASP A C 1
ATOM 2964 O O . ASP A 1 378 ? 14.103 -0.452 25.274 1.00 45.91 378 ASP A O 1
ATOM 2968 N N . GLU A 1 379 ? 13.923 1.251 23.827 1.00 48.31 379 GLU A N 1
ATOM 2969 C CA . GLU A 1 379 ? 13.082 2.134 24.656 1.00 48.31 379 GLU A CA 1
ATOM 2970 C C . GLU A 1 379 ? 11.653 2.326 24.093 1.00 48.31 379 GLU A C 1
ATOM 2972 O O . GLU A 1 379 ? 11.437 2.527 22.904 1.00 48.31 379 GLU A O 1
ATOM 2977 N N . SER A 1 380 ? 10.627 2.313 24.948 1.00 49.75 380 SER A N 1
ATOM 2978 C CA . SER A 1 380 ? 9.203 2.327 24.549 1.00 49.75 380 SER A CA 1
ATOM 2979 C C . SER A 1 380 ? 8.746 3.522 23.697 1.00 49.75 380 SER A C 1
ATOM 2981 O O . SER A 1 380 ? 7.703 3.456 23.043 1.00 49.75 380 SER A O 1
ATOM 2983 N N . ASP A 1 381 ? 9.491 4.626 23.703 1.00 48.78 381 ASP A N 1
ATOM 2984 C CA . ASP A 1 381 ? 8.987 5.921 23.245 1.00 48.78 381 ASP A CA 1
ATOM 2985 C C . ASP A 1 381 ? 8.914 6.049 21.713 1.00 48.78 381 ASP A C 1
ATOM 2987 O O . ASP A 1 381 ? 7.993 6.707 21.215 1.00 48.78 381 ASP A O 1
ATOM 2991 N N . ALA A 1 382 ? 9.780 5.361 20.953 1.00 52.84 382 ALA A N 1
ATOM 2992 C CA . ALA A 1 382 ? 9.758 5.396 19.481 1.00 52.84 382 ALA A CA 1
ATOM 2993 C C . ALA A 1 382 ? 8.681 4.489 18.852 1.00 52.84 382 ALA A C 1
ATOM 2995 O O . ALA A 1 382 ? 8.310 4.688 17.701 1.00 52.84 382 ALA A O 1
ATOM 2996 N N . LEU A 1 383 ? 8.139 3.521 19.593 1.00 62.84 383 LEU A N 1
ATOM 2997 C CA . LEU A 1 383 ? 6.997 2.699 19.158 1.00 62.84 383 LEU A CA 1
ATOM 2998 C C . LEU A 1 383 ? 5.664 3.440 19.329 1.00 62.84 383 LEU A C 1
ATOM 3000 O O . LEU A 1 383 ? 4.716 3.240 18.577 1.00 62.84 383 LEU A O 1
ATOM 3004 N N . SER A 1 384 ? 5.599 4.333 20.316 1.00 72.19 384 SER A N 1
ATOM 3005 C CA . SER A 1 384 ? 4.354 4.966 20.756 1.00 72.19 384 SER A CA 1
ATOM 3006 C C . SER A 1 384 ? 3.826 6.064 19.825 1.00 72.19 384 SER A C 1
ATOM 3008 O O . SER A 1 384 ? 2.668 6.457 19.952 1.00 72.19 384 SER A O 1
ATOM 3010 N N . TRP A 1 385 ? 4.646 6.637 18.934 1.00 81.62 385 TRP A N 1
ATOM 3011 C CA . TRP A 1 385 ? 4.255 7.853 18.202 1.00 81.62 385 TRP A CA 1
ATOM 3012 C C . TRP A 1 385 ? 3.075 7.604 17.253 1.00 81.62 385 TRP A C 1
ATOM 3014 O O . TRP A 1 385 ? 2.169 8.433 17.189 1.00 81.62 385 TRP A O 1
ATOM 3024 N N . ILE A 1 386 ? 3.055 6.462 16.554 1.00 86.00 386 ILE A N 1
ATOM 3025 C CA . ILE A 1 386 ? 2.010 6.154 15.569 1.00 86.00 386 ILE A CA 1
ATOM 3026 C C . ILE A 1 386 ? 0.666 5.930 16.268 1.00 86.00 386 ILE A C 1
ATOM 3028 O O . ILE A 1 386 ? -0.375 6.408 15.821 1.00 86.00 386 ILE A O 1
ATOM 3032 N N . TYR A 1 387 ? 0.719 5.312 17.446 1.00 89.81 387 TYR A N 1
ATOM 3033 C CA . TYR A 1 387 ? -0.415 5.118 18.338 1.00 89.81 387 TYR A CA 1
ATOM 3034 C C . TYR A 1 387 ? -0.899 6.431 18.959 1.00 89.81 387 TYR A C 1
ATOM 3036 O O . TYR A 1 387 ? -2.104 6.677 19.005 1.00 89.81 387 TYR A O 1
ATOM 3044 N N . ARG A 1 388 ? 0.013 7.332 19.352 1.00 88.44 388 ARG A N 1
ATOM 3045 C CA . ARG A 1 388 ? -0.344 8.697 19.777 1.00 88.44 388 ARG A CA 1
ATOM 3046 C C . ARG A 1 388 ? -1.075 9.443 18.662 1.00 88.44 388 ARG A C 1
ATOM 3048 O O . ARG A 1 388 ? -2.141 9.999 18.916 1.00 88.44 388 ARG A O 1
ATOM 3055 N N . LEU A 1 389 ? -0.565 9.377 17.432 1.00 88.38 389 LEU A N 1
ATOM 3056 C CA . LEU A 1 389 ? -1.211 9.982 16.268 1.00 88.38 389 LEU A CA 1
ATOM 3057 C C . LEU A 1 389 ? -2.600 9.376 16.013 1.00 88.38 389 LEU A C 1
ATOM 3059 O O . LEU A 1 389 ? -3.552 10.112 15.763 1.00 88.38 389 LEU A O 1
ATOM 3063 N N . ALA A 1 390 ? -2.754 8.056 16.123 1.00 91.94 390 ALA A N 1
ATOM 3064 C CA . ALA A 1 390 ? -4.052 7.400 15.977 1.00 91.94 390 ALA A CA 1
ATOM 3065 C C . ALA A 1 390 ? -5.059 7.845 17.053 1.00 91.94 390 ALA A C 1
ATOM 3067 O O . ALA A 1 390 ? -6.212 8.151 16.737 1.00 91.94 390 ALA A O 1
ATOM 3068 N N . ALA A 1 391 ? -4.617 7.957 18.308 1.00 91.00 391 ALA A N 1
ATOM 3069 C CA . ALA A 1 391 ? -5.437 8.465 19.403 1.00 91.00 391 ALA A CA 1
ATOM 3070 C C . ALA A 1 391 ? -5.849 9.930 19.183 1.00 91.00 391 ALA A C 1
ATOM 3072 O O . ALA A 1 391 ? -7.000 10.288 19.436 1.00 91.00 391 ALA A O 1
ATOM 3073 N N . GLU A 1 392 ? -4.938 10.775 18.692 1.00 90.69 392 GLU A N 1
ATOM 3074 C CA . GLU A 1 392 ? -5.227 12.166 18.327 1.00 90.69 392 GLU A CA 1
ATOM 3075 C C . GLU A 1 392 ? -6.285 12.244 17.222 1.00 90.69 392 GLU A C 1
ATOM 3077 O O . GLU A 1 392 ? -7.294 12.927 17.403 1.00 90.69 392 GLU A O 1
ATOM 3082 N N . ARG A 1 393 ? -6.137 11.470 16.136 1.00 90.94 393 ARG A N 1
ATOM 3083 C CA . ARG A 1 393 ? -7.135 11.410 15.050 1.00 90.94 393 ARG A CA 1
ATOM 3084 C C . ARG A 1 393 ? -8.501 10.939 15.536 1.00 90.94 393 ARG A C 1
ATOM 3086 O O . ARG A 1 393 ? -9.517 11.526 15.161 1.00 90.94 393 ARG A O 1
ATOM 3093 N N . GLY A 1 394 ? -8.535 9.929 16.405 1.00 91.94 394 GLY A N 1
ATOM 3094 C CA . GLY A 1 394 ? -9.776 9.476 17.031 1.00 91.94 394 GLY A CA 1
ATOM 3095 C C . GLY A 1 394 ? -10.442 10.576 17.863 1.00 91.94 394 GLY A C 1
ATOM 3096 O O . GLY A 1 394 ? -11.644 10.809 17.742 1.00 91.94 394 GLY A O 1
ATOM 3097 N N . ARG A 1 395 ? -9.675 11.323 18.666 1.00 90.12 395 ARG A N 1
ATOM 3098 C CA . ARG A 1 395 ? -10.219 12.438 19.463 1.00 90.12 395 ARG A CA 1
ATOM 3099 C C . ARG A 1 395 ? -10.731 13.581 18.591 1.00 90.12 395 ARG A C 1
ATOM 3101 O O . ARG A 1 395 ? -11.820 14.084 18.860 1.00 90.12 395 ARG A O 1
ATOM 3108 N N . GLU A 1 396 ? -9.987 13.967 17.555 1.00 89.06 396 GLU A N 1
ATOM 3109 C CA . GLU A 1 396 ? -10.403 15.003 16.600 1.00 89.06 396 GLU A CA 1
ATOM 3110 C C . GLU A 1 396 ? -11.748 14.651 15.952 1.00 89.06 396 GLU A C 1
ATOM 3112 O O . GLU A 1 396 ? -12.664 15.475 15.919 1.00 89.06 396 GLU A O 1
ATOM 3117 N N . MET A 1 397 ? -11.911 13.408 15.492 1.00 89.81 397 MET A N 1
ATOM 3118 C CA . MET A 1 397 ? -13.161 12.972 14.866 1.00 89.81 397 MET A CA 1
ATOM 3119 C C . MET A 1 397 ? -14.320 12.839 15.857 1.00 89.81 397 MET A C 1
ATOM 3121 O O . MET A 1 397 ? -15.460 13.168 15.510 1.00 89.81 397 MET A O 1
ATOM 3125 N N . SER A 1 398 ? -14.043 12.455 17.107 1.00 87.50 398 SER A N 1
ATOM 3126 C CA . SER A 1 398 ? -15.055 12.458 18.172 1.00 87.50 398 SER A CA 1
ATOM 3127 C C . SER A 1 398 ? -15.570 13.876 18.422 1.00 87.50 398 SER A C 1
ATOM 3129 O O . SER A 1 398 ? -16.779 14.099 18.421 1.00 87.50 398 SER A O 1
ATOM 3131 N N . GLN A 1 399 ? -14.663 14.850 18.554 1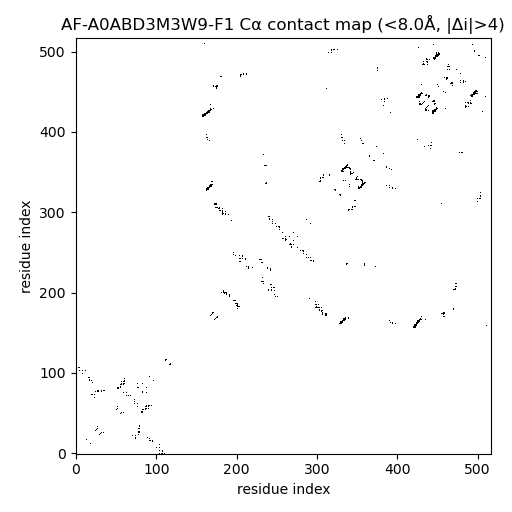.00 86.50 399 GLN A N 1
ATOM 3132 C CA . GLN A 1 399 ? -15.017 16.257 18.769 1.00 86.50 399 GLN A CA 1
ATOM 3133 C C . GLN A 1 399 ? -15.841 16.823 17.607 1.00 86.50 399 GLN A C 1
ATOM 3135 O O . GLN A 1 399 ? -16.857 17.481 17.833 1.00 86.50 399 GLN A O 1
ATOM 3140 N N . LEU A 1 400 ? -15.455 16.523 16.363 1.00 83.81 400 LEU A N 1
ATOM 3141 C CA . LEU A 1 400 ? -16.208 16.936 15.175 1.00 83.81 400 LEU A CA 1
ATOM 3142 C C . LEU A 1 400 ? -17.624 16.345 15.156 1.00 83.81 400 LEU A C 1
ATOM 3144 O O . LEU A 1 400 ? -18.581 17.048 14.824 1.00 83.81 400 LEU A O 1
ATOM 3148 N N . THR A 1 401 ? -17.773 15.078 15.542 1.00 82.81 401 THR A N 1
ATOM 3149 C CA . THR A 1 401 ? -19.079 14.406 15.609 1.00 82.81 401 THR A CA 1
ATOM 3150 C C . THR A 1 401 ? -19.982 15.053 16.661 1.00 82.81 401 THR A C 1
ATOM 3152 O O . THR A 1 401 ? -21.153 15.335 16.384 1.00 82.81 401 THR A O 1
ATOM 3155 N N . ASP A 1 402 ? -19.434 15.367 17.836 1.00 81.50 402 ASP A N 1
ATOM 3156 C CA . ASP A 1 402 ? -20.166 16.041 18.912 1.00 81.50 402 ASP A CA 1
ATOM 3157 C C . ASP A 1 402 ? -20.575 17.469 18.515 1.00 81.50 402 ASP A C 1
ATOM 3159 O O . ASP A 1 402 ? -21.696 17.902 18.794 1.00 81.50 402 ASP A O 1
ATOM 3163 N N . GLU A 1 403 ? -19.712 18.200 17.804 1.00 79.88 403 GLU A N 1
ATOM 3164 C CA . GLU A 1 403 ? -20.044 19.521 17.261 1.00 79.88 403 GLU A CA 1
ATOM 3165 C C . GLU A 1 403 ? -21.172 19.475 16.223 1.00 79.88 403 GLU A C 1
ATOM 3167 O O . GLU A 1 403 ? -22.047 20.348 16.221 1.00 79.88 403 GLU A O 1
ATOM 3172 N N . ILE A 1 404 ? -21.162 18.481 15.329 1.00 77.38 404 ILE A N 1
ATOM 3173 C CA . ILE A 1 404 ? -22.211 18.299 14.316 1.00 77.38 404 ILE A CA 1
ATOM 3174 C C . ILE A 1 404 ? -23.545 17.986 14.997 1.00 77.38 404 ILE A C 1
ATOM 3176 O O . ILE A 1 404 ? -24.556 18.608 14.657 1.00 77.38 404 ILE A O 1
ATOM 3180 N N . LYS A 1 405 ? -23.545 17.098 16.001 1.00 78.69 405 LYS A N 1
ATOM 3181 C CA . LYS A 1 405 ? -24.738 16.796 16.804 1.00 78.69 405 LYS A CA 1
ATOM 3182 C C . LYS A 1 405 ? -25.279 18.052 17.478 1.00 78.69 405 LYS A C 1
ATOM 3184 O O . LYS A 1 405 ? -26.432 18.397 17.226 1.00 78.69 405 LYS A O 1
ATOM 3189 N N . LYS A 1 406 ? -24.432 18.801 18.196 1.00 77.94 406 LYS A N 1
ATOM 3190 C CA . LYS A 1 406 ? -24.808 20.065 18.862 1.00 77.94 406 LYS A CA 1
ATOM 3191 C C . LYS A 1 406 ? -25.387 21.105 17.896 1.00 77.94 406 LYS A C 1
ATOM 3193 O O . LYS A 1 406 ? -26.339 21.798 18.244 1.00 77.94 406 LYS A O 1
ATOM 3198 N N . LYS A 1 407 ? -24.850 21.213 16.674 1.00 76.12 407 LYS A N 1
ATOM 3199 C CA . LYS A 1 407 ? -25.378 22.120 15.633 1.00 76.12 407 LYS A CA 1
ATOM 3200 C C . LYS A 1 407 ? -26.710 21.645 15.048 1.00 76.12 407 LYS A C 1
ATOM 3202 O O . LYS A 1 407 ? -27.522 22.478 14.657 1.00 76.12 407 LYS A O 1
ATOM 3207 N N . SER A 1 408 ? -26.933 20.334 14.975 1.00 68.62 408 SER A N 1
ATOM 3208 C CA . SER A 1 408 ? -28.185 19.749 14.479 1.00 68.62 408 SER A CA 1
ATOM 3209 C C . SER A 1 408 ? -29.322 19.763 15.509 1.00 68.62 408 SER A C 1
ATOM 3211 O O . SER A 1 408 ? -30.488 19.791 15.125 1.00 68.62 408 SER A O 1
ATOM 3213 N N . SER A 1 409 ? -28.995 19.798 16.804 1.00 62.06 409 SER A N 1
ATOM 3214 C CA . SER A 1 409 ? -29.939 19.725 17.923 1.00 62.06 409 SER A CA 1
ATOM 3215 C C . SER A 1 409 ? -30.211 21.087 18.578 1.00 62.06 409 SER A C 1
ATOM 3217 O O . SER A 1 409 ? -30.307 21.172 19.800 1.00 62.06 409 SER A O 1
ATOM 3219 N N . SER A 1 410 ? -30.340 22.168 17.798 1.00 51.59 410 SER A N 1
ATOM 3220 C CA . SER A 1 410 ? -30.528 23.548 18.291 1.00 51.59 410 SER A CA 1
ATOM 3221 C C . SER A 1 410 ? -31.860 23.818 19.032 1.00 51.59 410 SER A C 1
ATOM 3223 O O . SER A 1 410 ? -32.362 24.941 18.993 1.00 51.59 410 SER A O 1
ATOM 3225 N N . SER A 1 411 ? -32.476 22.816 19.662 1.00 45.66 411 SER A N 1
ATOM 3226 C CA . SER A 1 411 ? -33.761 22.935 20.355 1.00 45.66 411 SER A CA 1
ATOM 3227 C C . SER A 1 411 ? -33.951 22.002 21.557 1.00 45.66 411 SER A C 1
ATOM 3229 O O . SER A 1 411 ? -35.098 21.799 21.940 1.00 45.66 411 SER A O 1
ATOM 3231 N N . ASP A 1 412 ? -32.897 21.446 22.164 1.00 43.94 412 ASP A N 1
ATOM 3232 C CA . ASP A 1 412 ? -33.055 20.753 23.452 1.00 43.94 412 ASP A CA 1
ATOM 3233 C C . ASP A 1 412 ? -31.883 21.054 24.395 1.00 43.94 412 ASP A C 1
ATOM 3235 O O . ASP A 1 412 ? -30.774 20.547 24.241 1.00 43.94 412 ASP A O 1
ATOM 3239 N N . GLU A 1 413 ? -32.137 21.921 25.378 1.00 45.75 413 GLU A N 1
ATOM 3240 C CA . GLU A 1 413 ? -31.235 22.223 26.497 1.00 45.75 413 GLU A CA 1
ATOM 3241 C C . GLU A 1 413 ? -31.309 21.142 27.596 1.00 45.75 413 GLU A C 1
ATOM 3243 O O . GLU A 1 413 ? -31.223 21.441 28.787 1.00 45.75 413 GLU A O 1
ATOM 3248 N N . SER A 1 414 ? -31.460 19.863 27.240 1.00 44.66 414 SER A N 1
ATOM 3249 C CA . SER A 1 414 ? -31.240 18.772 28.194 1.00 44.66 414 SER A CA 1
ATOM 3250 C C . SER A 1 414 ? -29.762 18.376 28.183 1.00 44.66 414 SER A C 1
ATOM 3252 O O . SER A 1 414 ? -29.360 17.369 27.600 1.00 44.66 414 SER A O 1
ATOM 3254 N N . LEU A 1 415 ? -28.939 19.205 28.829 1.00 50.50 415 LEU A N 1
ATOM 3255 C CA . LEU A 1 415 ? -27.640 18.797 29.367 1.00 50.50 415 LEU A CA 1
ATOM 3256 C C . LEU A 1 415 ? -27.891 17.701 30.411 1.00 50.50 415 LEU A C 1
ATOM 3258 O O . LEU A 1 415 ? -28.165 18.005 31.571 1.00 50.50 415 LEU A O 1
ATOM 3262 N N . SER A 1 416 ? -27.859 16.431 30.018 1.00 47.81 416 SER A N 1
ATOM 3263 C CA . SER A 1 416 ? -28.021 15.346 30.985 1.00 47.81 416 SER A CA 1
ATOM 3264 C C . SER A 1 416 ? -27.377 14.043 30.510 1.00 47.81 416 SER A C 1
ATOM 3266 O O . SER A 1 416 ? -27.809 13.460 29.523 1.00 47.81 416 SER A O 1
ATOM 3268 N N . GLU A 1 417 ? -26.385 13.592 31.287 1.00 48.50 417 GLU A N 1
ATOM 3269 C CA . GLU A 1 417 ? -25.829 12.226 31.398 1.00 48.50 417 GLU A CA 1
ATOM 3270 C C . GLU A 1 417 ? -24.646 11.784 30.506 1.00 48.50 417 GLU A C 1
ATOM 3272 O O . GLU A 1 417 ? -23.985 10.816 30.880 1.00 48.50 417 GLU A O 1
ATOM 3277 N N . GLU A 1 418 ? -24.274 12.469 29.415 1.00 51.09 418 GLU A N 1
ATOM 3278 C CA . GLU A 1 418 ? -23.110 12.031 28.601 1.00 51.09 418 GLU A CA 1
ATOM 3279 C C . GLU A 1 418 ? -21.725 12.426 29.169 1.00 51.09 418 GLU A C 1
ATOM 3281 O O . GLU A 1 418 ? -20.739 11.754 28.870 1.00 51.09 418 GLU A O 1
ATOM 3286 N N . ASP A 1 419 ? -21.627 13.440 30.040 1.00 52.69 419 ASP A N 1
ATOM 3287 C CA . ASP A 1 419 ? -20.340 13.935 30.587 1.00 52.69 419 ASP A CA 1
ATOM 3288 C C . ASP A 1 419 ? -19.681 12.997 31.632 1.00 52.69 419 ASP A C 1
ATOM 3290 O O . ASP A 1 419 ? -18.522 13.181 32.025 1.00 52.69 419 ASP A O 1
ATOM 3294 N N . ASP A 1 420 ? -20.399 11.961 32.078 1.00 61.53 420 ASP A N 1
ATOM 3295 C CA . ASP A 1 420 ? -19.907 10.948 33.026 1.00 61.53 420 ASP A CA 1
ATOM 3296 C C . ASP A 1 420 ? -19.487 9.632 32.351 1.00 61.53 420 ASP A C 1
ATOM 3298 O O . ASP A 1 420 ? -19.240 8.630 33.028 1.00 61.53 420 ASP A O 1
ATOM 3302 N N . VAL A 1 421 ? -19.366 9.632 31.020 1.00 70.06 421 VAL A N 1
ATOM 3303 C CA . VAL A 1 421 ? -18.922 8.467 30.254 1.00 70.06 421 VAL A CA 1
ATOM 3304 C C . VAL A 1 421 ? -17.418 8.533 29.986 1.00 70.06 421 VAL A C 1
ATOM 3306 O O . VAL A 1 421 ? -16.918 9.456 29.346 1.00 70.06 421 VAL A O 1
ATOM 3309 N N . GLU A 1 422 ? -16.679 7.535 30.463 1.00 81.44 422 GLU A N 1
ATOM 3310 C CA . GLU A 1 422 ? -15.249 7.398 30.191 1.00 81.44 422 GLU A CA 1
ATOM 3311 C C . GLU A 1 422 ? -15.031 6.835 28.779 1.00 81.44 422 GLU A C 1
ATOM 3313 O O . GLU A 1 422 ? -15.575 5.792 28.405 1.00 81.44 422 GLU A O 1
ATOM 3318 N N . TRP A 1 423 ? -14.230 7.547 27.988 1.00 85.50 423 TRP A N 1
ATOM 3319 C CA . TRP A 1 423 ? -13.883 7.183 26.619 1.00 85.50 423 TRP A CA 1
ATOM 3320 C C . TRP A 1 423 ? -12.798 6.100 26.624 1.00 85.50 423 TRP A C 1
ATOM 3322 O O . TRP A 1 423 ? -11.679 6.343 27.070 1.00 85.50 423 TRP A O 1
ATOM 3332 N N . CYS A 1 424 ? -13.128 4.905 26.139 1.00 92.94 424 CYS A N 1
ATOM 3333 C CA . CYS A 1 424 ? -12.209 3.774 26.060 1.00 92.94 424 CYS A CA 1
ATOM 3334 C C . CYS A 1 424 ? -11.698 3.591 24.626 1.00 92.94 424 CYS A C 1
ATOM 3336 O O . CYS A 1 424 ? -12.477 3.657 23.670 1.00 92.94 424 CYS A O 1
ATOM 3338 N N . TRP A 1 425 ? -10.398 3.333 24.494 1.00 96.19 425 TRP A N 1
ATOM 3339 C CA . TRP A 1 425 ? -9.758 2.973 23.236 1.00 96.19 425 TRP A CA 1
ATOM 3340 C C . TRP A 1 425 ? -9.289 1.524 23.284 1.00 96.19 425 TRP A C 1
ATOM 3342 O O . TRP A 1 425 ? -8.594 1.139 24.222 1.00 96.19 425 TRP A O 1
ATOM 3352 N N . VAL A 1 426 ? -9.659 0.749 22.266 1.00 98.12 426 VAL A N 1
ATOM 3353 C CA . VAL A 1 426 ? -9.176 -0.616 22.042 1.00 98.12 426 VAL A CA 1
ATOM 3354 C C . VAL A 1 426 ? -8.312 -0.657 20.780 1.00 98.12 426 VAL A C 1
ATOM 3356 O O . VAL A 1 426 ? -8.708 -0.128 19.744 1.00 98.12 426 VAL A O 1
ATOM 3359 N N . HIS A 1 427 ? -7.155 -1.303 20.839 1.00 98.19 427 HIS A N 1
ATOM 3360 C CA . HIS A 1 427 ? -6.359 -1.646 19.668 1.00 98.19 427 HIS A CA 1
ATOM 3361 C C . HIS A 1 427 ? -6.324 -3.164 19.475 1.00 98.19 427 HIS A C 1
ATOM 3363 O O . HIS A 1 427 ? -6.196 -3.915 20.442 1.00 98.19 427 HIS A O 1
ATOM 3369 N N . VAL A 1 428 ? -6.460 -3.601 18.228 1.00 98.50 428 VAL A N 1
ATOM 3370 C CA . VAL A 1 428 ? -6.550 -5.002 17.820 1.00 98.50 428 VAL A CA 1
ATOM 3371 C C . VAL A 1 428 ? -5.455 -5.275 16.793 1.00 98.50 428 VAL A C 1
ATOM 3373 O O . VAL A 1 428 ? -5.436 -4.608 15.762 1.00 98.50 428 VAL A O 1
ATOM 3376 N N . GLY A 1 429 ? -4.580 -6.243 17.056 1.00 97.12 429 GLY A N 1
ATOM 3377 C CA . GLY A 1 429 ? -3.477 -6.587 16.154 1.00 97.12 429 GLY A CA 1
ATOM 3378 C C . GLY A 1 429 ? -2.891 -7.971 16.431 1.00 97.12 429 GLY A C 1
ATOM 3379 O O . GLY A 1 429 ? -3.180 -8.580 17.465 1.00 97.12 429 GLY A O 1
ATOM 3380 N N . ASP A 1 430 ? -2.107 -8.497 15.499 1.00 94.94 430 ASP A N 1
ATOM 3381 C CA . ASP A 1 430 ? -1.505 -9.834 15.525 1.00 94.94 430 ASP A CA 1
ATOM 3382 C C . ASP A 1 430 ? -0.091 -9.857 16.120 1.00 94.94 430 ASP A C 1
ATOM 3384 O O . ASP A 1 430 ? 0.405 -10.929 16.491 1.00 94.94 430 ASP A O 1
ATOM 3388 N N . ASP A 1 431 ? 0.562 -8.700 16.238 1.00 92.19 431 ASP A N 1
ATOM 3389 C CA . ASP A 1 431 ? 1.940 -8.594 16.692 1.00 92.19 431 ASP A CA 1
ATOM 3390 C C . ASP A 1 431 ? 2.056 -8.177 18.165 1.00 92.19 431 ASP A C 1
ATOM 3392 O O . ASP A 1 431 ? 1.586 -7.130 18.615 1.00 92.19 431 ASP A O 1
ATOM 3396 N N . LEU A 1 432 ? 2.764 -8.988 18.952 1.00 90.06 432 LEU A N 1
ATOM 3397 C CA . LEU A 1 432 ? 2.982 -8.688 20.366 1.00 90.06 432 LEU A CA 1
ATOM 3398 C C . LEU A 1 432 ? 3.844 -7.442 20.587 1.00 90.06 432 LEU A C 1
ATOM 3400 O O . LEU A 1 432 ? 3.575 -6.668 21.502 1.00 90.06 432 LEU A O 1
ATOM 3404 N N . ALA A 1 433 ? 4.899 -7.242 19.803 1.00 86.88 433 ALA A N 1
ATOM 3405 C CA . ALA A 1 433 ? 5.810 -6.129 20.033 1.00 86.88 433 ALA A CA 1
ATOM 3406 C C . ALA A 1 433 ? 5.214 -4.809 19.550 1.00 86.88 433 ALA A C 1
ATOM 3408 O O . ALA A 1 433 ? 5.226 -3.818 20.284 1.00 86.88 433 ALA A O 1
ATOM 3409 N N . TYR A 1 434 ? 4.724 -4.799 18.315 1.00 87.94 434 TYR A N 1
ATOM 3410 C CA . TYR A 1 434 ? 4.329 -3.578 17.632 1.00 87.94 434 TYR A CA 1
ATOM 3411 C C . TYR A 1 434 ? 2.885 -3.198 17.928 1.00 87.94 434 TYR A C 1
ATOM 3413 O O . TYR A 1 434 ? 2.652 -2.042 18.286 1.00 87.94 434 TYR A O 1
ATOM 3421 N N . ASP A 1 435 ? 1.954 -4.148 17.907 1.00 92.50 435 ASP A N 1
ATOM 3422 C CA . ASP A 1 435 ? 0.535 -3.849 18.116 1.00 92.50 435 ASP A CA 1
ATOM 3423 C C . ASP A 1 435 ? 0.226 -3.738 19.600 1.00 92.50 435 ASP A C 1
ATOM 3425 O O . ASP A 1 435 ? -0.143 -2.676 20.108 1.00 92.50 435 ASP A O 1
ATOM 3429 N N . VAL A 1 436 ? 0.478 -4.812 20.346 1.00 91.75 436 VAL A N 1
ATOM 3430 C CA . VAL A 1 436 ? 0.222 -4.826 21.790 1.00 91.75 436 VAL A CA 1
ATOM 3431 C C . VAL A 1 436 ? 1.206 -3.910 22.516 1.00 91.75 436 VAL A C 1
ATOM 3433 O O . VAL A 1 436 ? 0.809 -3.000 23.249 1.00 91.75 436 VAL A O 1
ATOM 3436 N N . GLY A 1 437 ? 2.504 -4.139 22.314 1.00 88.25 437 GLY A N 1
ATOM 3437 C CA . GLY A 1 437 ? 3.561 -3.418 23.011 1.00 88.25 437 GLY A CA 1
ATOM 3438 C C . GLY A 1 437 ? 3.537 -1.918 22.730 1.00 88.25 437 GLY A C 1
ATOM 3439 O O . GLY A 1 437 ? 3.704 -1.137 23.671 1.00 88.25 437 GLY A O 1
ATOM 3440 N N . GLY A 1 438 ? 3.286 -1.526 21.477 1.00 87.38 438 GLY A N 1
ATOM 3441 C CA . GLY A 1 438 ? 3.156 -0.136 21.051 1.00 87.38 438 GLY A CA 1
ATOM 3442 C C . GLY A 1 438 ? 1.887 0.530 21.577 1.00 87.38 438 GLY A C 1
ATOM 3443 O O . GLY A 1 438 ? 1.977 1.546 22.275 1.00 87.38 438 GLY A O 1
ATOM 3444 N N . ALA A 1 439 ? 0.709 -0.048 21.324 1.00 91.50 439 ALA A N 1
ATOM 3445 C CA . ALA A 1 439 ? -0.556 0.594 21.678 1.00 91.50 439 ALA A CA 1
ATOM 3446 C C . ALA A 1 439 ? -0.755 0.726 23.196 1.00 91.50 439 ALA A C 1
ATOM 3448 O O . ALA A 1 439 ? -1.182 1.785 23.673 1.00 91.50 439 ALA A O 1
ATOM 3449 N N . ALA A 1 440 ? -0.369 -0.288 23.979 1.00 90.06 440 ALA A N 1
ATOM 3450 C CA . ALA A 1 440 ? -0.515 -0.260 25.436 1.00 90.06 440 ALA A CA 1
ATOM 3451 C C . ALA A 1 440 ? 0.233 0.917 26.091 1.00 90.06 440 ALA A C 1
ATOM 3453 O O . ALA A 1 440 ? -0.246 1.490 27.069 1.00 90.06 440 ALA A O 1
ATOM 3454 N N . THR A 1 441 ? 1.374 1.347 25.532 1.00 85.94 441 THR A N 1
ATOM 3455 C CA . THR A 1 441 ? 2.138 2.502 26.062 1.00 85.94 441 THR A CA 1
ATOM 3456 C C . THR A 1 441 ? 1.380 3.824 25.952 1.00 85.94 441 THR A C 1
ATOM 3458 O O . THR A 1 441 ? 1.694 4.786 26.650 1.00 85.94 441 THR A O 1
ATOM 3461 N N . THR A 1 442 ? 0.354 3.868 25.102 1.00 87.31 442 THR A N 1
ATOM 3462 C CA . THR A 1 442 ? -0.469 5.056 24.846 1.00 87.31 442 THR A CA 1
ATOM 3463 C C . THR A 1 442 ? -1.845 4.997 25.513 1.00 87.31 442 THR A C 1
ATOM 3465 O O . THR A 1 442 ? -2.669 5.891 25.316 1.00 87.31 442 THR A O 1
ATOM 3468 N N . GLY A 1 443 ? -2.080 3.977 26.345 1.00 88.56 443 GLY A N 1
ATOM 3469 C CA . GLY A 1 443 ? -3.314 3.807 27.111 1.00 88.56 443 GLY A CA 1
ATOM 3470 C C . GLY A 1 443 ? -4.434 3.080 26.366 1.00 88.56 443 GLY A C 1
ATOM 3471 O O . GLY A 1 443 ? -5.565 3.079 26.853 1.00 88.56 443 GLY A O 1
ATOM 3472 N N . ALA A 1 444 ? -4.149 2.472 25.210 1.00 94.00 444 ALA A N 1
ATOM 3473 C CA . ALA A 1 444 ? -5.089 1.567 24.558 1.00 94.00 444 ALA A CA 1
ATOM 3474 C C . ALA A 1 444 ? -5.242 0.277 25.374 1.00 94.00 444 ALA A C 1
ATOM 3476 O O . ALA A 1 444 ? -4.261 -0.254 25.894 1.00 94.00 444 ALA A O 1
ATOM 3477 N N . LYS A 1 445 ? -6.463 -0.254 25.423 1.00 96.94 445 LYS A N 1
ATOM 3478 C CA . LYS A 1 445 ? -6.706 -1.660 25.746 1.00 96.94 445 LYS A CA 1
ATOM 3479 C C . LYS A 1 445 ? -6.325 -2.518 24.550 1.00 96.94 445 LYS A C 1
ATOM 3481 O O . LYS A 1 445 ? -6.698 -2.178 23.431 1.00 96.94 445 LYS A O 1
ATOM 3486 N N . THR A 1 446 ? -5.594 -3.603 24.754 1.00 97.44 446 THR A N 1
ATOM 3487 C CA . THR A 1 446 ? -5.040 -4.389 23.647 1.00 97.44 446 THR A CA 1
ATOM 3488 C C . THR A 1 446 ? -5.733 -5.738 23.496 1.00 97.44 446 THR A C 1
ATOM 3490 O O . THR A 1 446 ? -5.985 -6.459 24.464 1.00 97.44 446 THR A O 1
ATOM 3493 N N . VAL A 1 447 ? -6.035 -6.094 22.253 1.00 98.44 447 VAL A N 1
ATOM 3494 C CA . VAL A 1 447 ? -6.522 -7.419 21.881 1.00 98.44 447 VAL A CA 1
ATOM 3495 C C . VAL A 1 447 ? -5.508 -8.038 20.937 1.00 98.44 447 VAL A C 1
ATOM 3497 O O . VAL A 1 447 ? -5.350 -7.576 19.807 1.00 98.44 447 VAL A O 1
ATOM 3500 N N . LEU A 1 448 ? -4.839 -9.090 21.399 1.00 97.56 448 LEU A N 1
ATOM 3501 C CA . LEU A 1 448 ? -3.943 -9.869 20.557 1.00 97.56 448 LEU A CA 1
ATOM 3502 C C . LEU A 1 448 ? -4.747 -10.875 19.726 1.00 97.56 448 LEU A C 1
ATOM 3504 O O . LEU A 1 448 ? -5.514 -11.687 20.258 1.00 97.56 448 LEU A O 1
ATOM 3508 N N . VAL A 1 449 ? -4.529 -10.839 18.419 1.00 96.56 449 VAL A N 1
ATOM 3509 C CA . VAL A 1 449 ? -5.170 -11.697 17.429 1.00 96.56 449 VAL A CA 1
ATOM 3510 C C . VAL A 1 449 ? -4.254 -12.882 17.124 1.00 96.56 449 VAL A C 1
ATOM 3512 O O . VAL A 1 449 ? -3.350 -12.796 16.302 1.00 96.56 449 VAL A O 1
ATOM 3515 N N . GLU A 1 450 ? -4.491 -14.013 17.791 1.00 94.06 450 GLU A N 1
ATOM 3516 C CA . GLU A 1 450 ? -3.785 -15.285 17.569 1.00 94.06 450 GLU A CA 1
ATOM 3517 C C . GLU A 1 450 ? -4.746 -16.274 16.900 1.00 94.06 450 GLU A C 1
ATOM 3519 O O . GLU A 1 450 ? -5.274 -17.190 17.541 1.00 94.06 450 GLU A O 1
ATOM 3524 N N . LEU A 1 451 ? -5.020 -16.060 15.610 1.00 93.81 451 LEU A N 1
ATOM 3525 C CA . LEU A 1 451 ? -6.051 -16.812 14.897 1.00 93.81 451 LEU A CA 1
ATOM 3526 C C . LEU A 1 451 ? -5.723 -18.305 14.803 1.00 93.81 451 LEU A C 1
ATOM 3528 O O . LEU A 1 451 ? -4.565 -18.738 14.805 1.00 93.81 451 LEU A O 1
ATOM 3532 N N . ALA A 1 452 ? -6.779 -19.109 14.704 1.00 91.75 452 ALA A N 1
ATOM 3533 C CA . ALA A 1 452 ? -6.647 -20.543 14.511 1.00 91.75 452 ALA A CA 1
ATOM 3534 C C . ALA A 1 452 ? -5.875 -20.869 13.204 1.00 91.75 452 ALA A C 1
ATOM 3536 O O . ALA A 1 452 ? -5.932 -20.095 12.243 1.00 91.75 452 ALA A O 1
ATOM 3537 N N . PRO A 1 453 ? -5.128 -21.991 13.132 1.00 89.94 453 PRO A N 1
ATOM 3538 C CA . PRO A 1 453 ? -4.221 -22.280 12.012 1.00 89.94 453 PRO A CA 1
ATOM 3539 C C . PRO A 1 453 ? -4.855 -22.234 10.612 1.00 89.94 453 PRO A C 1
ATOM 3541 O O . PRO A 1 453 ? -4.169 -21.927 9.638 1.00 89.94 453 PRO A O 1
ATOM 3544 N N . GLU A 1 454 ? -6.150 -22.522 10.496 1.00 90.50 454 GLU A N 1
ATOM 3545 C CA . GLU A 1 454 ? -6.927 -22.461 9.254 1.00 90.50 454 GLU A CA 1
ATOM 3546 C C . GLU A 1 454 ? -6.985 -21.068 8.613 1.00 90.50 454 GLU A C 1
ATOM 3548 O O . GLU A 1 454 ? -7.190 -20.973 7.404 1.00 90.50 454 GLU A O 1
ATOM 3553 N N . TYR A 1 455 ? -6.756 -20.005 9.388 1.00 91.38 455 TYR A N 1
ATOM 3554 C CA . TYR A 1 455 ? -6.691 -18.636 8.881 1.00 91.38 455 TYR A CA 1
ATOM 3555 C C . TYR A 1 455 ? -5.389 -18.357 8.116 1.00 91.38 455 TYR A C 1
ATOM 3557 O O . TYR A 1 455 ? -5.307 -17.380 7.380 1.00 91.38 455 TYR A O 1
ATOM 3565 N N . GLY A 1 456 ? -4.362 -19.206 8.249 1.00 91.25 456 GLY A N 1
ATOM 3566 C CA . GLY A 1 456 ? -3.093 -19.021 7.537 1.00 91.25 456 GLY A CA 1
ATOM 3567 C C . GLY A 1 456 ? -2.295 -17.794 7.990 1.00 91.25 456 GLY A C 1
ATOM 3568 O O . GLY A 1 456 ? -1.443 -17.319 7.242 1.00 91.25 456 GLY A O 1
ATOM 3569 N N . GLN A 1 457 ? -2.567 -17.295 9.199 1.00 92.25 457 GLN A N 1
ATOM 3570 C CA . GLN A 1 457 ? -1.860 -16.175 9.815 1.00 92.25 457 GLN A CA 1
ATOM 3571 C C . GLN A 1 457 ? -0.365 -16.499 9.960 1.00 92.25 457 GLN A C 1
ATOM 3573 O O . GLN A 1 457 ? 0.006 -17.549 10.499 1.00 92.25 457 GLN A O 1
ATOM 3578 N N . THR A 1 458 ? 0.510 -15.604 9.499 1.00 90.69 458 THR A N 1
ATOM 3579 C CA . THR A 1 458 ? 1.966 -15.827 9.538 1.00 90.69 458 THR A CA 1
ATOM 3580 C C . THR A 1 458 ? 2.688 -15.104 10.672 1.00 90.69 458 THR A C 1
ATOM 3582 O O . THR A 1 458 ? 3.810 -15.492 11.004 1.00 90.69 458 THR A O 1
ATOM 3585 N N . ALA A 1 459 ? 2.040 -14.143 11.327 1.00 85.81 459 ALA A N 1
ATOM 3586 C CA . ALA A 1 459 ? 2.525 -13.414 12.496 1.00 85.81 459 ALA A CA 1
ATOM 3587 C C . ALA A 1 459 ? 3.131 -14.315 13.577 1.00 85.81 459 ALA A C 1
ATOM 3589 O O . ALA A 1 459 ? 4.262 -14.108 14.023 1.00 85.81 459 ALA A O 1
ATOM 3590 N N . ARG A 1 460 ? 2.421 -15.400 13.911 1.00 80.38 460 ARG A N 1
ATOM 3591 C CA . ARG A 1 460 ? 2.831 -16.397 14.907 1.00 80.38 460 ARG A CA 1
ATOM 3592 C C . ARG A 1 460 ? 4.183 -17.043 14.599 1.00 80.38 460 ARG A C 1
ATOM 3594 O O . ARG A 1 460 ? 4.895 -17.436 15.521 1.00 80.38 460 ARG A O 1
ATOM 3601 N N . LEU A 1 461 ? 4.574 -17.137 13.326 1.00 83.44 461 LEU A N 1
ATOM 3602 C CA . LEU A 1 461 ? 5.874 -17.696 12.955 1.00 83.44 461 LEU A CA 1
ATOM 3603 C C . LEU A 1 461 ? 7.019 -16.886 13.576 1.00 83.44 461 LEU A C 1
ATOM 3605 O O . LEU A 1 461 ? 7.977 -17.494 14.055 1.00 83.44 461 LEU A O 1
ATOM 3609 N N . ARG A 1 462 ? 6.885 -15.553 13.661 1.00 74.62 462 ARG A N 1
ATOM 3610 C CA . ARG A 1 462 ? 7.890 -14.664 14.273 1.00 74.62 462 ARG A CA 1
ATOM 3611 C C . ARG A 1 462 ? 8.107 -15.004 15.752 1.00 74.62 462 ARG A C 1
ATOM 3613 O O . ARG A 1 462 ? 9.249 -15.137 16.195 1.00 74.62 462 ARG A O 1
ATOM 3620 N N . MET A 1 463 ? 7.018 -15.271 16.477 1.00 70.81 463 MET A N 1
ATOM 3621 C CA . MET A 1 463 ? 7.042 -15.720 17.877 1.00 70.81 463 MET A CA 1
ATOM 3622 C C . MET A 1 463 ? 7.676 -17.104 18.058 1.00 70.81 463 MET A C 1
ATOM 3624 O O . MET A 1 463 ? 8.312 -17.374 19.073 1.00 70.81 463 MET A O 1
ATOM 3628 N N . GLU A 1 464 ? 7.544 -17.981 17.063 1.00 79.31 464 GLU A N 1
ATOM 3629 C CA . GLU A 1 464 ? 8.181 -19.304 17.040 1.00 79.31 464 GLU A CA 1
ATOM 3630 C C . GLU A 1 464 ? 9.644 -19.267 16.556 1.00 79.31 464 GLU A C 1
ATOM 3632 O O . GLU A 1 464 ? 10.264 -20.320 16.385 1.00 79.31 464 GLU A O 1
ATOM 3637 N N . GLY A 1 465 ? 10.193 -18.076 16.293 1.00 74.38 465 GLY A N 1
ATOM 3638 C CA . GLY A 1 465 ? 11.535 -17.893 15.738 1.00 74.38 465 GLY A CA 1
ATOM 3639 C C . GLY A 1 465 ? 11.697 -18.398 14.312 1.00 74.38 465 GLY A C 1
ATOM 3640 O O . GLY A 1 465 ? 12.795 -18.768 13.897 1.00 74.38 465 GLY A O 1
ATOM 3641 N N . LYS A 1 466 ? 10.600 -18.423 13.555 1.00 84.50 466 LYS A N 1
ATOM 3642 C CA . LYS A 1 466 ? 10.576 -18.763 12.136 1.00 84.50 466 LYS A CA 1
ATOM 3643 C C . LYS A 1 466 ? 10.257 -17.522 11.319 1.00 84.50 466 LYS A C 1
ATOM 3645 O O . LYS A 1 466 ? 9.352 -16.755 11.630 1.00 84.50 466 LYS A O 1
ATOM 3650 N N . LYS A 1 467 ? 10.958 -17.372 10.203 1.00 83.81 467 LYS A N 1
ATOM 3651 C CA . LYS A 1 467 ? 10.741 -16.258 9.290 1.00 83.81 467 LYS A CA 1
ATOM 3652 C C . LYS A 1 467 ? 9.773 -16.651 8.169 1.00 83.81 467 LYS A C 1
ATOM 3654 O O . LYS A 1 467 ? 10.059 -17.618 7.456 1.00 83.81 467 LYS A O 1
ATOM 3659 N N . PRO A 1 468 ? 8.675 -15.905 7.954 1.00 87.44 468 PRO A N 1
ATOM 3660 C CA . PRO A 1 468 ? 7.856 -16.076 6.761 1.00 87.44 468 PRO A CA 1
ATOM 3661 C C . PRO A 1 468 ? 8.679 -15.836 5.486 1.00 87.44 468 PRO A C 1
ATOM 3663 O O . PRO A 1 468 ? 9.579 -14.991 5.461 1.00 87.44 468 PRO A O 1
ATOM 3666 N N . SER A 1 469 ? 8.368 -16.547 4.400 1.00 87.44 469 SER A N 1
ATOM 3667 C CA . SER A 1 469 ? 9.097 -16.440 3.123 1.00 87.44 469 SER A CA 1
ATOM 3668 C C . SER A 1 469 ? 9.132 -15.007 2.575 1.00 87.44 469 SER A C 1
ATOM 3670 O O . SER A 1 469 ? 10.161 -14.577 2.035 1.00 87.44 469 SER A O 1
ATOM 3672 N N . TRP A 1 470 ? 8.034 -14.275 2.773 1.00 88.75 470 TRP A N 1
ATOM 3673 C CA . TRP A 1 470 ? 7.812 -12.904 2.327 1.00 88.75 470 TRP A CA 1
ATOM 3674 C C . TRP A 1 470 ? 8.545 -11.845 3.169 1.00 88.75 470 TRP A C 1
ATOM 3676 O O . TRP A 1 470 ? 8.757 -10.732 2.686 1.00 88.75 470 TRP A O 1
ATOM 3686 N N . SER A 1 471 ? 8.978 -12.165 4.395 1.00 88.31 471 SER A N 1
ATOM 3687 C CA . SER A 1 471 ? 9.627 -11.185 5.274 1.00 88.31 471 SER A CA 1
ATOM 3688 C C . SER A 1 471 ? 11.024 -10.810 4.763 1.00 88.31 471 SER A C 1
ATOM 3690 O O . SER A 1 471 ? 11.829 -11.665 4.375 1.00 88.31 471 SER A O 1
ATOM 3692 N N . THR A 1 472 ? 11.353 -9.518 4.782 1.00 87.06 472 THR A N 1
ATOM 3693 C CA . THR A 1 472 ? 12.686 -8.996 4.427 1.00 87.06 472 THR A CA 1
ATOM 3694 C C . THR A 1 472 ? 13.582 -8.747 5.639 1.00 87.06 472 THR A C 1
ATOM 3696 O O . THR A 1 472 ? 14.765 -8.486 5.459 1.00 87.06 472 THR A O 1
ATOM 3699 N N . GLU A 1 473 ? 13.056 -8.900 6.852 1.00 84.00 473 GLU A N 1
ATOM 3700 C CA . GLU A 1 473 ? 13.715 -8.629 8.136 1.00 84.00 473 GLU A CA 1
ATOM 3701 C C . GLU A 1 473 ? 15.026 -9.406 8.353 1.00 84.00 473 GLU A C 1
ATOM 3703 O O . GLU A 1 473 ? 15.128 -10.568 7.967 1.00 84.00 473 GLU A O 1
ATOM 3708 N N . THR A 1 474 ? 16.058 -8.790 8.928 1.00 84.44 474 THR A N 1
ATOM 3709 C CA . THR A 1 474 ? 17.317 -9.500 9.222 1.00 84.44 474 THR A CA 1
ATOM 3710 C C . THR A 1 474 ? 17.196 -10.366 10.482 1.00 84.44 474 THR A C 1
ATOM 3712 O O . THR A 1 474 ? 16.282 -10.188 11.283 1.00 84.44 474 THR A O 1
ATOM 3715 N N . ASP A 1 475 ? 18.126 -11.302 10.686 1.00 85.19 475 ASP A N 1
ATOM 3716 C CA . ASP A 1 475 ? 18.123 -12.151 11.889 1.00 85.19 475 ASP A CA 1
ATOM 3717 C C . ASP A 1 475 ? 18.316 -11.334 13.182 1.00 85.19 475 ASP A C 1
ATOM 3719 O O . ASP A 1 475 ? 17.752 -11.668 14.219 1.00 85.19 475 ASP A O 1
ATOM 3723 N N . GLU A 1 476 ? 19.076 -10.236 13.114 1.00 83.44 476 GLU A N 1
ATOM 3724 C CA . GLU A 1 476 ? 19.257 -9.294 14.226 1.00 83.44 476 GLU A CA 1
ATOM 3725 C C . GLU A 1 476 ? 17.953 -8.560 14.562 1.00 83.44 476 GLU A C 1
ATOM 3727 O O . GLU A 1 476 ? 17.560 -8.500 15.725 1.00 83.44 476 GLU A O 1
ATOM 3732 N N . GLN A 1 477 ? 17.248 -8.061 13.542 1.00 81.00 477 GLN A N 1
ATOM 3733 C CA . GLN A 1 477 ? 15.945 -7.418 13.719 1.00 81.00 477 GLN A CA 1
ATOM 3734 C C . GLN A 1 477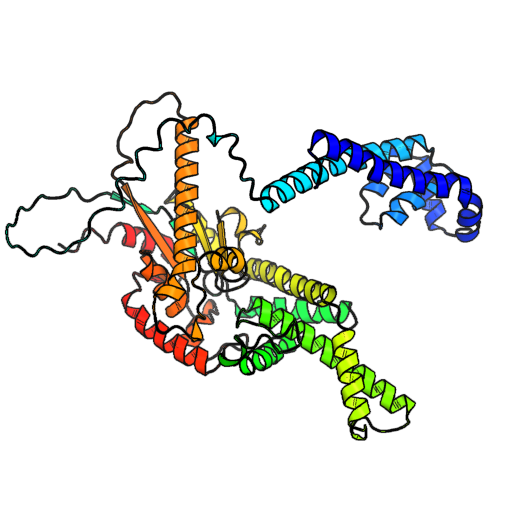 ? 14.932 -8.392 14.332 1.00 81.00 477 GLN A C 1
ATOM 3736 O O . GLN A 1 477 ? 14.283 -8.047 15.313 1.00 81.00 477 GLN A O 1
ATOM 3741 N N . MET A 1 478 ? 14.908 -9.640 13.857 1.00 83.50 478 MET A N 1
ATOM 3742 C CA . MET A 1 478 ? 14.035 -10.685 14.393 1.00 83.50 478 MET A CA 1
ATOM 3743 C C . MET A 1 478 ? 14.344 -11.014 15.861 1.00 83.50 478 MET A C 1
ATOM 3745 O O . MET A 1 478 ? 13.431 -11.239 16.653 1.00 83.50 478 MET A O 1
ATOM 3749 N N . ALA A 1 479 ? 15.622 -11.028 16.254 1.00 84.31 479 ALA A N 1
ATOM 3750 C CA . ALA A 1 479 ? 16.014 -11.226 17.649 1.00 84.31 479 ALA A CA 1
ATOM 3751 C C . ALA A 1 479 ? 15.557 -10.056 18.542 1.00 84.31 479 ALA A C 1
ATOM 3753 O O . ALA A 1 479 ? 15.056 -10.276 19.649 1.00 84.31 479 ALA A O 1
ATOM 3754 N N . ASN A 1 480 ? 15.673 -8.819 18.049 1.00 82.31 480 ASN A N 1
ATOM 3755 C CA . ASN A 1 480 ? 15.159 -7.637 18.743 1.00 82.31 480 ASN A CA 1
ATOM 3756 C C . ASN A 1 480 ? 13.628 -7.674 18.832 1.00 82.31 480 ASN A C 1
ATOM 3758 O O . ASN A 1 480 ? 13.072 -7.414 19.900 1.00 82.31 480 ASN A O 1
ATOM 3762 N N . HIS A 1 481 ? 12.949 -8.080 17.757 1.00 83.44 481 HIS A N 1
ATOM 3763 C CA . HIS A 1 481 ? 11.502 -8.276 17.725 1.00 83.44 481 HIS A CA 1
ATOM 3764 C C . HIS A 1 481 ? 11.058 -9.279 18.789 1.00 83.44 481 HIS A C 1
ATOM 3766 O O . HIS A 1 481 ? 10.211 -8.957 19.615 1.00 83.44 481 HIS A O 1
ATOM 3772 N N . GLN A 1 482 ? 11.708 -10.440 18.882 1.00 84.38 482 GLN A N 1
ATOM 3773 C CA . GLN A 1 482 ? 11.417 -11.425 19.929 1.00 84.38 482 GLN A CA 1
ATOM 3774 C C . GLN A 1 482 ? 11.576 -10.862 21.343 1.00 84.38 482 GLN A C 1
ATOM 3776 O O . GLN A 1 482 ? 10.723 -11.106 22.199 1.00 84.38 482 GLN A O 1
ATOM 3781 N N . LYS A 1 483 ? 12.643 -10.095 21.597 1.00 84.69 483 LYS A N 1
ATOM 3782 C CA . LYS A 1 483 ? 12.862 -9.431 22.890 1.00 84.69 483 LYS A CA 1
ATOM 3783 C C . LYS A 1 483 ? 11.721 -8.458 23.207 1.00 84.69 483 LYS A C 1
ATOM 3785 O O . LYS A 1 483 ? 11.208 -8.472 24.325 1.00 84.69 483 LYS A O 1
ATOM 3790 N N . MET A 1 484 ? 11.295 -7.653 22.233 1.00 83.75 484 MET A N 1
ATOM 3791 C CA . MET A 1 484 ? 10.162 -6.737 22.394 1.00 83.75 484 MET A CA 1
ATOM 3792 C C . MET A 1 484 ? 8.851 -7.487 22.648 1.00 83.75 484 MET A C 1
ATOM 3794 O O . MET A 1 484 ? 8.108 -7.106 23.550 1.00 83.75 484 MET A O 1
ATOM 3798 N N . SER A 1 485 ? 8.604 -8.589 21.939 1.00 86.56 485 SER A N 1
ATOM 3799 C CA . SER A 1 485 ? 7.408 -9.411 22.137 1.00 86.56 485 SER A CA 1
ATOM 3800 C C . SER A 1 485 ? 7.358 -10.025 23.534 1.00 86.56 485 SER A C 1
ATOM 3802 O O . SER A 1 485 ? 6.303 -10.020 24.163 1.00 86.56 485 SER A O 1
ATOM 3804 N N . MET A 1 486 ? 8.492 -10.502 24.063 1.00 85.94 486 MET A N 1
ATOM 3805 C CA . MET A 1 486 ? 8.571 -10.994 25.447 1.00 85.94 486 MET A CA 1
ATOM 3806 C C . MET A 1 486 ? 8.224 -9.900 26.466 1.00 85.94 486 MET A C 1
ATOM 3808 O O . MET A 1 486 ? 7.533 -10.180 27.442 1.00 85.94 486 MET A O 1
ATOM 3812 N N . ASN A 1 487 ? 8.647 -8.658 26.214 1.00 85.88 487 ASN A N 1
ATOM 3813 C CA . ASN A 1 487 ? 8.365 -7.498 27.067 1.00 85.88 487 ASN A CA 1
ATOM 3814 C C . ASN A 1 487 ? 6.927 -6.959 26.941 1.00 85.88 487 ASN A C 1
ATOM 3816 O O . ASN A 1 487 ? 6.572 -6.014 27.644 1.00 85.88 487 ASN A O 1
ATOM 3820 N N . ALA A 1 488 ? 6.130 -7.484 26.009 1.00 87.94 488 ALA A N 1
ATOM 3821 C CA . ALA A 1 488 ? 4.754 -7.056 25.776 1.00 87.94 488 ALA A CA 1
ATOM 3822 C C . ALA A 1 488 ? 3.713 -8.104 26.200 1.00 87.94 488 ALA A C 1
ATOM 3824 O O . ALA A 1 488 ? 2.516 -7.841 26.119 1.00 87.94 488 ALA A O 1
ATOM 3825 N N . LEU A 1 489 ? 4.144 -9.278 26.676 1.00 88.25 489 LEU A N 1
ATOM 3826 C CA . LEU A 1 489 ? 3.244 -10.366 27.075 1.00 88.25 489 LEU A CA 1
ATOM 3827 C C . LEU A 1 489 ? 2.273 -9.969 28.194 1.00 88.25 489 LEU A C 1
ATOM 3829 O O . LEU A 1 489 ? 1.123 -10.397 28.179 1.00 88.25 489 LEU A O 1
ATOM 3833 N N . ASP A 1 490 ? 2.728 -9.162 29.152 1.00 89.50 490 ASP A N 1
ATOM 3834 C CA . ASP A 1 490 ? 1.933 -8.659 30.278 1.00 89.50 490 ASP A CA 1
ATOM 3835 C C . ASP A 1 490 ? 1.039 -7.466 29.906 1.00 89.50 490 ASP A C 1
ATOM 3837 O O . ASP A 1 490 ? 0.219 -7.037 30.713 1.00 89.50 490 ASP A O 1
ATOM 3841 N N . LYS A 1 491 ? 1.175 -6.945 28.681 1.00 91.88 491 LYS A N 1
ATOM 3842 C CA . LYS A 1 491 ? 0.388 -5.821 28.160 1.00 91.88 491 LYS A CA 1
ATOM 3843 C C . LYS A 1 491 ? -0.842 -6.258 27.370 1.00 91.88 491 LYS A C 1
ATOM 3845 O O . LYS A 1 491 ? -1.588 -5.392 26.923 1.00 91.88 491 LYS A O 1
ATOM 3850 N N . VAL A 1 492 ? -1.033 -7.563 27.175 1.00 95.69 492 VAL A N 1
ATOM 3851 C CA . VAL A 1 492 ? -2.195 -8.140 26.489 1.00 95.69 492 VAL A CA 1
ATOM 3852 C C . VAL A 1 492 ? -3.406 -8.092 27.422 1.00 95.69 492 VAL A C 1
ATOM 3854 O O . VAL A 1 492 ? -3.447 -8.844 28.395 1.00 95.69 492 VAL A O 1
ATOM 3857 N N . ASP A 1 493 ? -4.410 -7.261 27.127 1.00 97.44 493 ASP A N 1
ATOM 3858 C CA . ASP A 1 493 ? -5.645 -7.239 27.928 1.00 97.44 493 ASP A CA 1
ATOM 3859 C C . ASP A 1 493 ? -6.592 -8.393 27.559 1.00 97.44 493 ASP A C 1
ATOM 3861 O O . ASP A 1 493 ? -7.295 -8.922 28.420 1.00 97.44 493 ASP A O 1
ATOM 3865 N N . ALA A 1 494 ? -6.615 -8.804 26.288 1.00 97.69 494 ALA A N 1
ATOM 3866 C CA . ALA A 1 494 ? -7.391 -9.951 25.828 1.00 97.69 494 ALA A CA 1
ATOM 3867 C C . ALA A 1 494 ? -6.753 -10.649 24.620 1.00 97.69 494 ALA A C 1
ATOM 3869 O O . ALA A 1 494 ? -5.941 -10.077 23.893 1.00 97.69 494 ALA A O 1
ATOM 3870 N N . LYS A 1 495 ? -7.153 -11.902 24.389 1.00 97.19 495 LYS A N 1
ATOM 3871 C CA . LYS A 1 495 ? -6.722 -12.713 23.246 1.00 97.19 495 LYS A CA 1
ATOM 3872 C C . LYS A 1 495 ? -7.921 -13.289 22.517 1.00 97.19 495 LYS A C 1
ATOM 3874 O O . LYS A 1 495 ? -8.848 -13.775 23.164 1.00 97.19 495 LYS A O 1
ATOM 3879 N N . ILE A 1 496 ? -7.864 -13.304 21.190 1.00 97.31 496 ILE A N 1
ATOM 3880 C CA . ILE A 1 496 ? -8.868 -13.966 20.354 1.00 97.31 496 ILE A CA 1
ATOM 3881 C C . ILE A 1 496 ? -8.221 -14.949 19.386 1.00 97.31 496 ILE A C 1
ATOM 3883 O O . ILE A 1 496 ? -7.100 -14.756 18.927 1.00 97.31 496 ILE A O 1
ATOM 3887 N N . THR A 1 497 ? -8.973 -15.998 19.066 1.00 96.19 497 THR A N 1
ATOM 3888 C CA . THR A 1 497 ? -8.610 -17.024 18.071 1.00 96.19 497 THR A CA 1
ATOM 3889 C C . THR A 1 497 ? -9.501 -16.979 16.832 1.00 96.19 497 THR A C 1
ATOM 3891 O O . THR A 1 497 ? -9.186 -17.606 15.823 1.00 96.19 497 THR A O 1
ATOM 3894 N N . HIS A 1 498 ? -10.613 -16.244 16.917 1.00 96.81 498 HIS A N 1
ATOM 3895 C CA . HIS A 1 498 ? -11.582 -16.017 15.850 1.00 96.81 498 HIS A CA 1
ATOM 3896 C C . HIS A 1 498 ? -12.061 -14.567 15.923 1.00 96.81 498 HIS A C 1
ATOM 3898 O O . HIS A 1 498 ? -12.328 -14.061 17.016 1.00 96.81 498 HIS A O 1
ATOM 3904 N N . LEU A 1 499 ? -12.219 -13.899 14.778 1.00 96.81 499 LEU A N 1
ATOM 3905 C CA . LEU A 1 499 ? -12.654 -12.498 14.751 1.00 96.81 499 LEU A CA 1
ATOM 3906 C C . LEU A 1 499 ? -14.077 -12.309 15.297 1.00 96.81 499 LEU A C 1
ATOM 3908 O O . LEU A 1 499 ? -14.381 -11.251 15.844 1.00 96.81 499 LEU A O 1
ATOM 3912 N N . SER A 1 500 ? -14.951 -13.311 15.212 1.00 96.94 500 SER A N 1
ATOM 3913 C CA . SER A 1 500 ? -16.289 -13.287 15.825 1.00 96.94 500 SER A CA 1
ATOM 3914 C C . SER A 1 500 ? -16.288 -13.134 17.348 1.00 96.94 500 SER A C 1
ATOM 3916 O O . SER A 1 500 ? -17.301 -12.712 17.899 1.00 96.94 500 SER A O 1
ATOM 3918 N N . GLN A 1 501 ? -15.172 -13.414 18.031 1.00 98.06 501 GLN A N 1
ATOM 3919 C CA . GLN A 1 501 ? -15.039 -13.236 19.484 1.00 98.06 501 GLN A CA 1
ATOM 3920 C C . GLN A 1 501 ? -14.864 -11.763 19.879 1.00 98.06 501 GLN A C 1
ATOM 3922 O O . GLN A 1 501 ? -15.119 -11.386 21.022 1.00 98.06 501 GLN A O 1
ATOM 3927 N N . LEU A 1 502 ? -14.433 -10.914 18.941 1.00 98.00 502 LEU A N 1
ATOM 3928 C CA . LEU A 1 502 ? -14.036 -9.539 19.229 1.00 98.00 502 LEU A CA 1
ATOM 3929 C C . LEU A 1 502 ? -15.150 -8.679 19.864 1.00 98.00 502 LEU A C 1
ATOM 3931 O O . LEU A 1 502 ? -14.846 -7.982 20.832 1.00 98.00 502 LEU A O 1
ATOM 3935 N N . PRO A 1 503 ? -16.425 -8.715 19.418 1.00 97.81 503 PRO A N 1
ATOM 3936 C CA . PRO A 1 503 ? -17.483 -7.919 20.046 1.00 97.81 503 PRO A CA 1
ATOM 3937 C C . PRO A 1 503 ? -17.729 -8.297 21.515 1.00 97.81 503 PRO A C 1
ATOM 3939 O O . PRO A 1 503 ? -17.960 -7.426 22.353 1.00 97.81 503 PRO A O 1
ATOM 3942 N N . GLU A 1 504 ? -17.661 -9.587 21.856 1.00 97.06 504 GLU A N 1
ATOM 3943 C CA . GLU A 1 504 ? -17.825 -10.058 23.238 1.00 97.06 504 GLU A CA 1
ATOM 3944 C C . GLU A 1 504 ? -16.650 -9.604 24.110 1.00 97.06 504 GLU A C 1
ATOM 3946 O O . GLU A 1 504 ? -16.866 -9.003 25.163 1.00 97.06 504 GLU A O 1
ATOM 3951 N N . VAL A 1 505 ? -15.421 -9.773 23.614 1.00 97.31 505 VAL A N 1
ATOM 3952 C CA . VAL A 1 505 ? -14.191 -9.331 24.290 1.00 97.31 505 VAL A CA 1
ATOM 3953 C C . VAL A 1 505 ? -14.188 -7.824 24.549 1.00 97.31 505 VAL A C 1
ATOM 3955 O O . VAL A 1 505 ? -13.871 -7.386 25.653 1.00 97.31 505 VAL A O 1
ATOM 3958 N N . ILE A 1 506 ? -14.593 -7.009 23.573 1.00 96.88 506 ILE A N 1
ATOM 3959 C CA . ILE A 1 506 ? -14.734 -5.556 23.754 1.00 96.88 506 ILE A CA 1
ATOM 3960 C C . ILE A 1 506 ? -15.693 -5.253 24.908 1.00 96.88 506 ILE A C 1
ATOM 3962 O O . ILE A 1 506 ? -15.388 -4.433 25.774 1.00 96.88 506 ILE A O 1
ATOM 3966 N N . ASN A 1 507 ? -16.843 -5.926 24.954 1.00 94.69 507 ASN A N 1
ATOM 3967 C CA . ASN A 1 507 ? -17.817 -5.719 26.020 1.00 94.69 507 ASN A CA 1
ATOM 3968 C C . ASN A 1 507 ? -17.278 -6.127 27.400 1.00 94.69 507 ASN A C 1
ATOM 3970 O O . ASN A 1 507 ? -17.623 -5.486 28.393 1.00 94.69 507 ASN A O 1
ATOM 3974 N N . GLU A 1 508 ? -16.440 -7.158 27.484 1.00 95.00 508 GLU A N 1
ATOM 3975 C CA . GLU A 1 508 ? -15.751 -7.544 28.721 1.00 95.00 508 GLU A CA 1
ATOM 3976 C C . GLU A 1 508 ? -14.716 -6.497 29.149 1.00 95.00 508 GLU A C 1
ATOM 3978 O O . GLU A 1 508 ? -14.723 -6.074 30.305 1.00 95.00 508 GLU A O 1
ATOM 3983 N N . LEU A 1 509 ? -13.906 -5.986 28.218 1.00 94.38 509 LEU A N 1
ATOM 3984 C CA . LEU A 1 509 ? -12.923 -4.928 28.490 1.00 94.38 509 LEU A CA 1
ATOM 3985 C C . LEU A 1 509 ? -13.572 -3.633 28.999 1.00 94.38 509 LEU A C 1
ATOM 3987 O O . LEU A 1 509 ? -13.005 -2.935 29.843 1.00 94.38 509 LEU A O 1
ATOM 3991 N N . LEU A 1 510 ? -14.782 -3.321 28.527 1.00 91.88 510 LEU A N 1
ATOM 3992 C CA . LEU A 1 510 ? -15.560 -2.182 29.018 1.00 91.88 510 LEU A CA 1
ATOM 3993 C C . LEU A 1 510 ? -16.127 -2.407 30.433 1.00 91.88 510 LEU A C 1
ATOM 3995 O O . LEU A 1 510 ? -16.334 -1.426 31.146 1.00 91.88 510 LEU A O 1
ATOM 3999 N N . LYS A 1 511 ? -16.357 -3.664 30.847 1.00 88.19 511 LYS A N 1
ATOM 4000 C CA . LYS A 1 511 ? -16.851 -4.042 32.190 1.00 88.19 511 LYS A CA 1
ATOM 4001 C C . LYS A 1 511 ? -15.732 -4.214 33.221 1.00 88.19 511 LYS A C 1
ATOM 4003 O O . LYS A 1 511 ? -15.932 -3.909 34.391 1.00 88.19 511 LYS A O 1
ATOM 4008 N N . GLY A 1 512 ? -14.552 -4.680 32.806 1.00 62.84 512 GLY A N 1
ATOM 4009 C CA . GLY A 1 512 ? -13.441 -5.120 33.668 1.00 62.84 512 GLY A CA 1
ATOM 4010 C C . GLY A 1 512 ? -12.775 -4.063 34.567 1.00 62.84 512 GLY A C 1
ATOM 4011 O O . GLY A 1 512 ? -11.695 -4.308 35.085 1.00 62.84 512 GLY A O 1
ATOM 4012 N N . GLY A 1 513 ? -13.380 -2.888 34.771 1.00 54.50 513 GLY A N 1
ATOM 4013 C CA . GLY A 1 513 ? -13.021 -1.962 35.859 1.00 54.50 513 GLY A CA 1
ATOM 4014 C C . GLY A 1 513 ? -13.845 -2.157 37.143 1.00 54.50 513 GLY A C 1
ATOM 4015 O O . GLY A 1 513 ? -13.652 -1.422 38.118 1.00 54.50 513 GLY A O 1
ATOM 4016 N N . ASP A 1 514 ? -14.787 -3.104 37.145 1.00 47.00 514 ASP A N 1
ATOM 4017 C CA . ASP A 1 514 ? -15.786 -3.238 38.207 1.00 47.00 514 ASP A CA 1
ATOM 4018 C C . ASP A 1 514 ? -15.458 -4.299 39.275 1.00 47.00 514 ASP A C 1
ATOM 4020 O O . ASP A 1 514 ? -16.011 -4.195 40.367 1.00 47.00 514 ASP A O 1
ATOM 4024 N N . GLU A 1 515 ? -14.538 -5.244 39.027 1.00 40.03 515 GLU A N 1
ATOM 4025 C CA . GLU A 1 515 ? -14.343 -6.437 39.886 1.00 40.03 515 GLU A CA 1
ATOM 4026 C C . GLU A 1 515 ? -13.019 -6.511 40.681 1.00 40.03 515 GLU A C 1
ATOM 4028 O O . GLU A 1 515 ? -12.853 -7.428 41.483 1.00 40.03 515 GLU A O 1
ATOM 4033 N N . GLU A 1 516 ? -12.103 -5.547 40.544 1.00 37.53 516 GLU A N 1
ATOM 4034 C CA . GLU A 1 516 ? -10.930 -5.424 41.431 1.00 37.53 516 GLU A CA 1
ATOM 4035 C C . GLU A 1 516 ? -11.156 -4.330 42.491 1.00 37.53 516 GLU A C 1
ATOM 4037 O O . GLU A 1 516 ? -10.672 -3.206 42.358 1.00 37.53 516 GLU A O 1
ATOM 4042 N N . GLU A 1 517 ? -11.924 -4.647 43.539 1.00 34.44 517 GLU A N 1
ATOM 4043 C CA . GLU A 1 517 ? -11.907 -3.939 44.836 1.00 34.44 517 GLU A CA 1
ATOM 4044 C C . GLU A 1 517 ? -12.107 -4.907 46.009 1.00 34.44 517 GLU A C 1
ATOM 4046 O O . GLU A 1 517 ? -13.115 -5.655 46.007 1.00 34.44 517 GLU A O 1
#